Protein AF-A0A7C6DNT9-F1 (afdb_monomer)

Foldseek 3Di:
DDDDDDDDDDDDDDDDPPDPPDPPPPPPDPDDDDDDDDDDDPVVVVVVVVVVVVPPDDDCPPDPPPPPPPFEDQDDQSVVVCVVVVQWFAGWDDYWDADPPQRWTKTKHCTNVRQIKIWIQHPVQRKIWIDPPFKIFIQDPVGTDIDTPQEDDPPDPCRVVHHHDVPPVPLPPPPQDDAQFKKFFQAKWFFFQDQDPLGDGPDIDHGGAMWHFHDADPPQKTWIDSQQDTGITHNSGIDGDGHDDHLFPDWDFQPFDQAAQPDPLLQLQRLLQRQLCSLVVHHPDDSVVSSVVLQVQQCVQQLPDDQQAASGAQQSSQQSSCVSNAPQHKEKEWELAVVLVVLQQLLQCLPPVRVWWKWWQWDQRRHIKIFRIWTWSHRSNVDVPIHTQWTWIAGNHSPDPPHQGGTGTDGPCCCRPHIQFQHDSVPGSGHDPPQLRHRTTIMITTDNDSPTYDSNTHYSDHPVNVVVSD

Secondary structure (DSSP, 8-state):
--PPPPPPP--PPPPPS---SSSSSSS-SSS-------PPPTTSSHHHHSSSSSSS-S--PPP------------HHHHHHHHH-TTTS--BSS--EE-TTT--EEEEE--TTSS-EEEEEETTTTEEEEE-SSEEEEEETTEEEEEETT-EETTSTTGGGSPEES-------S-S--TTSEEEESS-EEEESSSSTTSPEEEEE-TT-EEEEEEEEGGGEEEEE-SS-EEEEEGGGEEEEPPPP-S-SEEEE--PPP---SSSSTHHHHHHHHHHHHHHTS--S-HHHHHHHHHHHHHHTSTT--TTTBSS-HHHHHHHHHHHSTTS-EEEEEES-HHHHHHHHHHHHH-TTT---EEEEEGGGTEEEEEEEEEESS-TTT-TTPPEEEEEEE---TTSTT---SSEEEEHHHIIIIIS--B-TTSTTB--TT-TTBTSEEEEEE-S-TT---TT-EES--GGGGTTT-

Solvent-accessible surface area (backbone atoms only — not comparable to full-atom values): 26538 Å² total; per-residue (Å²): 143,82,92,78,86,81,82,82,79,83,82,78,80,84,83,78,98,80,86,88,81,79,86,81,80,82,83,85,86,87,84,90,82,77,94,73,94,74,86,82,60,82,76,68,64,60,67,62,62,62,64,69,66,77,76,75,83,76,78,87,66,78,68,80,67,78,71,72,67,88,62,46,59,70,54,72,63,52,31,56,49,41,72,76,38,71,84,50,47,52,52,64,72,41,55,72,42,65,42,92,89,78,57,26,37,37,29,46,21,33,17,63,85,65,81,34,25,39,38,36,34,38,64,92,78,73,32,36,32,37,29,66,86,56,40,32,42,32,45,50,98,86,42,78,44,77,38,47,64,77,36,22,41,81,85,42,95,64,22,91,82,36,54,43,35,90,50,58,76,59,81,65,66,93,69,66,72,44,72,74,30,16,23,24,28,74,41,72,41,61,28,12,13,19,70,51,88,86,30,37,74,75,46,75,42,62,52,70,41,58,21,27,28,72,35,80,44,70,93,54,15,26,34,35,29,68,54,86,54,60,32,15,35,62,46,92,42,50,42,67,38,66,59,50,76,61,71,58,60,23,79,47,73,59,91,56,60,80,41,65,31,83,52,100,62,34,28,56,27,17,42,47,49,25,50,33,25,54,76,69,74,44,84,87,69,60,65,65,63,50,29,47,56,41,45,56,46,24,68,74,49,26,92,85,58,46,58,76,36,19,68,65,41,59,57,7,54,11,35,40,46,23,69,69,40,66,84,54,12,15,21,25,35,35,21,92,45,66,66,55,46,49,50,28,48,40,24,39,38,54,29,86,92,65,57,34,55,33,37,37,36,20,59,28,39,74,41,48,33,31,37,44,24,34,32,14,47,30,52,45,56,82,34,89,81,39,50,70,53,24,35,31,32,30,36,19,52,78,86,49,95,81,42,58,16,63,51,16,55,40,48,40,69,53,35,65,71,66,37,53,31,45,19,31,50,86,38,85,36,24,43,56,94,86,48,90,49,60,75,17,34,42,34,36,35,78,29,91,50,64,86,39,43,56,97,84,44,43,70,65,59,44,68,65,64,67,59,74,76,114

Structure (mmCIF, N/CA/C/O backbone):
data_AF-A0A7C6DNT9-F1
#
_entry.id   AF-A0A7C6DNT9-F1
#
loop_
_atom_site.group_PDB
_atom_site.id
_atom_site.type_symbol
_atom_site.label_atom_id
_atom_site.label_alt_id
_atom_site.label_comp_id
_atom_site.label_asym_id
_atom_site.label_entity_id
_atom_site.label_seq_id
_a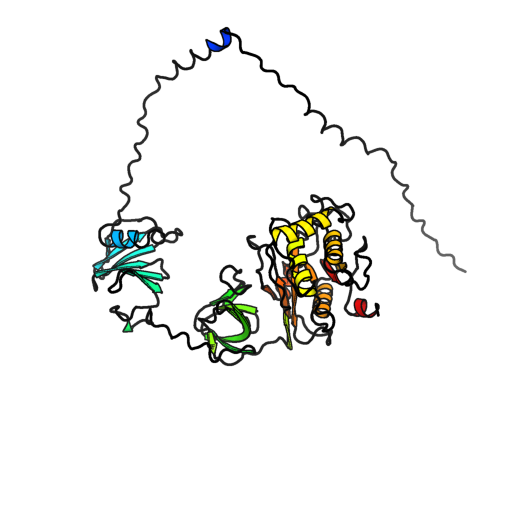tom_site.pdbx_PDB_ins_code
_atom_site.Cartn_x
_atom_site.Cartn_y
_atom_site.Cartn_z
_atom_site.occupancy
_atom_site.B_iso_or_equiv
_atom_site.auth_seq_id
_atom_site.auth_comp_id
_atom_site.auth_asym_id
_atom_site.auth_atom_id
_atom_site.pdbx_PDB_model_num
ATOM 1 N N . MET A 1 1 ? -2.474 41.320 -51.893 1.00 44.41 1 MET A N 1
ATOM 2 C CA . MET A 1 1 ? -1.075 41.754 -52.114 1.00 44.41 1 MET A CA 1
ATOM 3 C C . MET A 1 1 ? -0.613 42.564 -50.901 1.00 44.41 1 MET A C 1
ATOM 5 O O . MET A 1 1 ? -0.940 43.736 -50.796 1.00 44.41 1 MET A O 1
ATOM 9 N N . ARG A 1 2 ? 0.047 41.917 -49.934 1.00 35.41 2 ARG A N 1
ATOM 10 C CA . ARG A 1 2 ? 0.862 42.528 -48.865 1.00 35.41 2 ARG A CA 1
ATOM 11 C C . ARG A 1 2 ? 1.731 41.405 -48.292 1.00 35.41 2 ARG A C 1
ATOM 13 O O . ARG A 1 2 ? 1.215 40.482 -47.676 1.00 35.41 2 ARG A O 1
ATOM 20 N N . LEU A 1 3 ? 3.022 41.457 -48.605 1.00 37.81 3 LEU A N 1
ATOM 21 C CA . LEU A 1 3 ? 4.059 40.539 -48.137 1.00 37.81 3 LEU A CA 1
ATOM 22 C C . LEU A 1 3 ? 4.472 40.943 -46.714 1.00 37.81 3 LEU A C 1
ATOM 24 O O . LEU A 1 3 ? 4.952 42.056 -46.504 1.00 37.81 3 LEU A O 1
ATOM 28 N N . GLY A 1 4 ? 4.265 40.048 -45.747 1.00 34.06 4 GLY A N 1
ATOM 29 C CA . GLY A 1 4 ? 4.775 40.163 -44.380 1.00 34.06 4 GLY A CA 1
ATOM 30 C C . GLY A 1 4 ? 6.090 39.395 -44.235 1.00 34.06 4 GLY A C 1
ATOM 31 O O . GLY A 1 4 ? 6.167 38.225 -44.593 1.00 34.06 4 GLY A O 1
ATOM 32 N N . LYS A 1 5 ? 7.126 40.083 -43.744 1.00 38.28 5 LYS A N 1
ATOM 33 C CA . LYS A 1 5 ? 8.499 39.599 -43.530 1.00 38.28 5 LYS A CA 1
ATOM 34 C C . LYS A 1 5 ? 8.560 38.328 -42.668 1.00 38.28 5 LYS A C 1
ATOM 36 O O . LYS A 1 5 ? 8.103 38.333 -41.529 1.00 38.28 5 LYS A O 1
ATOM 41 N N . VAL A 1 6 ? 9.232 37.300 -43.184 1.00 37.19 6 VAL A N 1
ATOM 42 C CA . VAL A 1 6 ? 9.705 36.127 -42.433 1.00 37.19 6 VAL A CA 1
ATOM 43 C C . VAL A 1 6 ? 10.938 36.538 -41.617 1.00 37.19 6 VAL A C 1
ATOM 45 O O . VAL A 1 6 ? 11.898 37.070 -42.176 1.00 37.19 6 VAL A O 1
ATOM 48 N N . ARG A 1 7 ? 10.918 36.324 -40.294 1.00 36.47 7 ARG A N 1
ATOM 49 C CA . ARG A 1 7 ? 12.128 36.370 -39.455 1.00 36.47 7 ARG A CA 1
ATOM 50 C C . ARG A 1 7 ? 12.937 35.099 -39.718 1.00 36.47 7 ARG A C 1
ATOM 52 O O . ARG A 1 7 ? 12.418 34.006 -39.540 1.00 36.47 7 ARG A O 1
ATOM 59 N N . GLN A 1 8 ? 14.191 35.255 -40.133 1.00 35.75 8 GLN A N 1
ATOM 60 C CA . GLN A 1 8 ? 15.178 34.176 -40.120 1.00 35.75 8 GLN A CA 1
ATOM 61 C C . GLN A 1 8 ? 15.548 33.856 -38.666 1.00 35.75 8 GLN A C 1
ATOM 63 O O . GLN A 1 8 ? 16.079 34.715 -37.962 1.00 35.75 8 GLN A O 1
ATOM 68 N N . GLU A 1 9 ? 15.279 32.631 -38.221 1.00 36.75 9 GLU A N 1
ATOM 69 C CA . GLU A 1 9 ? 15.902 32.055 -37.029 1.00 36.75 9 GLU A CA 1
ATOM 70 C C . GLU A 1 9 ? 17.303 31.556 -37.398 1.00 36.75 9 GLU A C 1
ATOM 72 O O . GLU A 1 9 ? 17.490 30.842 -38.385 1.00 36.75 9 GLU A O 1
ATOM 77 N N . SER A 1 10 ? 18.312 31.974 -36.631 1.00 34.50 10 SER A N 1
ATOM 78 C CA . SER A 1 10 ? 19.689 31.540 -36.833 1.00 34.50 10 SER A CA 1
ATOM 79 C C . SER A 1 10 ? 19.868 30.105 -36.336 1.00 34.50 10 SER A C 1
ATOM 81 O O . SER A 1 10 ? 19.823 29.807 -35.143 1.00 34.50 10 SER A O 1
ATOM 83 N N . VAL A 1 11 ? 20.098 29.201 -37.283 1.00 40.66 11 VAL A N 1
ATOM 84 C CA . VAL A 1 11 ? 20.552 27.835 -37.025 1.00 40.66 11 VAL A CA 1
ATOM 85 C C . VAL A 1 11 ? 21.964 27.909 -36.435 1.00 40.66 11 VAL A C 1
ATOM 87 O O . VAL A 1 11 ? 22.896 28.365 -37.099 1.00 40.66 11 VAL A O 1
ATOM 90 N N . ARG A 1 12 ? 22.139 27.488 -35.176 1.00 45.50 12 ARG A N 1
ATOM 91 C CA . ARG A 1 12 ? 23.475 27.296 -34.589 1.00 45.50 12 ARG A CA 1
ATOM 92 C C . ARG A 1 12 ? 24.103 26.021 -35.174 1.00 45.50 12 ARG A C 1
ATOM 94 O O . ARG A 1 12 ? 23.427 24.994 -35.198 1.00 45.50 12 ARG A O 1
ATOM 101 N N . PRO A 1 13 ? 25.371 26.051 -35.619 1.00 45.53 13 PRO A N 1
ATOM 102 C CA . PRO A 1 13 ? 26.045 24.861 -36.125 1.00 45.53 13 PRO A CA 1
ATOM 103 C C . PRO A 1 13 ? 26.372 23.872 -34.987 1.00 45.53 13 PRO A C 1
ATOM 105 O O . PRO A 1 13 ? 26.515 24.290 -33.832 1.00 45.53 13 PRO A O 1
ATOM 108 N N . PRO A 1 14 ? 26.509 22.567 -35.288 1.00 47.06 14 PRO A N 1
ATOM 109 C CA . PRO A 1 14 ? 26.864 21.558 -34.296 1.00 47.06 14 PRO A CA 1
ATOM 110 C C . PRO A 1 14 ? 28.299 21.756 -33.787 1.00 47.06 14 PRO A C 1
ATOM 112 O O . PRO A 1 14 ? 29.207 22.107 -34.541 1.00 47.06 14 PRO A O 1
ATOM 115 N N . LEU A 1 15 ? 28.499 21.522 -32.488 1.00 45.31 15 LEU A N 1
ATOM 116 C CA . LEU A 1 15 ? 29.810 21.582 -31.838 1.00 45.31 15 LEU A CA 1
ATOM 117 C C . LEU A 1 15 ? 30.725 20.438 -32.331 1.00 45.31 15 LEU A C 1
ATOM 119 O O . LEU A 1 15 ? 30.257 19.305 -32.464 1.00 45.31 15 LEU A O 1
ATOM 123 N N . PRO A 1 16 ? 32.024 20.698 -32.575 1.00 39.22 16 PRO A N 1
ATOM 124 C CA . PRO A 1 16 ? 32.946 19.707 -33.120 1.00 39.22 16 PRO A CA 1
ATOM 125 C C . PRO A 1 16 ? 33.368 18.638 -32.100 1.00 39.22 16 PRO A C 1
ATOM 127 O O . PRO A 1 16 ? 33.569 18.895 -30.911 1.00 39.22 16 PRO A O 1
ATOM 130 N N . ALA A 1 17 ? 33.554 17.423 -32.618 1.00 49.69 17 ALA A N 1
ATOM 131 C CA . ALA A 1 17 ? 33.933 16.206 -31.911 1.00 49.69 17 ALA A CA 1
ATOM 132 C C . ALA A 1 17 ? 35.418 16.175 -31.500 1.00 49.69 17 ALA A C 1
ATOM 134 O O . ALA A 1 17 ? 36.167 15.327 -31.964 1.00 49.69 17 ALA A O 1
ATOM 135 N N . GLN A 1 18 ? 35.859 17.070 -30.616 1.00 48.06 18 GLN A N 1
ATOM 136 C CA . GLN A 1 18 ? 37.162 16.967 -29.942 1.00 48.06 18 GLN A CA 1
ATOM 137 C C . GLN A 1 18 ? 37.085 17.567 -28.535 1.00 48.06 18 GLN A C 1
ATOM 139 O O . GLN A 1 18 ? 37.498 18.693 -28.288 1.00 48.06 18 GLN A O 1
ATOM 144 N N . ARG A 1 19 ? 36.505 16.799 -27.606 1.00 44.66 19 ARG A N 1
ATOM 145 C CA . ARG A 1 19 ? 36.716 16.914 -26.149 1.00 44.66 19 ARG A CA 1
ATOM 146 C C . ARG A 1 19 ? 36.211 15.641 -25.451 1.00 44.66 19 ARG A C 1
ATOM 148 O O . ARG A 1 19 ? 35.316 15.664 -24.617 1.00 44.66 19 ARG A O 1
ATOM 155 N N . ARG A 1 20 ? 36.749 14.490 -25.874 1.00 47.50 20 ARG A N 1
ATOM 156 C CA . ARG A 1 20 ? 36.431 13.150 -25.334 1.00 47.50 20 ARG A CA 1
ATOM 157 C C . ARG A 1 20 ? 37.636 12.435 -24.698 1.00 47.50 20 ARG A C 1
ATOM 159 O O . ARG A 1 20 ? 37.543 11.252 -24.402 1.00 47.50 20 ARG A O 1
ATOM 166 N N . THR A 1 21 ? 38.750 13.123 -24.441 1.00 42.31 21 THR A N 1
ATOM 167 C CA . THR A 1 21 ? 40.007 12.464 -24.021 1.00 42.31 21 THR A CA 1
ATOM 168 C C . THR A 1 21 ? 40.780 13.184 -22.912 1.00 42.31 21 THR A C 1
ATOM 170 O O . THR A 1 21 ? 42.003 13.179 -22.937 1.00 42.31 21 THR A O 1
ATOM 173 N N . GLU A 1 22 ? 40.111 13.759 -21.905 1.00 41.47 22 GLU A N 1
ATOM 174 C CA . GLU A 1 22 ? 40.819 14.310 -20.723 1.00 41.47 22 GLU A CA 1
ATOM 175 C C . GLU A 1 22 ? 40.333 13.809 -19.353 1.00 41.47 22 GLU A C 1
ATOM 177 O O . GLU A 1 22 ? 40.951 14.121 -18.343 1.00 41.47 22 GLU A O 1
ATOM 182 N N . TYR A 1 23 ? 39.334 12.921 -19.284 1.00 36.06 23 TYR A N 1
ATOM 183 C CA . TYR A 1 23 ? 38.941 12.275 -18.014 1.00 36.06 23 TYR A CA 1
ATOM 184 C C . TYR A 1 23 ? 39.392 10.809 -17.865 1.00 36.06 23 TYR A C 1
ATOM 186 O O . TYR A 1 23 ? 39.078 10.160 -16.873 1.00 36.06 23 TYR A O 1
ATOM 194 N N . ALA A 1 24 ? 40.197 10.293 -18.803 1.00 40.72 24 ALA A N 1
ATOM 195 C CA . ALA A 1 24 ? 40.725 8.919 -18.790 1.00 40.72 24 ALA A CA 1
ATOM 196 C C . ALA A 1 24 ? 42.213 8.806 -18.375 1.00 40.72 24 ALA A C 1
ATOM 198 O O . ALA A 1 24 ? 42.828 7.755 -18.559 1.00 40.72 24 ALA A O 1
ATOM 199 N N . ALA A 1 25 ? 42.796 9.868 -17.802 1.00 39.12 25 ALA A N 1
ATOM 200 C CA . ALA A 1 25 ? 44.219 9.943 -17.435 1.00 39.12 25 ALA A CA 1
ATOM 201 C C . ALA A 1 25 ? 44.485 10.104 -15.921 1.00 39.12 25 ALA A C 1
ATOM 203 O O . ALA A 1 25 ? 45.564 10.533 -15.523 1.00 39.12 25 ALA A O 1
ATOM 204 N N . ARG A 1 26 ? 43.528 9.741 -15.053 1.00 42.19 26 ARG A N 1
ATOM 205 C CA . ARG A 1 26 ? 43.735 9.707 -13.586 1.00 42.19 26 ARG A CA 1
ATOM 206 C C . ARG A 1 26 ? 43.364 8.390 -12.895 1.00 42.19 26 ARG A C 1
ATOM 208 O O . ARG A 1 26 ? 43.340 8.332 -11.674 1.00 42.19 26 ARG A O 1
ATOM 215 N N . ALA A 1 27 ? 43.150 7.326 -13.669 1.00 38.41 27 ALA A N 1
ATOM 216 C CA . ALA A 1 27 ? 42.840 5.984 -13.161 1.00 38.41 27 ALA A CA 1
ATOM 217 C C . ALA A 1 27 ? 43.847 4.907 -13.617 1.00 38.41 27 ALA A C 1
ATOM 219 O O . ALA A 1 27 ? 43.535 3.722 -13.630 1.00 38.41 27 ALA A O 1
ATOM 220 N N . ARG A 1 28 ? 45.067 5.304 -13.999 1.00 35.91 28 ARG A N 1
ATOM 221 C CA . ARG A 1 28 ? 46.172 4.385 -14.318 1.00 35.91 28 ARG A CA 1
ATOM 222 C C . ARG A 1 28 ? 47.446 4.810 -13.595 1.00 35.91 28 ARG A C 1
ATOM 224 O O . ARG A 1 28 ? 48.357 5.359 -14.198 1.00 35.91 28 ARG A O 1
ATOM 231 N N . SER A 1 29 ? 47.476 4.606 -12.280 1.00 38.19 29 SER A N 1
ATOM 232 C CA . SER A 1 29 ? 48.725 4.634 -11.503 1.00 38.19 29 SER A CA 1
ATOM 233 C C . SER A 1 29 ? 48.637 3.838 -10.193 1.00 38.19 29 SER A C 1
ATOM 235 O O . SER A 1 29 ? 49.233 4.248 -9.199 1.00 38.19 29 SER A O 1
ATOM 237 N N . ARG A 1 30 ? 47.859 2.748 -10.138 1.00 37.22 30 ARG A N 1
ATOM 238 C CA . ARG A 1 30 ? 47.836 1.827 -8.984 1.00 37.22 30 ARG A CA 1
ATOM 239 C C . ARG A 1 30 ? 47.438 0.407 -9.385 1.00 37.22 30 ARG A C 1
ATOM 241 O O . ARG A 1 30 ? 46.460 -0.128 -8.890 1.00 37.22 30 ARG A O 1
ATOM 248 N N . THR A 1 31 ? 48.221 -0.194 -10.259 1.00 39.62 31 THR A N 1
ATOM 249 C CA . THR A 1 31 ? 48.391 -1.648 -10.330 1.00 39.62 31 THR A CA 1
ATOM 250 C C . THR A 1 31 ? 49.792 -1.858 -10.876 1.00 39.62 31 THR A C 1
ATOM 252 O O . THR A 1 31 ? 50.130 -1.215 -11.865 1.00 39.62 31 THR A O 1
ATOM 255 N N . ASP A 1 32 ? 50.571 -2.674 -10.166 1.00 35.97 32 ASP A N 1
ATOM 256 C CA . ASP A 1 32 ? 51.926 -3.169 -10.466 1.00 35.97 32 ASP A CA 1
ATOM 257 C C . ASP A 1 32 ? 52.993 -2.649 -9.490 1.00 35.97 32 ASP A C 1
ATOM 259 O O . ASP A 1 32 ? 53.705 -1.680 -9.739 1.00 35.97 32 ASP A O 1
ATOM 263 N N . ALA A 1 33 ? 53.090 -3.330 -8.344 1.00 33.84 33 ALA A N 1
ATOM 264 C CA . ALA A 1 33 ? 54.310 -3.414 -7.543 1.00 33.84 33 ALA A CA 1
ATOM 265 C C . ALA A 1 33 ? 54.291 -4.720 -6.730 1.00 33.84 33 ALA A C 1
ATOM 267 O O . ALA A 1 33 ? 53.826 -4.787 -5.595 1.00 33.84 33 ALA A O 1
ATOM 268 N N . GLU A 1 34 ? 54.714 -5.763 -7.434 1.00 37.09 34 GLU A N 1
ATOM 269 C CA . GLU A 1 34 ? 55.422 -6.969 -7.007 1.00 37.09 34 GLU A CA 1
ATOM 270 C C . GLU A 1 34 ? 55.690 -7.192 -5.504 1.00 37.09 34 GLU A C 1
ATOM 272 O O . GLU A 1 34 ? 56.340 -6.420 -4.799 1.00 37.09 34 GLU A O 1
ATOM 277 N N . THR A 1 35 ? 55.287 -8.389 -5.078 1.00 43.88 35 THR A N 1
ATOM 278 C CA . THR A 1 35 ? 55.878 -9.214 -4.020 1.00 43.88 35 THR A CA 1
ATOM 279 C C . THR A 1 35 ? 57.409 -9.149 -3.977 1.00 43.88 35 THR A C 1
ATOM 281 O O . THR A 1 35 ? 58.084 -9.637 -4.880 1.00 43.88 35 THR A O 1
ATOM 284 N N . GLY A 1 36 ? 57.956 -8.653 -2.866 1.00 31.34 36 GLY A N 1
ATOM 285 C CA . GLY A 1 36 ? 59.384 -8.711 -2.559 1.00 31.34 36 GLY A CA 1
ATOM 286 C C . GLY A 1 36 ? 59.634 -8.698 -1.052 1.00 31.34 36 GLY A C 1
ATOM 287 O O . GLY A 1 36 ? 59.746 -7.639 -0.442 1.00 31.34 36 GLY A O 1
ATOM 288 N N . SER A 1 37 ? 59.736 -9.884 -0.447 1.00 43.84 37 SER A N 1
ATOM 289 C CA . SER A 1 37 ? 60.266 -10.060 0.909 1.00 43.84 37 SER A CA 1
ATOM 290 C C . SER A 1 37 ? 61.732 -9.616 0.937 1.00 43.84 37 SER A C 1
ATOM 292 O O . SER A 1 37 ? 62.587 -10.247 0.315 1.00 43.84 37 SER A O 1
ATOM 294 N N . ARG A 1 38 ? 62.036 -8.517 1.637 1.00 43.31 38 ARG A N 1
ATOM 295 C CA . ARG A 1 38 ? 63.410 -8.121 1.973 1.00 43.31 38 ARG A CA 1
ATOM 296 C C . ARG A 1 38 ? 63.632 -8.314 3.467 1.00 43.31 38 ARG A C 1
ATOM 298 O O . ARG A 1 38 ? 63.038 -7.622 4.289 1.00 43.31 38 ARG A O 1
ATOM 305 N N . ALA A 1 39 ? 64.505 -9.262 3.794 1.00 48.50 39 ALA A N 1
ATOM 306 C CA . ALA A 1 39 ? 65.031 -9.463 5.134 1.00 48.50 39 ALA A CA 1
ATOM 307 C C . ALA A 1 39 ? 65.786 -8.206 5.607 1.00 48.50 39 ALA A C 1
ATOM 309 O O . ALA A 1 39 ? 66.602 -7.646 4.873 1.00 48.50 39 ALA A O 1
ATOM 310 N N . LEU A 1 40 ? 65.498 -7.762 6.833 1.00 45.25 40 LEU A N 1
ATOM 311 C CA . LEU A 1 40 ? 66.170 -6.636 7.483 1.00 45.25 40 LEU A CA 1
ATOM 312 C C . LEU A 1 40 ? 67.555 -7.061 7.992 1.00 45.25 40 LEU A C 1
ATOM 314 O O . LEU A 1 40 ? 67.722 -8.157 8.526 1.00 45.25 40 LEU A O 1
ATOM 318 N N . THR A 1 41 ? 68.546 -6.186 7.827 1.00 60.12 41 THR A N 1
ATOM 319 C CA . THR A 1 41 ? 69.944 -6.423 8.208 1.00 60.12 41 THR A CA 1
ATOM 320 C C . THR A 1 41 ? 70.159 -6.374 9.734 1.00 60.12 41 THR A C 1
ATOM 322 O O . THR A 1 41 ? 69.390 -5.716 10.447 1.00 60.12 41 THR A O 1
ATOM 325 N N . PRO A 1 42 ? 71.217 -7.028 10.265 1.00 50.75 42 PRO A N 1
ATOM 326 C CA . PRO A 1 42 ? 71.427 -7.218 11.710 1.00 50.75 42 PRO A CA 1
ATOM 327 C C . PRO A 1 42 ? 71.582 -5.923 12.527 1.00 50.75 42 PRO A C 1
ATOM 329 O O . PRO A 1 42 ? 71.352 -5.915 13.734 1.00 50.75 42 PRO A O 1
ATOM 332 N N . GLU A 1 43 ? 71.926 -4.805 11.887 1.00 52.34 43 GLU A N 1
ATOM 333 C CA . GLU A 1 43 ? 72.148 -3.518 12.560 1.00 52.34 43 GLU A CA 1
ATOM 334 C C . GLU A 1 43 ? 70.846 -2.758 12.877 1.00 52.34 43 GLU A C 1
ATOM 336 O O . GLU A 1 43 ? 70.817 -1.918 13.781 1.00 52.34 43 GLU A O 1
ATOM 341 N N . ALA A 1 44 ? 69.732 -3.093 12.212 1.00 47.53 44 ALA A N 1
ATOM 342 C CA . ALA A 1 44 ? 68.421 -2.492 12.476 1.00 47.53 44 ALA A CA 1
ATOM 343 C C . ALA A 1 44 ? 67.720 -3.083 13.718 1.00 47.53 44 ALA A C 1
ATOM 345 O O . ALA A 1 44 ? 66.840 -2.446 14.296 1.00 47.53 44 ALA A O 1
ATOM 346 N N . GLN A 1 45 ? 68.131 -4.270 14.182 1.00 48.75 45 GLN A N 1
ATOM 347 C CA . GLN A 1 45 ? 67.527 -4.941 15.343 1.00 48.75 45 GLN A CA 1
ATOM 348 C C . GLN A 1 45 ? 68.088 -4.469 16.697 1.00 48.75 45 GLN A C 1
ATOM 350 O O . GLN A 1 45 ? 67.462 -4.696 17.734 1.00 48.75 45 GLN A O 1
ATOM 355 N N . MET A 1 46 ? 69.220 -3.753 16.713 1.00 47.97 46 MET A N 1
ATOM 356 C CA . MET A 1 46 ? 69.865 -3.303 17.957 1.00 47.97 46 MET A CA 1
ATOM 357 C C . MET A 1 46 ? 69.419 -1.902 18.418 1.00 47.97 46 MET A C 1
ATOM 359 O O . MET A 1 46 ? 69.494 -1.597 19.606 1.00 47.97 46 MET A O 1
ATOM 363 N N . ARG A 1 47 ? 68.853 -1.073 17.528 1.00 48.44 47 ARG A N 1
ATOM 364 C CA . ARG A 1 47 ? 68.286 0.246 17.889 1.00 48.44 47 ARG A CA 1
ATOM 365 C C . ARG A 1 47 ? 66.835 0.192 18.388 1.00 48.44 47 ARG A C 1
ATOM 367 O O . ARG A 1 47 ? 66.395 1.122 19.052 1.00 48.44 47 ARG A O 1
ATOM 374 N N . VAL A 1 48 ? 66.123 -0.913 18.159 1.00 48.22 48 VAL A N 1
ATOM 375 C CA . VAL A 1 48 ? 64.749 -1.127 18.664 1.00 48.22 48 VAL A CA 1
ATOM 376 C C . VAL A 1 48 ? 64.744 -1.686 20.097 1.00 48.22 48 VAL A C 1
ATOM 378 O O . VAL A 1 48 ? 63.806 -1.447 20.850 1.00 48.22 48 VAL A O 1
ATOM 381 N N . ARG A 1 49 ? 65.819 -2.358 20.536 1.00 46.88 49 ARG A N 1
ATOM 382 C CA . ARG A 1 49 ? 65.916 -2.922 21.899 1.00 46.88 49 ARG A CA 1
ATOM 383 C C . ARG A 1 49 ? 66.395 -1.937 22.974 1.00 46.88 49 ARG A C 1
ATOM 385 O O . ARG A 1 49 ? 66.136 -2.172 24.147 1.00 46.88 49 ARG A O 1
ATOM 392 N N . LEU A 1 50 ? 67.016 -0.816 22.599 1.00 41.94 50 LEU A N 1
ATOM 393 C CA . LEU A 1 50 ? 67.449 0.231 23.543 1.00 41.94 50 LEU A CA 1
ATOM 394 C C . LEU A 1 50 ? 66.402 1.337 23.774 1.00 41.94 50 LEU A C 1
ATOM 396 O O . LEU A 1 50 ? 66.490 2.058 24.762 1.00 41.94 50 LEU A O 1
ATOM 400 N N . LEU A 1 51 ? 65.363 1.416 22.936 1.00 39.06 51 LEU A N 1
ATOM 401 C CA . LEU A 1 51 ? 64.197 2.289 23.146 1.00 39.06 51 LEU A CA 1
ATOM 402 C C . LEU A 1 51 ? 63.116 1.664 24.050 1.00 39.06 51 LEU A C 1
ATOM 404 O O . LEU A 1 51 ? 62.200 2.360 24.470 1.00 39.06 51 LEU A O 1
ATOM 408 N N . LEU A 1 52 ? 63.245 0.379 24.403 1.00 41.78 52 LEU A N 1
ATOM 409 C CA . LEU A 1 52 ? 62.293 -0.348 25.257 1.00 41.78 52 LEU A CA 1
ATOM 410 C C . LEU A 1 52 ? 62.725 -0.476 26.730 1.00 41.78 52 LEU A C 1
ATOM 412 O O . LEU A 1 52 ? 61.962 -0.994 27.536 1.00 41.78 52 LEU A O 1
ATOM 416 N N . ILE A 1 53 ? 63.910 0.018 27.108 1.00 45.72 53 ILE A N 1
ATOM 417 C CA . ILE A 1 53 ? 64.399 -0.010 28.505 1.00 45.72 53 ILE A CA 1
ATOM 418 C C . ILE A 1 53 ? 64.421 1.399 29.140 1.00 45.72 53 ILE A C 1
ATOM 420 O O . ILE A 1 53 ? 64.449 1.530 30.359 1.00 45.72 53 ILE A O 1
ATOM 424 N N . ALA A 1 54 ? 64.286 2.468 28.344 1.00 41.38 54 ALA A N 1
ATOM 425 C CA . ALA A 1 54 ? 64.220 3.857 28.826 1.00 41.38 54 ALA A CA 1
ATOM 426 C C . ALA A 1 54 ? 62.786 4.407 29.010 1.00 41.38 54 ALA A C 1
ATOM 428 O O . ALA A 1 54 ? 62.613 5.593 29.275 1.00 41.38 54 ALA A O 1
ATOM 429 N N . LEU A 1 55 ? 61.760 3.553 28.909 1.00 40.59 55 LEU A N 1
ATOM 430 C CA . LEU A 1 55 ? 60.363 3.875 29.238 1.00 40.59 55 LEU A CA 1
ATOM 431 C C . LEU A 1 55 ? 59.848 2.965 30.371 1.00 40.59 55 LEU A C 1
ATOM 433 O O . LEU A 1 55 ? 58.732 2.465 30.325 1.00 40.59 55 LEU A O 1
ATOM 437 N N . ALA A 1 56 ? 60.697 2.689 31.365 1.00 46.09 56 ALA A N 1
ATOM 438 C CA . ALA A 1 56 ? 60.370 1.846 32.522 1.00 46.09 56 ALA A CA 1
ATOM 439 C C . ALA A 1 56 ? 60.473 2.583 33.873 1.00 46.09 56 ALA A C 1
ATOM 441 O O . ALA A 1 56 ? 60.348 1.962 34.922 1.00 46.09 56 ALA A O 1
ATOM 442 N N . PHE A 1 57 ? 60.663 3.905 33.873 1.00 50.78 57 PHE A N 1
ATOM 443 C CA . PHE A 1 57 ? 60.641 4.723 35.090 1.00 50.78 57 PHE A CA 1
ATOM 444 C C . PHE A 1 57 ? 59.878 6.027 34.842 1.00 50.78 57 PHE A C 1
ATOM 446 O O . PHE A 1 57 ? 60.447 7.104 34.705 1.00 50.78 57 PHE A O 1
ATOM 453 N N . ALA A 1 58 ? 58.554 5.913 34.772 1.00 43.59 58 ALA A N 1
ATOM 454 C CA . ALA A 1 58 ? 57.645 7.043 34.885 1.00 43.59 58 ALA A CA 1
ATOM 455 C C . ALA A 1 58 ? 56.527 6.644 35.852 1.00 43.59 58 ALA A C 1
ATOM 457 O O . ALA A 1 58 ? 55.615 5.914 35.489 1.00 43.59 58 ALA A O 1
ATOM 458 N N . ILE A 1 59 ? 56.707 7.071 37.105 1.00 50.22 59 ILE A N 1
ATOM 459 C CA . ILE A 1 59 ? 55.681 7.445 38.084 1.00 50.22 59 ILE A CA 1
ATOM 460 C C . ILE A 1 59 ? 54.407 6.593 37.996 1.00 50.22 59 ILE A C 1
ATOM 462 O O . ILE A 1 59 ? 53.497 6.888 37.223 1.00 50.22 59 ILE A O 1
ATOM 466 N N . ALA A 1 60 ? 54.324 5.577 38.858 1.00 43.66 60 ALA A N 1
ATOM 467 C CA . ALA A 1 60 ? 53.060 4.956 39.225 1.00 43.66 60 ALA A CA 1
ATOM 468 C C . ALA A 1 60 ? 52.169 6.018 39.891 1.00 43.66 60 ALA A C 1
ATOM 470 O O . ALA A 1 60 ? 52.137 6.163 41.111 1.00 43.66 60 ALA A O 1
ATOM 471 N N . VAL A 1 61 ? 51.465 6.797 39.072 1.00 50.25 61 VAL A N 1
ATOM 472 C CA . VAL A 1 61 ? 50.199 7.391 39.482 1.00 50.25 61 VAL A CA 1
ATOM 473 C C . VAL A 1 61 ? 49.324 6.181 39.785 1.00 50.25 61 VAL A C 1
ATOM 475 O O . VAL A 1 61 ? 49.179 5.338 38.893 1.00 50.25 61 VAL A O 1
ATOM 478 N N . PRO A 1 62 ? 48.804 6.008 41.013 1.00 46.88 62 PRO A N 1
ATOM 479 C CA . PRO A 1 62 ? 47.797 4.989 41.215 1.00 46.88 62 PRO A CA 1
ATOM 480 C C . PRO A 1 62 ? 46.709 5.314 40.199 1.00 46.88 62 PRO A C 1
ATOM 482 O O . PRO A 1 62 ? 46.136 6.407 40.232 1.00 46.88 62 PRO A O 1
ATOM 485 N N . ALA A 1 63 ? 46.479 4.404 39.247 1.00 48.41 63 ALA A N 1
ATOM 486 C CA . ALA A 1 63 ? 45.239 4.438 38.496 1.00 48.41 63 ALA A CA 1
ATOM 487 C C . ALA A 1 63 ? 44.146 4.624 39.551 1.00 48.41 63 ALA A C 1
ATOM 489 O O . ALA A 1 63 ? 44.252 3.975 40.602 1.00 48.41 63 ALA A O 1
ATOM 490 N N . PRO A 1 64 ? 43.169 5.528 39.357 1.00 42.38 64 PRO A N 1
ATOM 491 C CA . PRO A 1 64 ? 42.027 5.529 40.240 1.00 42.38 64 PRO A CA 1
ATOM 492 C C . PRO A 1 64 ? 41.536 4.088 40.221 1.00 42.38 64 PRO A C 1
ATOM 494 O O . PRO A 1 64 ? 41.100 3.579 39.187 1.00 42.38 64 PRO A O 1
ATOM 497 N N . VAL A 1 65 ? 41.713 3.403 41.353 1.00 40.31 65 VAL A N 1
ATOM 498 C CA . VAL A 1 65 ? 40.913 2.234 41.679 1.00 40.31 65 VAL A CA 1
ATOM 499 C C . VAL A 1 65 ? 39.513 2.705 41.319 1.00 40.31 65 VAL A C 1
ATOM 501 O O . VAL A 1 65 ? 39.184 3.820 41.750 1.00 40.31 65 VAL A O 1
ATOM 504 N N . PRO A 1 66 ? 38.741 2.007 40.464 1.00 43.28 66 PRO A N 1
ATOM 505 C CA . PRO A 1 66 ? 37.340 2.350 40.358 1.00 43.28 66 PRO A CA 1
ATOM 506 C C . PRO A 1 66 ? 36.874 2.352 41.804 1.00 43.28 66 PRO A C 1
ATOM 508 O O . PRO A 1 66 ? 36.949 1.335 42.494 1.00 43.28 66 PRO A O 1
ATOM 511 N N . VAL A 1 67 ? 36.593 3.552 42.310 1.00 37.09 67 VAL A N 1
ATOM 512 C CA . VAL A 1 67 ? 35.878 3.700 43.552 1.00 37.09 67 VAL A CA 1
ATOM 513 C C . VAL A 1 67 ? 34.598 3.024 43.151 1.00 37.09 67 VAL A C 1
ATOM 515 O O . VAL A 1 67 ? 33.889 3.554 42.293 1.00 37.09 67 VAL A O 1
ATOM 518 N N . ASP A 1 68 ? 34.428 1.781 43.603 1.00 43.94 68 ASP A N 1
ATOM 519 C CA . ASP A 1 68 ? 33.156 1.103 43.532 1.00 43.94 68 ASP A CA 1
ATOM 520 C C . ASP A 1 68 ? 32.224 2.170 44.072 1.00 43.94 68 ASP A C 1
ATOM 522 O O . ASP A 1 68 ? 32.365 2.604 45.226 1.00 43.94 68 ASP A O 1
ATOM 526 N N . ALA A 1 69 ? 31.421 2.760 43.180 1.00 42.31 69 ALA A N 1
ATOM 527 C CA . ALA A 1 69 ? 30.361 3.605 43.652 1.00 42.31 69 ALA A CA 1
ATOM 528 C C . ALA A 1 69 ? 29.698 2.704 44.683 1.00 42.31 69 ALA A C 1
ATOM 530 O O . ALA A 1 69 ? 29.433 1.534 44.390 1.00 42.31 69 ALA A O 1
ATOM 531 N N . ALA A 1 70 ? 29.492 3.199 45.897 1.00 52.78 70 ALA A N 1
ATOM 532 C CA . ALA A 1 70 ? 28.460 2.619 46.726 1.00 52.78 70 ALA A CA 1
ATOM 533 C C . ALA A 1 70 ? 27.151 2.901 45.973 1.00 52.78 70 ALA A C 1
ATOM 535 O O . ALA A 1 70 ? 26.419 3.838 46.273 1.00 52.78 70 ALA A O 1
ATOM 536 N N . GLY A 1 71 ? 26.972 2.184 44.862 1.00 73.50 71 GLY A N 1
ATOM 537 C CA . GLY A 1 71 ? 25.768 2.073 44.105 1.00 73.50 71 GLY A CA 1
ATOM 538 C C . GLY A 1 71 ? 24.828 1.417 45.073 1.00 73.50 71 GLY A C 1
ATOM 539 O O . GLY A 1 71 ? 25.197 0.486 45.798 1.00 73.50 71 GLY A O 1
ATOM 540 N N . CYS A 1 72 ? 23.638 1.976 45.134 1.00 90.12 72 CYS A N 1
ATOM 541 C CA . CYS A 1 72 ? 22.561 1.364 45.862 1.00 90.12 72 CYS A CA 1
ATOM 542 C C . CYS A 1 72 ? 22.464 -0.130 45.533 1.00 90.12 72 CYS A C 1
ATOM 544 O O . CYS A 1 72 ? 22.941 -0.626 44.504 1.00 90.12 72 CYS A O 1
ATOM 546 N N . GLN A 1 73 ? 21.832 -0.870 46.426 1.00 92.81 73 GLN A N 1
ATOM 547 C CA . GLN A 1 73 ? 21.599 -2.284 46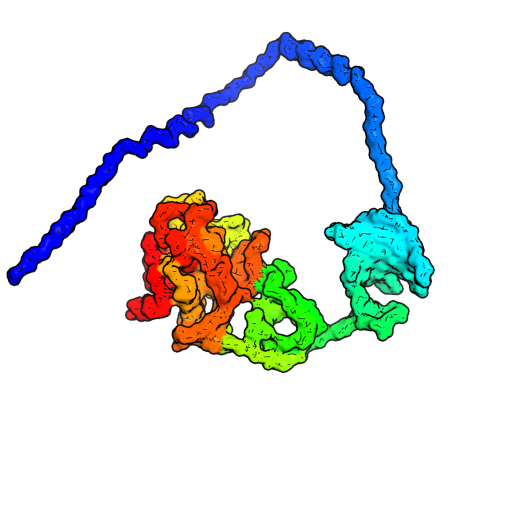.195 1.00 92.81 73 GLN A CA 1
ATOM 548 C C . GLN A 1 73 ? 20.116 -2.579 46.307 1.00 92.81 73 GLN A C 1
ATOM 550 O O . GLN A 1 73 ? 19.418 -2.070 47.183 1.00 92.81 73 GLN A O 1
ATOM 555 N N . PHE A 1 74 ? 19.635 -3.455 45.430 1.00 94.88 74 PHE A N 1
ATOM 556 C CA . PHE A 1 74 ? 18.392 -4.154 45.703 1.00 94.88 74 PHE A CA 1
ATOM 557 C C . PHE A 1 74 ? 18.675 -5.170 46.810 1.00 94.88 74 PHE A C 1
ATOM 559 O O . PHE A 1 74 ? 19.519 -6.058 46.651 1.00 94.88 74 PHE A O 1
ATOM 566 N N . VAL A 1 75 ? 17.971 -5.050 47.932 1.00 92.50 75 VAL A N 1
ATOM 567 C CA . VAL A 1 75 ? 18.076 -5.970 49.070 1.00 92.50 75 VAL A CA 1
ATOM 568 C C . VAL A 1 75 ? 16.751 -6.697 49.292 1.00 92.50 75 VAL A C 1
ATOM 570 O O . VAL A 1 75 ? 15.702 -6.272 48.810 1.00 92.50 75 VAL A O 1
ATOM 573 N N . LEU A 1 76 ? 16.804 -7.838 49.987 1.00 92.50 76 LEU A N 1
ATOM 574 C CA . LEU A 1 76 ? 15.627 -8.598 50.429 1.00 92.50 76 LEU A CA 1
ATOM 575 C C . LEU A 1 76 ? 14.572 -8.798 49.317 1.00 92.50 76 LEU A C 1
ATOM 577 O O . LEU A 1 76 ? 14.852 -9.423 48.292 1.00 92.50 76 LEU A O 1
ATOM 581 N N . GLY A 1 77 ? 13.355 -8.286 49.523 1.00 90.44 77 GLY A N 1
ATOM 582 C CA . GLY A 1 77 ? 12.229 -8.457 48.611 1.00 90.44 77 GLY A CA 1
ATOM 583 C C . GLY A 1 77 ? 12.413 -7.755 47.264 1.00 90.44 77 GLY A C 1
ATOM 584 O O . GLY A 1 77 ? 11.923 -8.264 46.255 1.00 90.44 77 GLY A O 1
ATOM 585 N N . PHE A 1 78 ? 13.141 -6.636 47.212 1.00 97.12 78 PHE A N 1
ATOM 586 C CA . PHE A 1 78 ? 13.450 -5.955 45.951 1.00 97.12 78 PHE A CA 1
ATOM 587 C C . PHE A 1 78 ? 14.496 -6.702 45.142 1.00 97.12 78 PHE A C 1
ATOM 589 O O . PHE A 1 78 ? 14.358 -6.793 43.924 1.00 97.12 78 PHE A O 1
ATOM 596 N N . ARG A 1 79 ? 15.473 -7.334 45.804 1.00 95.56 79 ARG A N 1
ATOM 597 C CA . ARG A 1 79 ? 16.394 -8.255 45.126 1.00 95.56 79 ARG A CA 1
ATOM 598 C C . ARG A 1 79 ? 15.643 -9.436 44.528 1.00 95.56 79 ARG A C 1
ATOM 600 O O . ARG A 1 79 ? 15.787 -9.715 43.345 1.00 95.56 79 ARG A O 1
ATOM 607 N N . ALA A 1 80 ? 14.790 -10.075 45.328 1.00 92.88 80 ALA A N 1
ATOM 608 C CA . ALA A 1 80 ? 13.991 -11.204 44.868 1.00 92.88 80 ALA A CA 1
ATOM 609 C C . ALA A 1 80 ? 13.101 -10.827 43.672 1.00 92.88 80 ALA A C 1
ATOM 611 O O . ALA A 1 80 ? 13.009 -11.585 42.711 1.00 92.88 80 ALA A O 1
ATOM 612 N N . LEU A 1 81 ? 12.477 -9.644 43.693 1.00 95.56 81 LEU A N 1
ATOM 613 C CA . LEU A 1 81 ? 11.679 -9.171 42.565 1.00 95.56 81 LEU A CA 1
ATOM 614 C C . LEU A 1 81 ? 12.547 -8.842 41.340 1.00 95.56 81 LEU A C 1
ATOM 616 O O . LEU A 1 81 ? 12.201 -9.253 40.237 1.00 95.56 81 LEU A O 1
ATOM 620 N N . ARG A 1 82 ? 13.693 -8.170 41.510 1.00 95.19 82 ARG A N 1
ATOM 621 C CA . ARG A 1 82 ? 14.658 -7.901 40.428 1.00 95.19 82 ARG A CA 1
ATOM 622 C C . ARG A 1 82 ? 15.114 -9.186 39.742 1.00 95.19 82 ARG A C 1
ATOM 624 O O . ARG A 1 82 ? 15.149 -9.216 38.514 1.00 95.19 82 ARG A O 1
ATOM 631 N N . ASP A 1 83 ? 15.401 -10.230 40.512 1.00 94.62 83 ASP A N 1
ATOM 632 C CA . ASP A 1 83 ? 15.839 -11.532 40.001 1.00 94.62 83 ASP A CA 1
ATOM 633 C C . ASP A 1 83 ? 14.734 -12.239 39.190 1.00 94.62 83 ASP A C 1
ATOM 635 O O . ASP A 1 83 ? 15.033 -12.972 38.247 1.00 94.62 83 ASP A O 1
ATOM 639 N N . LEU A 1 84 ? 13.456 -11.985 39.500 1.00 91.44 84 LEU A N 1
ATOM 640 C CA . LEU A 1 84 ? 12.313 -12.499 38.734 1.00 91.44 84 LEU A CA 1
ATOM 641 C C . LEU A 1 84 ? 12.047 -11.714 37.436 1.00 91.44 84 LEU A C 1
ATOM 643 O O . LEU A 1 84 ? 11.528 -12.284 36.477 1.00 91.44 84 LEU A O 1
ATOM 647 N N . ILE A 1 85 ? 12.390 -10.420 37.388 1.00 94.00 85 ILE A N 1
ATOM 648 C CA . ILE A 1 85 ? 12.202 -9.535 36.219 1.00 94.00 85 ILE A CA 1
ATOM 649 C C . ILE A 1 85 ? 13.486 -8.763 35.840 1.00 94.00 85 ILE A C 1
ATOM 651 O O . ILE A 1 85 ? 13.493 -7.524 35.770 1.00 94.00 85 ILE A O 1
ATOM 655 N N . PRO A 1 86 ? 14.593 -9.467 35.523 1.00 92.88 86 PRO A N 1
ATOM 656 C CA . PRO A 1 86 ? 15.902 -8.847 35.302 1.00 92.88 86 PRO A CA 1
ATOM 657 C C . PRO A 1 86 ? 15.964 -7.998 34.022 1.00 92.88 86 PRO A C 1
ATOM 659 O O . PRO A 1 86 ? 16.847 -7.159 33.868 1.00 92.88 86 PRO A O 1
ATOM 662 N N . THR A 1 87 ? 15.007 -8.145 33.110 1.00 90.69 87 THR A N 1
ATOM 663 C CA . THR A 1 87 ? 14.952 -7.378 31.856 1.00 90.69 87 THR A CA 1
ATOM 664 C C . THR A 1 87 ? 14.010 -6.173 31.913 1.00 90.69 87 THR A C 1
ATOM 666 O O . THR A 1 87 ? 13.745 -5.579 30.875 1.00 90.69 87 THR A O 1
ATOM 669 N N . VAL A 1 88 ? 13.464 -5.826 33.086 1.00 91.00 88 VAL A N 1
ATOM 670 C CA . VAL A 1 88 ? 12.443 -4.766 33.218 1.00 91.00 88 VAL A CA 1
ATOM 671 C C . VAL A 1 88 ? 12.898 -3.633 34.142 1.00 91.00 88 VAL A C 1
ATOM 673 O O . VAL A 1 88 ? 12.807 -2.465 33.780 1.00 91.00 88 VAL A O 1
ATOM 676 N N . VAL A 1 89 ? 13.425 -3.981 35.316 1.00 94.06 89 VAL A N 1
ATOM 677 C CA . VAL A 1 89 ? 13.664 -3.034 36.423 1.00 94.06 89 VAL A CA 1
ATOM 678 C C . VAL A 1 89 ? 14.778 -2.020 36.134 1.00 94.06 89 VAL A C 1
ATOM 680 O O . VAL A 1 89 ? 14.671 -0.862 36.526 1.00 94.06 89 VAL A O 1
ATOM 683 N N . GLY A 1 90 ? 15.838 -2.441 35.439 1.00 92.75 90 GLY A N 1
ATOM 684 C CA . GLY A 1 90 ? 17.059 -1.644 35.291 1.00 92.75 90 GLY A CA 1
ATOM 685 C C . GLY A 1 90 ? 17.912 -1.625 36.566 1.00 92.75 90 GLY A C 1
ATOM 686 O O . GLY A 1 90 ? 17.813 -2.527 37.401 1.00 92.75 90 GLY A O 1
ATOM 687 N N . GLU A 1 91 ? 18.755 -0.605 36.695 1.00 93.62 91 GLU A N 1
ATOM 688 C CA . GLU A 1 91 ? 19.633 -0.407 37.853 1.00 93.62 91 GLU A CA 1
ATOM 689 C C . GLU A 1 91 ? 18.936 0.451 38.913 1.00 93.62 91 GLU A C 1
ATOM 691 O O . GLU A 1 91 ? 18.043 1.238 38.593 1.00 93.62 91 GLU A O 1
ATOM 696 N N . CYS A 1 92 ? 19.309 0.311 40.183 1.00 94.75 92 CYS A N 1
ATOM 697 C CA . CYS A 1 92 ? 18.778 1.191 41.223 1.00 94.75 92 CYS A CA 1
ATOM 698 C C . CYS A 1 92 ? 19.390 2.600 41.097 1.00 94.75 92 CYS A C 1
ATOM 700 O O . CYS A 1 92 ? 20.494 2.780 40.578 1.00 94.75 92 CYS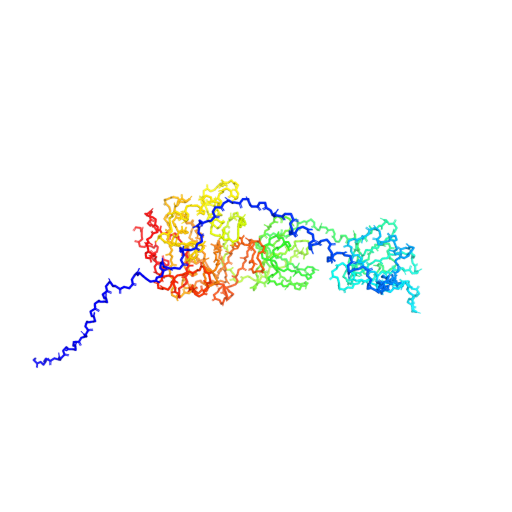 A O 1
ATOM 702 N N . LEU A 1 93 ? 18.665 3.603 41.590 1.00 94.56 93 LEU A N 1
ATOM 703 C CA . LEU A 1 93 ? 19.124 4.994 41.654 1.00 94.56 93 LEU A CA 1
ATOM 704 C C . LEU A 1 93 ? 19.436 5.448 43.085 1.00 94.56 93 LEU A C 1
ATOM 706 O O . LEU A 1 93 ? 20.281 6.320 43.276 1.00 94.56 93 LEU A O 1
ATOM 710 N N . VAL A 1 94 ? 18.763 4.864 44.077 1.00 94.31 94 VAL A N 1
ATOM 711 C CA . VAL A 1 94 ? 18.926 5.143 45.513 1.00 94.31 94 VAL A CA 1
ATOM 712 C C . VAL A 1 94 ? 18.744 3.860 46.323 1.00 94.31 94 VAL A C 1
ATOM 714 O O . VAL A 1 94 ? 18.256 2.864 45.788 1.00 94.31 94 VAL A O 1
ATOM 717 N N . ASP A 1 95 ? 19.146 3.858 47.595 1.00 95.56 95 ASP A N 1
ATOM 718 C CA . ASP A 1 95 ? 18.794 2.777 48.526 1.00 95.56 95 ASP A CA 1
ATOM 719 C C . ASP A 1 95 ? 17.298 2.799 48.858 1.00 95.56 95 ASP A C 1
ATOM 721 O O . ASP A 1 95 ? 16.641 3.835 48.739 1.00 95.56 95 ASP A O 1
ATOM 725 N N . GLU A 1 96 ? 16.762 1.651 49.282 1.00 95.19 96 GLU A N 1
ATOM 726 C CA . GLU A 1 96 ? 15.382 1.564 49.761 1.00 95.19 96 GLU A CA 1
ATOM 727 C C . GLU A 1 96 ? 15.137 2.576 50.890 1.00 95.19 96 GLU A C 1
ATOM 729 O O . GLU A 1 96 ? 15.869 2.637 51.882 1.00 95.19 96 GLU A O 1
ATOM 734 N N . HIS A 1 97 ? 14.077 3.365 50.745 1.00 94.75 97 HIS A N 1
ATOM 735 C CA . HIS A 1 97 ? 13.627 4.338 51.734 1.00 94.75 97 HIS A CA 1
ATOM 736 C C . HIS A 1 97 ? 12.136 4.175 51.999 1.00 94.75 97 HIS A C 1
ATOM 738 O O . HIS A 1 97 ? 11.413 3.569 51.216 1.00 94.75 97 HIS A O 1
ATOM 744 N N . HIS A 1 98 ? 11.658 4.689 53.130 1.00 93.88 98 HIS A N 1
ATOM 745 C CA . HIS A 1 98 ? 10.255 4.546 53.502 1.00 93.88 98 HIS A CA 1
ATOM 746 C C . HIS A 1 98 ? 9.467 5.815 53.199 1.00 93.88 98 HIS A C 1
ATOM 748 O O . HIS A 1 98 ? 9.846 6.919 53.597 1.00 93.88 98 HIS A O 1
ATOM 754 N N . ASN A 1 99 ? 8.303 5.639 52.585 1.00 88.19 99 ASN A N 1
ATOM 755 C CA . ASN A 1 99 ? 7.328 6.696 52.406 1.00 88.19 99 ASN A CA 1
ATOM 756 C C . ASN A 1 99 ? 6.813 7.171 53.784 1.00 88.19 99 ASN A C 1
ATOM 758 O O . ASN A 1 99 ? 6.235 6.376 54.530 1.00 88.19 99 ASN A O 1
ATOM 762 N N . PRO A 1 100 ? 6.958 8.462 54.136 1.00 89.38 100 PRO A N 1
ATOM 763 C CA . PRO A 1 100 ? 6.592 8.962 55.461 1.00 89.38 100 PRO A CA 1
ATOM 764 C C . PRO A 1 100 ? 5.076 8.985 55.720 1.00 89.38 100 PRO A C 1
ATOM 766 O O . PRO A 1 100 ? 4.658 9.094 56.870 1.00 89.38 100 PRO A O 1
ATOM 769 N N . THR A 1 101 ? 4.241 8.902 54.680 1.00 89.62 101 THR A N 1
ATOM 770 C CA . THR A 1 101 ? 2.777 8.972 54.796 1.00 89.62 101 THR A CA 1
ATOM 771 C C . THR A 1 101 ? 2.142 7.613 55.075 1.00 89.62 101 THR A C 1
ATOM 773 O O . THR A 1 101 ? 1.218 7.532 55.881 1.00 89.62 101 THR A O 1
ATOM 776 N N . ASN A 1 102 ? 2.610 6.547 54.423 1.00 86.12 102 ASN A N 1
ATOM 777 C CA . ASN A 1 102 ? 2.001 5.214 54.529 1.00 86.12 102 ASN A CA 1
ATOM 778 C C . ASN A 1 102 ? 2.974 4.117 55.007 1.00 86.12 102 ASN A C 1
ATOM 780 O O . ASN A 1 102 ? 2.537 3.028 55.379 1.00 86.12 102 ASN A O 1
ATOM 784 N N . GLY A 1 103 ? 4.273 4.416 55.084 1.00 90.25 103 GLY A N 1
ATOM 785 C CA . GLY A 1 103 ? 5.309 3.506 55.564 1.00 90.25 103 GLY A CA 1
ATOM 786 C C . GLY A 1 103 ? 5.770 2.452 54.557 1.00 90.25 103 GLY A C 1
ATOM 787 O O . GLY A 1 103 ? 6.533 1.573 54.964 1.00 90.25 103 GLY A O 1
ATOM 788 N N . ASP A 1 104 ? 5.324 2.523 53.300 1.00 92.19 104 ASP A N 1
ATOM 789 C CA . ASP A 1 104 ? 5.772 1.632 52.225 1.00 92.19 104 ASP A CA 1
ATOM 790 C C . ASP A 1 104 ? 7.266 1.825 51.948 1.00 92.19 104 ASP A C 1
ATOM 792 O O . ASP A 1 104 ? 7.765 2.949 51.996 1.00 92.19 104 ASP A O 1
ATOM 796 N N . GLY A 1 105 ? 7.966 0.736 51.642 1.00 94.19 105 GLY A N 1
ATOM 797 C CA . GLY A 1 105 ? 9.342 0.780 51.151 1.00 94.19 105 GLY A CA 1
ATOM 798 C C . GLY A 1 105 ? 9.334 1.158 49.674 1.00 94.19 105 GLY A C 1
ATOM 799 O O . GLY A 1 105 ? 8.525 0.634 48.910 1.00 94.19 105 GLY A O 1
ATOM 800 N N . LEU A 1 106 ? 10.199 2.073 49.266 1.00 97.44 106 LEU A N 1
ATOM 801 C CA . LEU A 1 106 ? 10.302 2.615 47.918 1.00 97.44 106 LEU A CA 1
ATOM 802 C C . LEU A 1 106 ? 11.758 2.564 47.465 1.00 97.44 106 LEU A C 1
ATOM 804 O O . LEU A 1 106 ? 12.662 2.833 48.253 1.00 97.44 106 LEU A O 1
ATOM 808 N N . GLN A 1 107 ? 11.989 2.241 46.195 1.00 98.06 107 GLN A N 1
ATOM 809 C CA . GLN A 1 107 ? 13.316 2.356 45.596 1.00 98.06 107 GLN A CA 1
ATOM 810 C C . GLN A 1 107 ? 13.211 2.716 44.113 1.00 98.06 107 GLN A C 1
ATOM 812 O O . GLN A 1 107 ? 12.692 1.950 43.296 1.00 98.06 107 GLN A O 1
ATOM 817 N N . GLU A 1 108 ? 13.687 3.904 43.758 1.00 97.31 108 GLU A N 1
ATOM 818 C CA . GLU A 1 108 ? 13.741 4.392 42.387 1.00 97.31 108 GLU A CA 1
ATOM 819 C C . GLU A 1 108 ? 14.814 3.648 41.584 1.00 97.31 108 GLU A C 1
ATOM 821 O O . GLU A 1 108 ? 15.887 3.292 42.076 1.00 97.31 108 GLU A O 1
ATOM 826 N N . THR A 1 109 ? 14.518 3.427 40.309 1.00 96.69 109 THR A N 1
ATOM 827 C CA . THR A 1 109 ? 15.333 2.647 39.374 1.00 96.69 109 THR A CA 1
ATOM 828 C C . THR A 1 109 ? 15.404 3.354 38.028 1.00 96.69 109 THR A C 1
ATOM 830 O O . THR A 1 109 ? 14.568 4.210 37.728 1.00 96.69 109 THR A O 1
ATOM 833 N N . T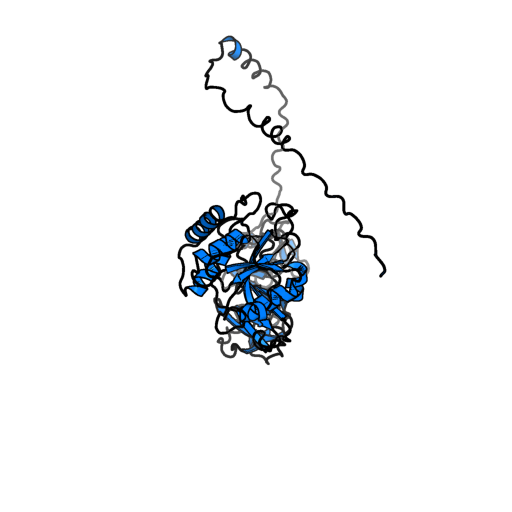HR A 1 110 ? 16.365 2.988 37.185 1.00 93.81 110 THR A N 1
ATOM 834 C CA . THR A 1 110 ? 16.493 3.551 35.836 1.00 93.81 110 THR A CA 1
ATOM 835 C C . THR A 1 110 ? 15.351 3.131 34.911 1.00 93.81 110 THR A C 1
ATOM 837 O O . THR A 1 110 ? 15.083 3.831 33.936 1.00 93.81 110 THR A O 1
ATOM 840 N N . GLY A 1 111 ? 14.705 1.985 35.166 1.00 89.88 111 GLY A N 1
ATOM 841 C CA . GLY A 1 111 ? 13.938 1.269 34.143 1.00 89.88 111 GLY A CA 1
ATOM 842 C C . GLY A 1 111 ? 14.842 0.768 33.008 1.00 89.88 111 GLY A C 1
ATOM 843 O O . GLY A 1 111 ? 15.941 1.286 32.787 1.00 89.88 111 GLY A O 1
ATOM 844 N N . ILE A 1 112 ? 14.418 -0.265 32.277 1.00 85.94 112 ILE A N 1
ATOM 845 C CA . ILE A 1 112 ? 15.234 -0.813 31.176 1.00 85.94 112 ILE A CA 1
ATOM 846 C C . ILE A 1 112 ? 15.352 0.143 29.978 1.00 85.94 112 ILE A C 1
ATOM 848 O O . ILE A 1 112 ? 16.333 0.102 29.242 1.00 85.94 112 ILE A O 1
ATOM 852 N N . ASP A 1 113 ? 14.367 1.022 29.783 1.00 83.94 113 ASP A N 1
ATOM 853 C CA . ASP A 1 113 ? 14.336 2.017 28.708 1.00 83.94 113 ASP A CA 1
ATOM 854 C C . ASP A 1 113 ? 14.853 3.400 29.147 1.00 83.94 113 ASP A C 1
ATOM 856 O O . ASP A 1 113 ? 14.780 4.360 28.378 1.00 83.94 113 ASP A O 1
ATOM 860 N N . GLY A 1 114 ? 15.373 3.506 30.375 1.00 86.88 114 GLY A N 1
ATOM 861 C CA . GLY A 1 114 ? 15.908 4.742 30.941 1.00 86.88 114 GLY A CA 1
ATOM 862 C C . GLY A 1 114 ? 14.853 5.783 31.325 1.00 86.88 114 GLY A C 1
ATOM 863 O O . GLY A 1 114 ? 15.223 6.911 31.649 1.00 86.88 114 GLY A O 1
ATOM 864 N N . LYS A 1 115 ? 13.552 5.457 31.287 1.00 87.81 115 LYS A N 1
ATOM 865 C CA . LYS A 1 115 ? 12.471 6.396 31.650 1.00 87.81 115 LYS A CA 1
ATOM 866 C C . LYS A 1 115 ? 12.154 6.438 33.144 1.00 87.81 115 LYS A C 1
ATOM 868 O O . LYS A 1 115 ? 11.280 7.198 33.557 1.00 87.81 115 LYS A O 1
ATOM 873 N N . GLY A 1 116 ? 12.882 5.668 33.944 1.00 89.44 116 GLY A N 1
ATOM 874 C CA . GLY A 1 116 ? 12.649 5.516 35.369 1.00 89.44 116 GLY A CA 1
ATOM 875 C C . GLY A 1 116 ? 11.659 4.398 35.688 1.00 89.44 116 GLY A C 1
ATOM 876 O O . GLY A 1 116 ? 10.862 3.968 34.858 1.00 89.44 116 GLY A O 1
ATOM 877 N N . GLY A 1 117 ? 11.712 3.924 36.925 1.00 96.31 117 GLY A N 1
ATOM 878 C CA . GLY A 1 117 ? 10.750 2.983 37.481 1.00 96.31 117 GLY A CA 1
ATOM 879 C C . GLY A 1 117 ? 10.847 2.945 38.996 1.00 96.31 117 GLY A C 1
ATOM 880 O O . GLY A 1 117 ? 11.815 3.444 39.571 1.00 96.31 117 GLY A O 1
ATOM 881 N N . LEU A 1 118 ? 9.859 2.344 39.645 1.00 97.94 118 LEU A N 1
ATOM 882 C CA . LEU A 1 118 ? 9.745 2.346 41.097 1.00 97.94 118 LEU A CA 1
ATOM 883 C C . LEU A 1 118 ? 9.485 0.936 41.617 1.00 97.94 118 LEU A C 1
ATOM 885 O O . LEU A 1 118 ? 8.475 0.318 41.276 1.00 97.94 118 LEU A O 1
ATOM 889 N N . MET A 1 119 ? 10.386 0.451 42.466 1.00 98.00 119 MET A N 1
ATOM 890 C CA . MET A 1 119 ? 10.137 -0.678 43.355 1.00 98.00 119 MET A CA 1
ATOM 891 C C . MET A 1 119 ? 9.329 -0.205 44.562 1.00 98.00 119 MET A C 1
ATOM 893 O O . MET A 1 119 ? 9.596 0.862 45.114 1.00 98.00 119 MET A O 1
ATOM 897 N N . VAL A 1 120 ? 8.345 -0.999 44.970 1.00 97.38 120 VAL A N 1
ATOM 898 C CA . VAL A 1 120 ? 7.440 -0.707 46.082 1.00 97.38 120 VAL A CA 1
ATOM 899 C C . VAL A 1 120 ? 7.261 -1.961 46.924 1.00 97.38 120 VAL A C 1
ATOM 901 O O . VAL A 1 120 ? 6.834 -2.994 46.413 1.00 97.38 120 VAL A O 1
ATOM 904 N N . TRP A 1 121 ? 7.563 -1.886 48.215 1.00 95.38 121 TRP A N 1
ATOM 905 C CA . TRP A 1 121 ? 7.160 -2.867 49.212 1.00 95.38 121 TRP A CA 1
ATOM 906 C C . TRP A 1 121 ? 5.995 -2.272 49.981 1.00 95.38 121 TRP A C 1
ATOM 908 O O . TRP A 1 121 ? 6.129 -1.255 50.664 1.00 95.38 121 TRP A O 1
ATOM 918 N N . ARG A 1 122 ? 4.828 -2.891 49.848 1.00 89.62 122 ARG A N 1
ATOM 919 C CA . ARG A 1 122 ? 3.621 -2.401 50.497 1.00 89.62 122 ARG A CA 1
ATOM 920 C C . ARG A 1 122 ? 3.554 -2.925 51.916 1.00 89.62 122 ARG A C 1
ATOM 922 O O . ARG A 1 122 ? 3.429 -4.127 52.140 1.00 89.62 122 ARG A O 1
ATOM 929 N N . LYS A 1 123 ? 3.538 -2.019 52.888 1.00 83.12 123 LYS A N 1
ATOM 930 C CA . LYS A 1 123 ? 3.427 -2.387 54.304 1.00 83.12 123 LYS A CA 1
ATOM 931 C C . LYS A 1 123 ? 2.086 -3.048 54.629 1.00 83.12 123 LYS A C 1
ATOM 933 O O . LYS A 1 123 ? 2.008 -3.866 55.542 1.00 83.12 123 LYS A O 1
ATOM 938 N N . ALA A 1 124 ? 1.036 -2.685 53.894 1.00 78.88 124 ALA A N 1
ATOM 939 C CA . ALA A 1 124 ? -0.332 -3.138 54.138 1.00 78.88 124 ALA A CA 1
ATOM 940 C 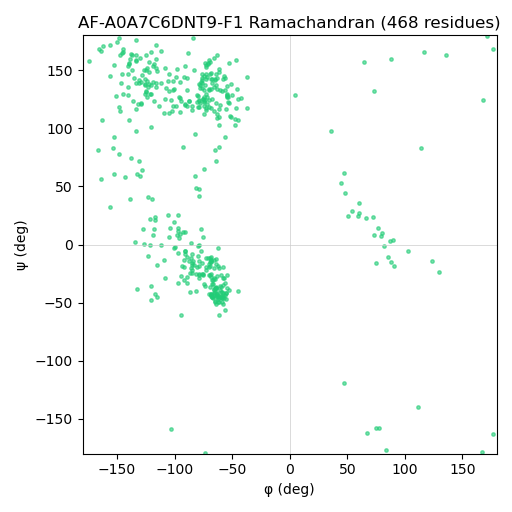C . ALA A 1 124 ? -0.540 -4.644 53.902 1.00 78.88 124 ALA A C 1
ATOM 942 O O . ALA A 1 124 ? -1.347 -5.261 54.593 1.00 78.88 124 ALA A O 1
ATOM 943 N N . ASP A 1 125 ? 0.171 -5.224 52.935 1.00 78.38 125 ASP A N 1
ATOM 944 C CA . ASP A 1 125 ? -0.012 -6.614 52.497 1.00 78.38 125 ASP A CA 1
ATOM 945 C C . ASP A 1 125 ? 1.305 -7.391 52.331 1.00 78.38 125 ASP A C 1
ATOM 947 O O . ASP A 1 125 ? 1.291 -8.582 52.021 1.00 78.38 125 ASP A O 1
ATOM 951 N N . ASN A 1 126 ? 2.439 -6.749 52.630 1.00 83.19 126 ASN A N 1
ATOM 952 C CA . ASN A 1 126 ? 3.783 -7.318 52.593 1.00 83.19 126 ASN A CA 1
ATOM 953 C C . ASN A 1 126 ? 4.205 -7.825 51.199 1.00 83.19 126 ASN A C 1
ATOM 955 O O . ASN A 1 126 ? 5.041 -8.725 51.092 1.00 83.19 126 ASN A O 1
ATOM 959 N N . TRP A 1 127 ? 3.648 -7.260 50.124 1.00 89.62 127 TRP A N 1
ATOM 960 C CA . TRP A 1 127 ? 4.026 -7.610 48.754 1.00 89.62 127 TRP A CA 1
ATOM 961 C C . TRP A 1 127 ? 5.016 -6.621 48.151 1.00 89.62 127 TRP A C 1
ATOM 963 O O . TRP A 1 127 ? 4.926 -5.411 48.366 1.00 89.62 127 TRP A O 1
ATOM 973 N N . THR A 1 128 ? 5.937 -7.146 47.340 1.00 95.31 128 THR A N 1
ATOM 974 C CA . THR A 1 128 ? 6.823 -6.335 46.504 1.00 95.31 128 THR A CA 1
ATOM 975 C C . THR A 1 128 ? 6.269 -6.194 45.095 1.00 95.31 128 THR A C 1
ATOM 977 O O . THR A 1 128 ? 5.747 -7.143 44.503 1.00 95.31 128 THR A O 1
ATOM 980 N N . ALA A 1 129 ? 6.395 -4.994 44.546 1.00 96.69 129 ALA A N 1
ATOM 981 C CA . ALA A 1 129 ? 5.989 -4.658 43.199 1.00 96.69 129 ALA A CA 1
ATOM 982 C C . ALA A 1 129 ? 7.008 -3.738 42.522 1.00 96.69 129 ALA A C 1
ATOM 984 O O . ALA A 1 129 ? 7.747 -3.019 43.183 1.00 96.69 129 ALA A O 1
ATOM 985 N N . TYR A 1 130 ? 7.020 -3.751 41.197 1.00 97.69 130 TYR A N 1
ATOM 986 C CA . TYR A 1 130 ? 7.732 -2.804 40.352 1.00 97.69 130 TYR A CA 1
ATOM 987 C C . TYR A 1 130 ? 6.726 -2.137 39.419 1.00 97.69 130 TYR A C 1
ATOM 989 O O . TYR A 1 130 ? 5.871 -2.824 38.855 1.00 97.69 130 TYR A O 1
ATOM 997 N N . THR A 1 131 ? 6.836 -0.826 39.213 1.00 96.00 131 THR A N 1
ATOM 998 C CA . THR A 1 131 ? 6.092 -0.117 38.170 1.00 96.00 131 THR A CA 1
ATOM 999 C C . THR A 1 131 ? 6.993 0.744 37.295 1.00 96.00 131 THR A C 1
ATOM 1001 O O . THR A 1 131 ? 7.881 1.436 37.785 1.00 96.00 131 THR A O 1
ATOM 1004 N N . ASP A 1 132 ? 6.713 0.732 35.994 1.00 92.62 132 ASP A N 1
ATOM 1005 C CA . ASP A 1 132 ? 7.289 1.634 34.987 1.00 92.62 132 ASP A CA 1
ATOM 1006 C C . ASP A 1 132 ? 6.438 2.914 34.800 1.00 92.62 132 ASP A C 1
ATOM 1008 O O . ASP A 1 132 ? 6.607 3.664 33.842 1.00 92.62 132 ASP A O 1
ATOM 1012 N N . GLY A 1 133 ? 5.458 3.140 35.684 1.00 86.94 133 GLY A N 1
ATOM 1013 C CA . GLY A 1 133 ? 4.468 4.214 35.578 1.00 86.94 133 GLY A CA 1
ATOM 1014 C C . GLY A 1 133 ? 3.215 3.855 34.766 1.00 86.94 133 GLY A C 1
ATOM 1015 O O . GLY A 1 133 ? 2.191 4.523 34.918 1.00 86.94 133 GLY A O 1
ATOM 1016 N N . TYR A 1 134 ? 3.231 2.776 33.979 1.00 81.31 134 TYR A N 1
ATOM 1017 C CA . TYR A 1 134 ? 2.097 2.299 33.174 1.00 81.31 134 TYR A CA 1
ATOM 1018 C C . TYR A 1 134 ? 1.572 0.925 33.627 1.00 81.31 134 TYR A C 1
ATOM 1020 O O . TYR A 1 134 ? 0.361 0.717 33.765 1.00 81.31 134 TYR A O 1
ATOM 1028 N N . ARG A 1 135 ? 2.475 -0.019 33.883 1.00 92.62 135 ARG A N 1
ATOM 1029 C CA . ARG A 1 135 ? 2.232 -1.394 34.330 1.00 92.62 135 ARG A CA 1
ATOM 1030 C C . ARG A 1 135 ? 2.854 -1.628 35.699 1.00 92.62 135 ARG A C 1
ATOM 1032 O O . ARG A 1 135 ? 3.816 -0.974 36.089 1.00 92.62 135 ARG A O 1
ATOM 1039 N N . THR A 1 136 ? 2.293 -2.594 36.417 1.00 95.12 136 THR A N 1
ATOM 1040 C CA . THR A 1 136 ? 2.809 -3.102 37.686 1.00 95.12 136 THR A CA 1
ATOM 1041 C C . THR A 1 136 ? 3.108 -4.594 37.543 1.00 95.12 136 THR A C 1
ATOM 1043 O O . THR A 1 136 ? 2.237 -5.365 37.133 1.00 95.12 136 THR A O 1
ATOM 1046 N N . TRP A 1 137 ? 4.309 -5.006 37.938 1.00 95.81 137 TRP A N 1
ATOM 1047 C CA . TRP A 1 137 ? 4.681 -6.394 38.204 1.00 95.81 137 TRP A CA 1
ATOM 1048 C C . TRP A 1 137 ? 4.681 -6.588 39.709 1.00 95.81 137 TRP A C 1
ATOM 1050 O O . TRP A 1 137 ? 5.423 -5.903 40.401 1.00 95.81 137 TRP A O 1
ATOM 1060 N N . ILE A 1 138 ? 3.850 -7.481 40.226 1.00 95.38 138 ILE A N 1
ATOM 1061 C CA . ILE A 1 138 ? 3.670 -7.690 41.661 1.00 95.38 138 ILE A CA 1
ATOM 1062 C C . ILE A 1 138 ? 3.902 -9.155 42.011 1.00 95.38 138 ILE A C 1
ATOM 1064 O O . ILE A 1 138 ? 3.353 -10.048 41.367 1.00 95.38 138 ILE A O 1
ATOM 1068 N N . ASN A 1 139 ? 4.716 -9.403 43.033 1.00 91.38 139 ASN A N 1
ATOM 1069 C CA . ASN A 1 139 ? 4.950 -10.735 43.574 1.00 91.38 139 ASN A CA 1
ATOM 1070 C C . ASN A 1 139 ? 3.978 -10.994 44.732 1.00 91.38 139 ASN A C 1
ATOM 1072 O O . ASN A 1 139 ? 4.282 -10.722 45.894 1.00 91.38 139 ASN A O 1
ATOM 1076 N N . GLY A 1 140 ? 2.772 -11.432 44.369 1.00 86.75 140 GLY A N 1
ATOM 1077 C CA . GLY A 1 140 ? 1.644 -11.624 45.276 1.00 86.75 140 GLY A CA 1
ATOM 1078 C C . GLY A 1 140 ? 1.390 -13.096 45.635 1.00 86.75 140 GLY A C 1
ATOM 1079 O O . GLY A 1 140 ? 2.268 -13.946 45.481 1.00 86.75 140 GLY A O 1
ATOM 1080 N N . PRO A 1 141 ? 0.168 -13.447 46.080 1.00 82.56 141 PRO A N 1
ATOM 1081 C CA . PRO A 1 141 ? -0.158 -14.788 46.574 1.00 82.56 141 PRO A CA 1
ATOM 1082 C C . PRO A 1 141 ? -0.089 -15.882 45.499 1.00 82.56 141 PRO A C 1
ATOM 1084 O O . PRO A 1 141 ? 0.068 -17.051 45.838 1.00 82.56 141 PRO A O 1
ATOM 1087 N N . ASN A 1 142 ? -0.168 -15.521 44.213 1.00 83.06 142 ASN A N 1
ATOM 1088 C CA . ASN A 1 142 ? -0.023 -16.462 43.095 1.00 83.06 142 ASN A CA 1
ATOM 1089 C C . ASN A 1 142 ? 1.333 -16.313 42.380 1.00 83.06 142 ASN A C 1
ATOM 1091 O O . ASN A 1 142 ? 1.443 -16.615 41.192 1.00 83.06 142 ASN A O 1
ATOM 1095 N N . GLY A 1 143 ? 2.352 -15.814 43.086 1.00 86.81 143 GLY A N 1
ATOM 1096 C CA . GLY A 1 143 ? 3.666 -15.509 42.527 1.00 86.81 143 GLY A CA 1
ATOM 1097 C C . GLY A 1 143 ? 3.686 -14.201 41.736 1.00 86.81 143 GLY A C 1
ATOM 1098 O O . GLY A 1 143 ? 2.850 -13.316 41.937 1.00 86.81 143 GLY A O 1
ATOM 1099 N N . LEU A 1 144 ? 4.665 -14.075 40.836 1.00 90.44 144 LEU A N 1
ATOM 1100 C CA . LEU A 1 144 ? 4.820 -12.893 39.995 1.00 90.44 144 LEU A CA 1
ATOM 1101 C C . LEU A 1 144 ? 3.671 -12.791 38.984 1.00 90.44 144 LEU A C 1
ATOM 1103 O O . LEU A 1 144 ? 3.531 -13.625 38.090 1.00 90.44 144 LEU A O 1
ATOM 1107 N N . GLN A 1 145 ? 2.887 -11.723 39.089 1.00 91.56 145 GLN A N 1
ATOM 1108 C CA . GLN A 1 145 ? 1.807 -11.400 38.163 1.00 91.56 145 GLN A CA 1
ATOM 1109 C C . GLN A 1 145 ? 1.969 -9.968 37.639 1.00 91.56 145 GLN A C 1
ATOM 1111 O O . GLN A 1 145 ? 2.500 -9.096 38.325 1.00 91.56 145 GLN A O 1
ATOM 1116 N N . GLN A 1 146 ? 1.500 -9.710 36.419 1.00 92.25 146 GLN A N 1
ATOM 1117 C CA . GLN A 1 146 ? 1.559 -8.387 35.791 1.00 92.25 146 GLN A CA 1
ATOM 1118 C C . GLN A 1 146 ? 0.148 -7.845 35.548 1.00 92.25 146 GLN A C 1
ATOM 1120 O O . GLN A 1 146 ? -0.731 -8.574 35.087 1.00 92.25 146 GLN A O 1
ATOM 1125 N N . ARG A 1 147 ? -0.057 -6.553 35.802 1.00 91.75 147 ARG A N 1
ATOM 1126 C CA . ARG A 1 147 ? -1.297 -5.822 35.502 1.00 91.75 147 ARG A CA 1
ATOM 1127 C C . ARG A 1 147 ? -1.018 -4.382 35.079 1.00 91.75 147 ARG A C 1
ATOM 1129 O O . ARG A 1 147 ? 0.097 -3.894 35.243 1.00 91.75 147 ARG A O 1
ATOM 1136 N N . LEU A 1 148 ? -2.021 -3.680 34.555 1.00 88.44 148 LEU A N 1
ATOM 1137 C CA . LEU A 1 148 ? -1.929 -2.226 34.381 1.00 88.44 148 LEU A CA 1
ATOM 1138 C C . LEU A 1 148 ? -1.986 -1.512 35.746 1.00 88.44 148 LEU A C 1
ATOM 1140 O O . LEU A 1 148 ? -2.570 -2.029 36.704 1.00 88.44 148 LEU A O 1
ATOM 1144 N N . ASN A 1 149 ? -1.440 -0.297 35.833 1.00 86.50 149 ASN A N 1
ATOM 1145 C CA . ASN A 1 149 ? -1.571 0.549 37.030 1.00 86.50 149 ASN A CA 1
ATOM 1146 C C . ASN A 1 149 ? -3.032 0.943 37.307 1.00 86.50 149 ASN A C 1
ATOM 1148 O O . ASN A 1 149 ? -3.415 1.136 38.462 1.00 86.50 149 ASN A O 1
ATOM 1152 N N . SER A 1 150 ? -3.854 0.986 36.253 1.00 84.44 150 SER A N 1
ATOM 1153 C CA . SER A 1 150 ? -5.300 1.221 36.299 1.00 84.44 150 SER A CA 1
ATOM 1154 C C . SER A 1 150 ? -6.127 -0.004 36.703 1.00 84.44 150 SER A C 1
ATOM 1156 O O . SER A 1 150 ? -7.347 0.094 36.753 1.00 84.44 150 SER A O 1
ATOM 1158 N N . GLN A 1 151 ? -5.503 -1.153 36.974 1.00 87.06 151 GLN A N 1
ATOM 1159 C CA . GLN A 1 151 ? -6.187 -2.391 37.352 1.00 87.06 151 GLN A CA 1
ATOM 1160 C C . GLN A 1 151 ? -5.737 -2.882 38.734 1.00 87.06 151 GLN A C 1
ATOM 1162 O O . GLN A 1 151 ? -4.696 -2.454 39.240 1.00 87.06 151 GLN A O 1
ATOM 1167 N N . ARG A 1 152 ? -6.479 -3.825 39.322 1.00 91.94 152 ARG A N 1
ATOM 1168 C CA . ARG A 1 152 ? -6.122 -4.551 40.554 1.00 91.94 152 ARG A CA 1
ATOM 1169 C C . ARG A 1 152 ? -6.503 -6.013 40.471 1.00 91.94 152 ARG A C 1
ATOM 1171 O O . ARG A 1 152 ? -7.601 -6.317 40.044 1.00 91.94 152 ARG A O 1
ATOM 1178 N N . PHE A 1 153 ? -5.658 -6.944 40.881 1.00 87.38 153 PHE A N 1
ATOM 1179 C CA . PHE A 1 153 ? -6.117 -8.324 41.028 1.00 87.38 153 PHE A CA 1
ATOM 1180 C C . PHE A 1 153 ? -7.228 -8.397 42.075 1.00 87.38 153 PHE A C 1
ATOM 1182 O O . PHE A 1 153 ? -7.250 -7.606 43.012 1.00 87.38 153 PHE A O 1
ATOM 1189 N N . SER A 1 154 ? -8.138 -9.363 41.947 1.00 87.56 154 SER A N 1
ATOM 1190 C CA . SER A 1 154 ? -9.268 -9.524 42.878 1.00 87.56 154 SER A CA 1
ATOM 1191 C C . SER A 1 154 ? -8.853 -9.711 44.339 1.00 87.56 154 SER A C 1
ATOM 1193 O O . SER A 1 154 ? -9.672 -9.529 45.231 1.00 87.56 154 SER A O 1
ATOM 1195 N N . TRP A 1 155 ? -7.601 -10.105 44.575 1.00 85.44 155 TRP A N 1
ATOM 1196 C CA . TRP A 1 155 ? -7.014 -10.295 45.897 1.00 85.44 155 TRP A CA 1
ATOM 1197 C C . TRP A 1 155 ? -6.318 -9.044 46.454 1.00 85.44 155 TRP A C 1
ATOM 1199 O O . TRP A 1 155 ? -5.868 -9.075 47.596 1.00 85.44 155 TRP A O 1
ATOM 1209 N N . GLU A 1 156 ? -6.195 -7.958 45.687 1.00 89.31 156 GLU A N 1
ATOM 1210 C CA . GLU A 1 156 ? -5.573 -6.731 46.188 1.00 89.31 156 GLU A CA 1
ATOM 1211 C C . GLU A 1 156 ? -6.526 -5.947 47.108 1.00 89.31 156 GLU A C 1
ATOM 1213 O O . GLU A 1 156 ? -7.713 -5.834 46.798 1.00 89.31 156 GLU A O 1
ATOM 1218 N N . PRO A 1 157 ? -6.035 -5.363 48.220 1.00 84.19 157 PRO A N 1
ATOM 1219 C CA . PRO A 1 157 ? -6.879 -4.679 49.205 1.00 84.19 157 PRO A CA 1
ATOM 1220 C C . PRO A 1 157 ? -7.745 -3.546 48.641 1.00 84.19 157 PRO A C 1
ATOM 1222 O O . PRO A 1 157 ? -8.856 -3.319 49.114 1.00 84.19 157 PRO A O 1
ATOM 1225 N N . ASP A 1 158 ? -7.255 -2.835 47.624 1.00 82.75 158 ASP A N 1
ATOM 1226 C CA . ASP A 1 158 ? -7.953 -1.733 46.961 1.00 82.75 158 ASP A CA 1
ATOM 1227 C C . ASP A 1 158 ? -8.681 -2.163 45.676 1.00 82.75 158 ASP A C 1
ATOM 1229 O O . ASP A 1 158 ? -9.129 -1.312 44.909 1.00 82.75 158 ASP A O 1
ATOM 1233 N N . ALA A 1 159 ? -8.859 -3.468 45.441 1.00 82.75 159 ALA A N 1
ATOM 1234 C CA . ALA A 1 159 ? -9.500 -3.991 44.235 1.00 82.75 159 ALA A CA 1
ATOM 1235 C C . ALA A 1 159 ? -10.924 -3.464 44.008 1.00 82.75 159 ALA A C 1
ATOM 1237 O O . ALA A 1 159 ? -11.337 -3.311 42.865 1.00 82.75 159 ALA A O 1
ATOM 1238 N N . GLY A 1 160 ? -11.660 -3.117 45.070 1.00 81.94 160 GLY A N 1
ATOM 1239 C CA . GLY A 1 160 ? -12.996 -2.519 44.955 1.00 81.94 160 GLY A CA 1
ATOM 1240 C C . GLY A 1 160 ? -13.022 -1.136 44.287 1.00 81.94 160 GLY A C 1
ATOM 1241 O O . GLY A 1 160 ? -14.081 -0.699 43.841 1.00 81.94 160 GLY A O 1
ATOM 1242 N N . SER A 1 161 ? -11.874 -0.462 44.190 1.00 84.12 161 SER A N 1
ATOM 1243 C CA . SER A 1 161 ? -11.742 0.887 43.626 1.00 84.12 161 SER A CA 1
ATOM 1244 C C . SER A 1 161 ? -11.219 0.899 42.185 1.00 84.12 161 SER A C 1
ATOM 1246 O O . SER A 1 161 ? -11.114 1.971 41.590 1.00 84.12 161 SER A O 1
ATOM 1248 N N . TYR A 1 162 ? -10.879 -0.264 41.617 1.00 78.81 162 TYR A N 1
ATOM 1249 C CA . TYR A 1 162 ? -10.252 -0.378 40.299 1.00 78.81 162 TYR A CA 1
ATOM 1250 C C . TYR A 1 162 ? -10.812 -1.565 39.497 1.00 78.81 162 TYR A C 1
ATOM 1252 O O . TYR A 1 162 ? -11.227 -2.569 40.071 1.00 78.81 162 TYR A O 1
ATOM 1260 N N . PRO A 1 163 ? -10.782 -1.509 38.155 1.00 82.94 163 PRO A N 1
ATOM 1261 C CA . PRO A 1 163 ? -11.026 -2.673 37.305 1.00 82.94 163 PRO A CA 1
ATOM 1262 C C . PRO A 1 163 ? -10.166 -3.893 37.684 1.00 82.94 163 PRO A C 1
ATOM 1264 O O . PRO A 1 163 ? -8.966 -3.758 37.929 1.00 82.94 163 PRO A O 1
ATOM 1267 N N . LEU A 1 164 ? -10.752 -5.099 37.682 1.00 79.88 164 LEU A N 1
ATOM 1268 C CA . LEU A 1 164 ? -10.030 -6.306 38.092 1.00 79.88 164 LEU A CA 1
ATOM 1269 C C . LEU A 1 164 ? -9.015 -6.791 37.034 1.00 79.88 164 LEU A C 1
ATOM 1271 O O . LEU A 1 164 ? -9.375 -7.047 35.891 1.00 79.88 164 LEU A O 1
ATOM 1275 N N . ALA A 1 165 ? -7.756 -6.995 37.422 1.00 72.50 165 ALA A N 1
ATOM 1276 C CA . ALA A 1 165 ? -6.727 -7.681 36.645 1.00 72.50 165 ALA A CA 1
ATOM 1277 C C . ALA A 1 165 ? -6.965 -9.196 36.692 1.00 72.50 165 ALA A C 1
ATOM 1279 O O . ALA A 1 165 ? -7.282 -9.751 37.744 1.00 72.50 165 ALA A O 1
ATOM 1280 N N . GLY A 1 166 ? -6.880 -9.879 35.549 1.00 62.88 166 GLY A N 1
ATOM 1281 C CA . GLY A 1 166 ? -7.310 -11.282 35.430 1.00 62.88 166 GLY A CA 1
ATOM 1282 C C . GLY A 1 166 ? -8.835 -11.458 35.397 1.00 62.88 166 GLY A C 1
ATOM 1283 O O . GLY A 1 166 ? -9.325 -12.463 34.888 1.00 62.88 166 GLY A O 1
ATOM 1284 N N . GLY A 1 167 ? -9.584 -10.426 35.799 1.00 43.19 167 GLY A N 1
ATOM 1285 C CA . GLY A 1 167 ? -10.871 -10.106 35.213 1.00 43.19 167 GLY A CA 1
ATOM 1286 C C . GLY A 1 167 ? -10.631 -9.703 33.769 1.00 43.19 167 GLY A C 1
ATOM 1287 O O . GLY A 1 167 ? -10.602 -8.527 33.416 1.00 43.19 167 GLY A O 1
ATOM 1288 N N . ALA A 1 168 ? -10.494 -10.699 32.902 1.00 38.81 168 ALA A N 1
ATOM 1289 C CA . ALA A 1 168 ? -11.077 -10.518 31.602 1.00 38.81 168 ALA A CA 1
ATOM 1290 C C . ALA A 1 168 ? -12.494 -9.966 31.892 1.00 38.81 168 ALA A C 1
ATOM 1292 O O . ALA A 1 168 ? -13.343 -10.675 32.435 1.00 38.81 168 ALA A O 1
ATOM 1293 N N . ALA A 1 169 ? -12.800 -8.737 31.448 1.00 38.78 169 ALA A N 1
ATOM 1294 C CA . ALA A 1 169 ? -13.959 -8.692 30.571 1.00 38.78 169 ALA A CA 1
ATOM 1295 C C . ALA A 1 169 ? -13.680 -9.876 29.670 1.00 38.78 169 ALA A C 1
ATOM 1297 O O . ALA A 1 169 ? -12.630 -9.856 29.013 1.00 38.78 169 ALA A O 1
ATOM 1298 N N . ALA A 1 170 ? -14.439 -10.970 29.847 1.00 32.53 170 ALA A N 1
ATOM 1299 C CA . ALA A 1 170 ? -14.242 -12.168 29.053 1.00 32.53 170 ALA A CA 1
ATOM 1300 C C . ALA A 1 170 ? -13.897 -11.675 27.646 1.00 32.53 170 ALA A C 1
ATOM 1302 O O . ALA A 1 170 ? -14.457 -10.634 27.264 1.00 32.53 170 ALA A O 1
ATOM 1303 N N . PRO A 1 171 ? -13.014 -12.320 26.863 1.00 37.34 171 PRO A N 1
ATOM 1304 C CA . PRO A 1 171 ? -13.189 -12.164 25.434 1.00 37.34 171 PRO A CA 1
ATOM 1305 C C . PRO A 1 171 ? -14.680 -12.422 25.238 1.00 37.34 171 PRO A C 1
ATOM 1307 O O . PRO A 1 171 ? -15.147 -13.548 25.422 1.00 37.34 171 PRO A O 1
ATOM 1310 N N . ARG A 1 172 ? -15.467 -11.346 25.051 1.00 37.75 172 ARG A N 1
ATOM 1311 C CA . ARG A 1 172 ? -16.843 -11.486 24.640 1.00 37.75 172 ARG A CA 1
ATOM 1312 C C . ARG A 1 172 ? -16.615 -12.334 23.410 1.00 37.75 172 ARG A C 1
ATOM 1314 O O . ARG A 1 172 ? -15.751 -11.940 22.610 1.00 37.75 172 ARG A O 1
ATOM 1321 N N . PRO A 1 173 ? -17.220 -13.531 23.327 1.00 34.50 173 PRO A N 1
ATOM 1322 C CA . PRO A 1 173 ? -17.075 -14.327 22.126 1.00 34.50 173 PRO A CA 1
ATOM 1323 C C . PRO A 1 173 ? -17.222 -13.345 20.975 1.00 34.50 173 PRO A C 1
ATOM 1325 O O . PRO A 1 173 ? -18.127 -12.508 21.028 1.00 34.50 173 PRO A O 1
ATOM 1328 N N . VAL A 1 174 ? -16.235 -13.325 20.072 1.00 46.38 174 VAL A N 1
ATOM 1329 C CA . VAL A 1 174 ? -16.254 -12.484 18.877 1.00 46.38 174 VAL A CA 1
ATOM 1330 C C . VAL A 1 174 ? -17.543 -12.871 18.165 1.00 46.38 174 VAL A C 1
ATOM 1332 O O . VAL A 1 174 ? -17.652 -13.908 17.526 1.00 46.38 174 VAL A O 1
ATOM 1335 N N . GLY A 1 175 ? -18.577 -12.117 18.480 1.00 52.91 175 GLY A N 1
ATOM 1336 C CA . GLY A 1 175 ? -19.957 -12.558 18.494 1.00 52.91 175 GLY A CA 1
ATOM 1337 C C . GLY A 1 175 ? -20.735 -11.269 18.567 1.00 52.91 175 GLY A C 1
ATOM 1338 O O . GLY A 1 175 ? -21.047 -10.758 19.639 1.00 52.91 175 GLY A O 1
ATOM 1339 N N . GLY A 1 176 ? -20.882 -10.668 17.391 1.00 73.62 176 GLY A N 1
ATOM 1340 C CA . GLY A 1 176 ? -21.499 -9.361 17.203 1.00 73.62 176 GLY A CA 1
ATOM 1341 C C . GLY A 1 176 ? -20.662 -8.394 16.370 1.00 73.62 176 GLY A C 1
ATOM 1342 O O . GLY A 1 176 ? -21.241 -7.510 15.751 1.00 73.62 176 GLY A O 1
ATOM 1343 N N . LEU A 1 177 ? -19.334 -8.562 16.292 1.00 86.62 177 LEU A N 1
ATOM 1344 C CA . LEU A 1 177 ? -18.543 -7.842 15.289 1.00 86.62 177 LEU A CA 1
ATOM 1345 C C . LEU A 1 177 ? -18.699 -8.555 13.948 1.00 86.62 177 LEU A C 1
ATOM 1347 O O . LEU A 1 177 ? -18.436 -9.751 13.834 1.00 86.62 177 LEU A O 1
ATOM 1351 N N . ALA A 1 178 ? -19.127 -7.812 12.939 1.00 90.56 178 ALA A N 1
ATOM 1352 C CA . ALA A 1 178 ? -19.270 -8.297 11.579 1.00 90.56 178 ALA A CA 1
ATOM 1353 C C . ALA A 1 178 ? -18.687 -7.260 10.626 1.00 90.56 178 ALA A C 1
ATOM 1355 O O . ALA A 1 178 ? -18.837 -6.056 10.843 1.00 90.56 178 ALA A O 1
ATOM 1356 N N . VAL A 1 179 ? -18.038 -7.719 9.558 1.00 92.00 179 VAL A N 1
ATOM 1357 C CA . VAL A 1 179 ? -17.608 -6.831 8.473 1.00 92.00 179 VAL A CA 1
ATOM 1358 C C . VAL A 1 179 ? -18.829 -6.078 7.934 1.00 92.00 179 VAL A C 1
ATOM 1360 O O . VAL A 1 179 ? -19.888 -6.663 7.722 1.00 92.00 179 VAL A O 1
ATOM 1363 N N . GLY A 1 180 ? -18.694 -4.764 7.766 1.00 91.06 180 GLY A N 1
ATOM 1364 C CA . GLY A 1 180 ? -19.778 -3.845 7.420 1.00 91.06 180 GLY A CA 1
ATOM 1365 C C . GLY A 1 180 ? -20.597 -3.334 8.612 1.00 91.06 180 GLY A C 1
ATOM 1366 O O . GLY A 1 180 ? -21.367 -2.389 8.433 1.00 91.06 180 GLY A O 1
ATOM 1367 N N . GLY A 1 181 ? -20.422 -3.915 9.803 1.00 93.44 181 GLY A N 1
ATOM 1368 C CA . GLY A 1 181 ? -21.083 -3.523 11.046 1.00 93.44 181 GLY A CA 1
ATOM 1369 C C . GLY A 1 181 ? -20.402 -2.366 11.781 1.00 93.44 181 GLY A C 1
ATOM 1370 O O . GLY A 1 181 ? -19.370 -1.837 11.358 1.00 93.44 181 GLY A O 1
ATOM 1371 N N . GLY A 1 182 ? -21.013 -1.963 12.897 1.00 94.75 182 GLY A N 1
ATOM 1372 C CA . GLY A 1 182 ? -20.506 -0.921 13.783 1.00 94.75 182 GLY A CA 1
ATOM 1373 C C . GLY A 1 182 ? -19.761 -1.484 14.988 1.00 94.75 182 GLY A C 1
ATOM 1374 O O . GLY A 1 182 ? -20.052 -2.582 15.469 1.00 94.75 182 GLY A O 1
ATOM 1375 N N . ALA A 1 183 ? -18.808 -0.712 15.489 1.00 96.06 183 ALA A N 1
ATOM 1376 C CA . ALA A 1 183 ? -18.110 -1.001 16.732 1.00 96.06 183 ALA A CA 1
ATOM 1377 C C . ALA A 1 183 ? -17.907 0.276 17.546 1.00 96.06 183 ALA A C 1
ATOM 1379 O O . ALA A 1 183 ? -17.937 1.375 17.003 1.00 96.06 183 ALA A O 1
ATOM 1380 N N . ILE A 1 184 ? -17.673 0.122 18.843 1.00 94.06 184 ILE A N 1
ATOM 1381 C CA . ILE A 1 184 ? -17.226 1.184 19.737 1.00 94.06 184 ILE A CA 1
ATOM 1382 C C . ILE A 1 184 ? -15.882 0.791 20.352 1.00 94.06 184 ILE A C 1
ATOM 1384 O O . ILE A 1 184 ? -15.682 -0.370 20.726 1.00 94.06 184 ILE A O 1
ATOM 1388 N N . THR A 1 185 ? -14.949 1.736 20.434 1.00 88.62 185 THR A N 1
ATOM 1389 C CA . THR A 1 185 ? -13.672 1.521 21.126 1.00 88.62 185 THR A CA 1
ATOM 1390 C C . THR A 1 185 ? -13.905 1.434 22.633 1.00 88.62 185 THR A C 1
ATOM 1392 O O . THR A 1 185 ? -14.621 2.250 23.209 1.00 88.62 185 THR A O 1
ATOM 1395 N N . THR A 1 186 ? -13.311 0.447 23.301 1.00 84.56 186 THR A N 1
ATOM 1396 C CA . THR A 1 186 ? -13.422 0.296 24.766 1.00 84.56 186 THR A CA 1
ATOM 1397 C C . THR A 1 186 ? -12.227 0.882 25.517 1.00 84.56 186 THR A C 1
ATOM 1399 O O . THR A 1 186 ? -12.240 0.942 26.743 1.00 84.56 186 THR A O 1
ATOM 1402 N N . ASP A 1 187 ? -11.191 1.302 24.792 1.00 85.69 187 ASP A N 1
ATOM 1403 C CA . ASP A 1 187 ? -9.976 1.931 25.310 1.00 85.69 187 ASP A CA 1
ATOM 1404 C C . ASP A 1 187 ? -9.407 2.899 24.255 1.00 85.69 187 ASP A C 1
ATOM 1406 O O . ASP A 1 187 ? -9.906 2.974 23.128 1.00 85.69 187 ASP A O 1
ATOM 1410 N N . VAL A 1 188 ? -8.365 3.646 24.608 1.00 84.94 188 VAL A N 1
ATOM 1411 C CA . VAL A 1 188 ? -7.559 4.408 23.656 1.00 84.94 188 VAL A CA 1
ATOM 1412 C C . VAL A 1 188 ? -6.747 3.432 22.804 1.00 84.94 188 VAL A C 1
ATOM 1414 O O . VAL A 1 188 ? -5.983 2.620 23.324 1.00 84.94 188 VAL A O 1
ATOM 1417 N N . LEU A 1 189 ? -6.882 3.524 21.480 1.00 89.00 189 LEU A N 1
ATOM 1418 C CA . LEU A 1 189 ? -6.240 2.610 20.536 1.00 89.00 189 LEU A CA 1
ATOM 1419 C C . LEU A 1 189 ? -5.287 3.325 19.596 1.00 89.00 189 LEU A C 1
ATOM 1421 O O . LEU A 1 189 ? -5.587 4.386 19.057 1.00 89.00 189 LEU A O 1
ATOM 1425 N N . THR A 1 190 ? -4.147 2.695 19.329 1.00 93.44 190 THR A N 1
ATOM 1426 C CA . THR A 1 190 ? -3.299 3.075 18.200 1.00 93.44 190 THR A CA 1
ATOM 1427 C C . THR A 1 190 ? -3.900 2.521 16.916 1.00 93.44 190 THR A C 1
ATOM 1429 O O . THR A 1 190 ? -4.036 1.307 16.771 1.00 93.44 190 THR A O 1
ATOM 1432 N N . LEU A 1 191 ? -4.208 3.406 15.972 1.00 96.12 191 LEU A N 1
ATOM 1433 C CA . LEU A 1 191 ? -4.560 3.037 14.609 1.00 96.12 191 LEU A CA 1
ATOM 1434 C C . LEU A 1 191 ? -3.269 2.720 13.847 1.00 96.12 191 LEU A C 1
ATOM 1436 O O . LEU A 1 191 ? -2.362 3.551 13.796 1.00 96.12 191 LEU A O 1
ATOM 1440 N N . ARG A 1 192 ? -3.166 1.518 13.282 1.00 95.88 192 ARG A N 1
ATOM 1441 C CA . ARG A 1 192 ? -1.956 0.992 12.630 1.00 95.88 192 ARG A CA 1
ATOM 1442 C C . ARG A 1 192 ? -2.111 0.923 11.111 1.00 95.88 192 ARG A C 1
ATOM 1444 O O . ARG A 1 192 ? -3.212 0.727 10.604 1.00 95.88 192 ARG A O 1
ATOM 1451 N N . GLY A 1 193 ? -0.997 1.032 10.392 1.00 92.19 193 GLY A N 1
ATOM 1452 C CA . GLY A 1 193 ? -0.909 0.856 8.936 1.00 92.19 193 GLY A CA 1
ATOM 1453 C C . GLY A 1 193 ? -0.932 -0.602 8.455 1.00 92.19 193 GLY A C 1
ATOM 1454 O O . GLY A 1 193 ? -0.577 -0.850 7.313 1.00 92.19 193 GLY A O 1
ATOM 1455 N N . GLY A 1 194 ? -1.296 -1.555 9.318 1.00 92.31 194 GLY A N 1
ATOM 1456 C CA . GLY A 1 194 ? -1.424 -2.978 8.995 1.00 92.31 194 GLY A CA 1
ATOM 1457 C C . GLY A 1 194 ? -1.787 -3.818 10.231 1.00 92.31 194 GLY A C 1
ATOM 1458 O O . GLY A 1 194 ? -1.743 -3.298 11.354 1.00 92.31 194 GLY A O 1
ATOM 1459 N N . PRO A 1 195 ? -2.179 -5.092 10.055 1.00 89.44 195 PRO A N 1
ATOM 1460 C CA . PRO A 1 195 ? -2.761 -5.951 11.093 1.00 89.44 195 PRO A CA 1
ATOM 1461 C C . PRO A 1 195 ? -1.736 -6.552 12.076 1.00 89.44 195 PRO A C 1
ATOM 1463 O O . PRO A 1 195 ? -1.759 -7.746 12.366 1.00 89.44 195 PRO A O 1
ATOM 1466 N N . ASN A 1 196 ? -0.824 -5.735 12.609 1.00 85.75 196 ASN A N 1
ATOM 1467 C CA . ASN A 1 196 ? 0.055 -6.094 13.726 1.00 85.75 196 ASN A CA 1
ATOM 1468 C C . ASN A 1 196 ? 0.663 -4.843 14.394 1.00 85.75 196 ASN A C 1
ATOM 1470 O O . ASN A 1 196 ? 0.549 -3.719 13.902 1.00 85.75 196 ASN A O 1
ATOM 1474 N N . ALA A 1 197 ? 1.329 -5.043 15.533 1.00 86.19 197 ALA A N 1
ATOM 1475 C CA . ALA A 1 197 ? 1.940 -3.959 16.303 1.00 86.19 197 ALA A CA 1
ATOM 1476 C C . ALA A 1 197 ? 3.252 -3.415 15.700 1.00 86.19 197 ALA A C 1
ATOM 1478 O O . ALA A 1 197 ? 3.677 -2.326 16.088 1.00 86.19 197 ALA A O 1
ATOM 1479 N N . GLU A 1 198 ? 3.881 -4.146 14.774 1.00 87.88 198 GLU A N 1
ATOM 1480 C CA . GLU A 1 198 ? 5.105 -3.714 14.085 1.00 87.88 198 GLU A CA 1
ATOM 1481 C C . GLU A 1 198 ? 4.807 -2.672 13.005 1.00 87.88 198 GLU A C 1
ATOM 1483 O O . GLU A 1 198 ? 5.667 -1.852 12.690 1.00 87.88 198 GLU A O 1
ATOM 1488 N N . ASN A 1 199 ? 3.585 -2.672 12.460 1.00 91.56 199 ASN A N 1
ATOM 1489 C CA . ASN A 1 199 ? 3.162 -1.679 11.485 1.00 91.56 199 ASN A CA 1
ATOM 1490 C C . ASN A 1 199 ? 3.188 -0.253 12.073 1.00 91.56 199 ASN A C 1
ATOM 1492 O O . ASN A 1 199 ? 2.900 -0.055 13.266 1.00 91.56 199 ASN A O 1
ATOM 1496 N N . PRO A 1 200 ? 3.462 0.766 11.238 1.00 93.38 200 PRO A N 1
ATOM 1497 C CA . PRO A 1 200 ? 3.507 2.156 11.675 1.00 93.38 200 PRO A CA 1
ATOM 1498 C C . PRO A 1 200 ? 2.202 2.599 12.337 1.00 93.38 200 PRO A C 1
ATOM 1500 O O . PRO A 1 200 ? 1.105 2.214 11.922 1.00 93.38 200 PRO A O 1
ATOM 1503 N N . ALA A 1 201 ? 2.317 3.428 13.373 1.00 93.75 201 ALA A N 1
ATOM 1504 C CA . ALA A 1 201 ? 1.172 4.129 13.935 1.00 93.75 201 ALA A CA 1
ATOM 1505 C C . ALA A 1 201 ? 0.758 5.254 12.979 1.00 93.75 201 ALA A C 1
ATOM 1507 O O . ALA A 1 201 ? 1.565 6.114 12.640 1.00 93.75 201 ALA A O 1
ATOM 1508 N N . VAL A 1 202 ? -0.506 5.251 12.567 1.00 93.44 202 VAL A N 1
ATOM 1509 C CA . VAL A 1 202 ? -1.080 6.235 11.634 1.00 93.44 202 VAL A CA 1
ATOM 1510 C C . VAL A 1 202 ? -2.098 7.149 12.319 1.00 93.44 202 VAL A C 1
ATOM 1512 O O . VAL A 1 202 ? -2.685 8.032 11.698 1.00 93.44 202 VAL A O 1
ATOM 1515 N N . GLY A 1 203 ? -2.321 6.938 13.616 1.00 93.06 203 GLY A N 1
ATOM 1516 C CA . GLY A 1 203 ? -3.134 7.797 14.458 1.00 93.06 203 GLY A CA 1
ATOM 1517 C C . GLY A 1 203 ? -3.475 7.155 15.798 1.00 93.06 203 GLY A C 1
ATOM 1518 O O . GLY A 1 203 ? -3.098 6.019 16.087 1.00 93.06 203 GLY A O 1
ATOM 1519 N N . THR A 1 204 ? -4.250 7.891 16.588 1.00 93.75 204 THR A N 1
ATOM 1520 C CA . THR A 1 204 ? -4.811 7.431 17.861 1.00 93.75 204 THR A CA 1
ATOM 1521 C C . THR A 1 204 ? -6.322 7.631 17.850 1.00 93.75 204 THR A C 1
ATOM 1523 O O . THR A 1 204 ? -6.818 8.668 17.397 1.00 93.75 204 THR A O 1
ATOM 1526 N N . LEU A 1 205 ? -7.052 6.635 18.335 1.00 92.31 205 LEU A N 1
ATOM 1527 C CA . LEU A 1 205 ? -8.495 6.646 18.519 1.00 92.31 205 LEU A CA 1
ATOM 1528 C C . LEU A 1 205 ? -8.798 6.731 20.022 1.00 92.31 205 LEU A C 1
ATOM 1530 O O . LEU A 1 205 ? -8.287 5.900 20.772 1.00 92.31 205 LEU A O 1
ATOM 1534 N N . PRO A 1 206 ? -9.590 7.711 20.487 1.00 89.75 206 PRO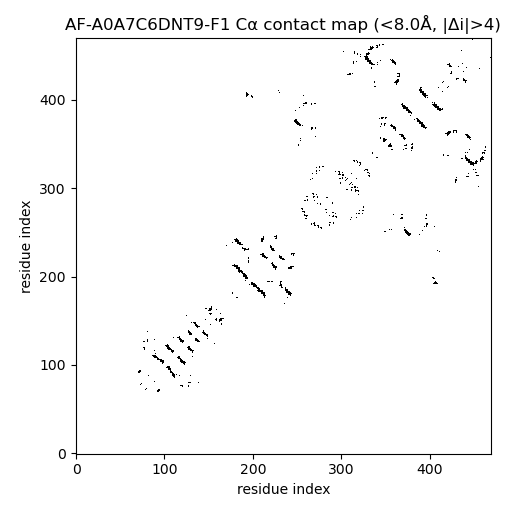 A N 1
ATOM 1535 C CA . PRO A 1 206 ? -10.038 7.757 21.877 1.00 89.75 206 PRO A CA 1
ATOM 1536 C C . PRO A 1 206 ? -10.914 6.554 22.250 1.00 89.75 206 PRO A C 1
ATOM 1538 O O . PRO A 1 206 ? -11.470 5.894 21.373 1.00 89.75 206 PRO A O 1
ATOM 1541 N N . SER A 1 207 ? -11.079 6.309 23.551 1.00 88.38 207 SER A N 1
ATOM 1542 C CA . SER A 1 207 ? -12.091 5.372 24.055 1.00 88.38 207 SER A CA 1
ATOM 1543 C C . SER A 1 207 ? -13.505 5.926 23.839 1.00 88.38 207 SER A C 1
ATOM 1545 O O . SER A 1 207 ? -13.715 7.139 23.899 1.00 88.38 207 SER A O 1
ATOM 1547 N N . GLY A 1 208 ? -14.474 5.044 23.596 1.00 82.69 208 GLY A N 1
ATOM 1548 C CA . GLY A 1 208 ? -15.889 5.373 23.451 1.00 82.69 208 GLY A CA 1
ATOM 1549 C C . GLY A 1 208 ? -16.304 5.922 22.084 1.00 82.69 208 GLY A C 1
ATOM 1550 O O . GLY A 1 208 ? -17.436 6.384 21.954 1.00 82.69 208 GLY A O 1
ATOM 1551 N N . ILE A 1 209 ? -15.440 5.892 21.062 1.00 93.25 209 ILE A N 1
ATOM 1552 C CA . ILE A 1 209 ? -15.803 6.383 19.723 1.00 93.25 209 ILE A CA 1
ATOM 1553 C C . ILE A 1 209 ? -16.426 5.277 18.873 1.00 93.25 209 ILE A C 1
ATOM 1555 O O . ILE A 1 209 ? -15.999 4.123 18.932 1.00 93.25 209 ILE A O 1
ATOM 1559 N N . GLY A 1 210 ? -17.409 5.646 18.053 1.00 94.62 210 GLY A N 1
ATOM 1560 C CA . GLY A 1 210 ? -17.987 4.759 17.048 1.00 94.62 210 GLY A CA 1
ATOM 1561 C C . GLY A 1 210 ? -17.044 4.537 15.864 1.00 94.62 210 GLY A C 1
ATOM 1562 O O . GLY A 1 210 ? -16.295 5.430 15.472 1.00 94.62 210 GLY A O 1
ATOM 1563 N N . LEU A 1 211 ? -17.105 3.343 15.284 1.00 97.50 211 LEU A N 1
ATOM 1564 C CA . LEU A 1 211 ? -16.311 2.888 14.150 1.00 97.50 211 LEU A CA 1
ATOM 1565 C C . LEU A 1 211 ? -17.176 2.077 13.190 1.00 97.50 211 LEU A C 1
ATOM 1567 O O . LEU A 1 211 ? -18.151 1.437 13.589 1.00 97.50 211 LEU A O 1
ATOM 1571 N N . ARG A 1 212 ? -16.764 2.037 11.925 1.00 97.12 212 ARG A N 1
ATOM 1572 C CA . ARG A 1 212 ? -17.246 1.061 10.947 1.00 97.12 212 ARG A CA 1
ATOM 1573 C C . ARG A 1 212 ? -16.169 0.009 10.715 1.00 97.12 212 ARG A C 1
ATOM 1575 O O . ARG A 1 212 ? -15.008 0.343 10.480 1.00 97.12 212 ARG A O 1
ATOM 1582 N N . LEU A 1 213 ? -16.566 -1.259 10.762 1.00 97.06 213 LEU A N 1
ATOM 1583 C CA . LEU A 1 213 ? -15.691 -2.403 10.516 1.00 97.06 213 LEU A CA 1
ATOM 1584 C C . LEU A 1 213 ? -15.605 -2.667 9.012 1.00 97.06 213 LEU A C 1
ATOM 1586 O O . LEU A 1 213 ? -16.601 -3.018 8.384 1.00 97.06 213 LEU A O 1
ATOM 1590 N N . LEU A 1 214 ? -14.419 -2.507 8.431 1.00 95.94 214 LEU A N 1
ATOM 1591 C CA . LEU A 1 214 ? -14.182 -2.685 6.995 1.00 95.94 214 LEU A CA 1
ATOM 1592 C C . LEU A 1 214 ? -13.699 -4.095 6.648 1.00 95.94 214 LEU A C 1
ATOM 1594 O O . LEU A 1 214 ? -13.934 -4.571 5.544 1.00 95.94 214 LEU A O 1
ATOM 1598 N N . GLY A 1 215 ? -13.039 -4.773 7.585 1.00 92.94 215 GLY A N 1
ATOM 1599 C CA . GLY A 1 215 ? -12.495 -6.108 7.368 1.00 92.94 215 GLY A CA 1
ATOM 1600 C C . GLY A 1 215 ? -11.905 -6.702 8.640 1.00 92.94 215 GLY A C 1
ATOM 1601 O O . GLY A 1 215 ? -11.540 -5.977 9.566 1.00 92.94 215 GLY A O 1
ATOM 1602 N N . SER A 1 216 ? -11.802 -8.026 8.677 1.00 89.94 216 SER A N 1
ATOM 1603 C CA . SER A 1 216 ? -11.085 -8.771 9.714 1.00 89.94 216 SER A CA 1
ATOM 1604 C C . SER A 1 216 ? -9.756 -9.289 9.171 1.00 89.94 216 SER A C 1
ATOM 1606 O O . SER A 1 216 ? -9.684 -9.683 8.008 1.00 89.94 216 SER A O 1
ATOM 1608 N N . ALA A 1 217 ? -8.739 -9.360 10.022 1.00 86.75 217 ALA A N 1
ATOM 1609 C CA . ALA A 1 217 ? -7.409 -9.862 9.699 1.00 86.75 217 ALA A CA 1
ATOM 1610 C C . ALA A 1 217 ? -6.907 -10.850 10.779 1.00 86.75 217 ALA A C 1
ATOM 1612 O O . ALA A 1 217 ? -7.464 -10.892 11.886 1.00 86.75 217 ALA A O 1
ATOM 1613 N N . PRO A 1 218 ? -5.874 -11.668 10.486 1.00 83.06 218 PRO A N 1
ATOM 1614 C CA . PRO A 1 218 ? -5.292 -12.602 11.451 1.00 83.06 218 PRO A CA 1
ATOM 1615 C C . PRO A 1 218 ? -4.884 -11.932 12.770 1.00 83.06 218 PRO A C 1
ATOM 1617 O O . PRO A 1 218 ? -4.628 -10.735 12.819 1.00 83.06 218 PRO A O 1
ATOM 1620 N N . GLY A 1 219 ? -4.818 -12.706 13.857 1.00 79.44 219 GLY A N 1
ATOM 1621 C CA . GLY A 1 219 ? -4.397 -12.187 15.166 1.00 79.44 219 GLY A CA 1
ATOM 1622 C C . GLY A 1 219 ? -5.419 -11.271 15.852 1.00 79.44 219 GLY A C 1
ATOM 1623 O O . GLY A 1 219 ? -5.035 -10.469 16.697 1.00 79.44 219 GLY A O 1
ATOM 1624 N N . ASN A 1 220 ? -6.708 -11.393 15.503 1.00 85.50 220 ASN A N 1
ATOM 1625 C CA . ASN A 1 220 ? -7.800 -10.549 16.006 1.00 85.50 220 ASN A CA 1
ATOM 1626 C C . ASN A 1 220 ? -7.611 -9.056 15.678 1.00 85.50 220 ASN A C 1
ATOM 1628 O O . ASN A 1 220 ? -7.964 -8.186 16.473 1.00 85.50 220 ASN A O 1
ATOM 1632 N N . TRP A 1 221 ? -7.051 -8.747 14.510 1.00 94.31 221 TRP A N 1
ATOM 1633 C CA . TRP A 1 221 ? -6.965 -7.378 14.012 1.00 94.31 221 TRP A CA 1
ATOM 1634 C C . TRP A 1 221 ? -8.177 -7.041 13.153 1.00 94.31 221 TRP A C 1
ATOM 1636 O O . TRP A 1 221 ? -8.690 -7.875 12.409 1.00 94.31 221 TRP A O 1
ATOM 1646 N N . TRP A 1 222 ? -8.629 -5.796 13.245 1.00 96.44 222 TRP A N 1
ATOM 1647 C CA . TRP A 1 222 ? -9.758 -5.291 12.476 1.00 96.44 222 TRP A CA 1
ATOM 1648 C C . TRP A 1 222 ? -9.348 -4.050 11.711 1.00 96.44 222 TRP A C 1
ATOM 1650 O O . TRP A 1 222 ? -8.818 -3.103 12.295 1.00 96.44 222 TRP A O 1
ATOM 1660 N N . ARG A 1 223 ? -9.636 -4.049 10.409 1.00 97.31 223 ARG A N 1
ATOM 1661 C CA . ARG A 1 223 ? -9.607 -2.837 9.605 1.00 97.31 223 ARG A CA 1
ATOM 1662 C C . ARG A 1 223 ? -10.847 -2.026 9.932 1.00 97.31 223 ARG A C 1
ATOM 1664 O O . ARG A 1 223 ? -11.968 -2.526 9.817 1.00 97.31 223 ARG A O 1
ATOM 1671 N N . VAL A 1 224 ? -10.652 -0.776 10.312 1.00 97.75 224 VAL A N 1
ATOM 1672 C CA . VAL A 1 224 ? -11.722 0.115 10.751 1.00 97.75 224 VAL A CA 1
ATOM 1673 C C . VAL A 1 224 ? -11.608 1.472 10.082 1.00 97.75 224 VAL A C 1
ATOM 1675 O O . VAL A 1 224 ? -10.531 1.880 9.639 1.00 97.75 224 VAL A O 1
ATOM 1678 N N . THR A 1 225 ? -12.721 2.193 10.057 1.00 97.19 225 THR A N 1
ATOM 1679 C CA . THR A 1 225 ? -12.731 3.631 9.809 1.00 97.19 225 THR A CA 1
ATOM 1680 C C . THR A 1 225 ? -13.518 4.359 10.887 1.00 97.19 225 THR A C 1
ATOM 1682 O O . THR A 1 225 ? -14.510 3.836 11.394 1.00 97.19 225 THR A O 1
ATOM 1685 N N . ASP A 1 226 ? -13.067 5.568 11.221 1.00 94.31 226 ASP A N 1
ATOM 1686 C CA . ASP A 1 226 ? -13.807 6.541 12.036 1.00 94.31 226 ASP A CA 1
ATOM 1687 C C . ASP A 1 226 ? -14.558 7.578 11.168 1.00 94.31 226 ASP A C 1
ATOM 1689 O O . ASP A 1 226 ? -15.001 8.610 11.665 1.00 94.31 226 ASP A O 1
ATOM 1693 N N . GLY A 1 227 ? -14.655 7.331 9.854 1.00 90.62 227 GLY A N 1
ATOM 1694 C CA . GLY A 1 227 ? -15.223 8.237 8.852 1.00 90.62 227 GLY A CA 1
ATOM 1695 C C . GLY A 1 227 ? -14.202 9.190 8.218 1.00 90.62 227 GLY A C 1
ATOM 1696 O O . GLY A 1 227 ? -14.444 9.707 7.129 1.00 90.62 227 GLY A O 1
ATOM 1697 N N . THR A 1 228 ? -13.039 9.392 8.845 1.00 86.44 228 THR A N 1
ATOM 1698 C CA . THR A 1 228 ? -11.969 10.283 8.348 1.00 86.44 228 THR A CA 1
ATOM 1699 C C . THR A 1 228 ? -10.652 9.554 8.101 1.00 86.44 228 THR A C 1
ATOM 1701 O O . THR A 1 228 ? -9.927 9.850 7.152 1.00 86.44 228 THR A O 1
ATOM 1704 N N . ARG A 1 229 ? -10.346 8.572 8.945 1.00 92.88 229 ARG A N 1
ATOM 1705 C CA . ARG A 1 229 ? -9.127 7.772 8.956 1.00 92.88 229 ARG A CA 1
ATOM 1706 C C . ARG A 1 229 ? -9.484 6.314 8.725 1.00 92.88 229 ARG A C 1
ATOM 1708 O O . ARG A 1 229 ? -10.584 5.868 9.051 1.00 92.88 229 ARG A O 1
ATOM 1715 N N . VAL A 1 230 ? -8.534 5.570 8.173 1.00 97.19 230 VAL A N 1
ATOM 1716 C CA . VAL A 1 230 ? -8.631 4.120 7.987 1.00 97.19 230 VAL A CA 1
ATOM 1717 C C . VAL A 1 230 ? -7.331 3.488 8.451 1.00 97.19 230 VAL A C 1
ATOM 1719 O O . VAL A 1 230 ? -6.250 4.016 8.184 1.00 97.19 230 VAL A O 1
ATOM 1722 N N . GLY A 1 231 ? -7.443 2.356 9.131 1.00 97.19 231 GLY A N 1
ATOM 1723 C CA . GLY A 1 231 ? -6.304 1.560 9.564 1.00 97.19 231 GLY A CA 1
ATOM 1724 C C . GLY A 1 231 ? -6.748 0.369 10.397 1.00 97.19 231 GLY A C 1
ATOM 1725 O O . GLY A 1 231 ? -7.920 -0.007 10.382 1.00 97.19 231 GLY A O 1
ATOM 1726 N N . TYR A 1 232 ? -5.806 -0.209 11.127 1.00 97.56 232 TYR A N 1
ATOM 1727 C CA . TYR A 1 232 ? -5.991 -1.433 11.890 1.00 97.56 232 TYR A CA 1
ATOM 1728 C C . TYR A 1 232 ? -5.948 -1.185 13.393 1.00 97.56 232 TYR A C 1
ATOM 1730 O O . TYR A 1 232 ? -5.105 -0.438 13.889 1.00 97.56 232 TYR A O 1
ATOM 1738 N N . VAL A 1 233 ? -6.839 -1.847 14.124 1.00 97.00 233 VAL A N 1
ATOM 1739 C CA . VAL A 1 233 ? -6.847 -1.886 15.591 1.00 97.00 233 VAL A CA 1
ATOM 1740 C C . VAL A 1 233 ? -7.038 -3.315 16.085 1.00 97.00 233 VAL A C 1
ATOM 1742 O O . VAL A 1 233 ? -7.561 -4.168 15.367 1.00 97.00 233 VAL A O 1
ATOM 1745 N N . SER A 1 234 ? -6.622 -3.583 17.321 1.00 92.19 234 SER A N 1
ATOM 1746 C CA . SER A 1 234 ? -6.889 -4.872 17.959 1.00 92.19 234 SER A CA 1
ATOM 1747 C C . SER A 1 234 ? -8.370 -4.981 18.327 1.00 92.19 234 SER A C 1
ATOM 1749 O O . SER A 1 234 ? -8.915 -4.131 19.034 1.00 92.19 234 SER A O 1
ATOM 1751 N N . GLY A 1 235 ? -9.011 -6.062 17.890 1.00 87.62 235 GLY A N 1
ATOM 1752 C CA . GLY A 1 235 ? -10.399 -6.395 18.202 1.00 87.62 235 GLY A CA 1
ATOM 1753 C C . GLY A 1 235 ? -10.642 -6.698 19.676 1.00 87.62 235 GLY A C 1
ATOM 1754 O O . GLY A 1 235 ? -11.787 -6.695 20.110 1.00 87.62 235 GLY A O 1
ATOM 1755 N N . ALA A 1 236 ? -9.584 -6.910 20.468 1.00 86.00 236 ALA A N 1
ATOM 1756 C CA . ALA A 1 236 ? -9.694 -7.077 21.918 1.00 86.00 236 ALA A CA 1
ATOM 1757 C C . ALA A 1 236 ? -10.261 -5.830 22.621 1.00 86.00 236 ALA A C 1
ATOM 1759 O O . ALA A 1 236 ? -10.742 -5.931 23.745 1.00 86.00 236 ALA A O 1
ATOM 1760 N N . TYR A 1 237 ? -10.218 -4.676 21.951 1.00 89.12 237 TYR A N 1
ATOM 1761 C CA . TYR A 1 237 ? -10.677 -3.391 22.473 1.00 89.12 237 TYR A CA 1
ATOM 1762 C C . TYR A 1 237 ? -11.855 -2.812 21.679 1.00 89.12 237 TYR A C 1
ATOM 1764 O O . TYR A 1 237 ? -12.059 -1.596 21.642 1.00 89.12 237 TYR A O 1
ATOM 1772 N N . LEU A 1 238 ? -12.606 -3.684 21.004 1.00 91.81 238 LEU A N 1
ATOM 1773 C CA . LEU A 1 238 ? -13.815 -3.334 20.273 1.00 91.81 238 LEU A CA 1
ATOM 1774 C C . LEU A 1 238 ? -15.022 -4.034 20.897 1.00 91.81 238 LEU A C 1
ATOM 1776 O O . LEU A 1 238 ? -14.993 -5.233 21.173 1.00 91.81 238 LEU A O 1
ATOM 1780 N N . ALA A 1 239 ? -16.114 -3.294 21.057 1.00 87.00 239 ALA A N 1
ATOM 1781 C CA . ALA A 1 239 ? -17.430 -3.847 21.356 1.00 87.00 239 ALA A CA 1
ATOM 1782 C C . ALA A 1 239 ? -18.396 -3.559 20.195 1.00 87.00 239 ALA A C 1
ATOM 1784 O O . ALA A 1 239 ? -18.208 -2.557 19.504 1.00 87.00 239 ALA A O 1
ATOM 1785 N N . PRO A 1 240 ? -19.426 -4.394 19.954 1.00 91.56 240 PRO A N 1
ATOM 1786 C CA . PRO A 1 240 ? -20.465 -4.076 18.978 1.00 91.56 240 PRO A CA 1
ATOM 1787 C C . PRO A 1 240 ? -21.093 -2.714 19.281 1.00 91.56 240 PRO A C 1
ATOM 1789 O O . PRO A 1 240 ? -21.377 -2.401 20.438 1.00 91.56 240 PRO A O 1
ATOM 1792 N N . GLY A 1 241 ? -21.298 -1.915 18.242 1.00 88.88 241 GLY A N 1
ATOM 1793 C CA . GLY A 1 241 ? -21.852 -0.571 18.347 1.00 88.88 241 GLY A CA 1
ATOM 1794 C C . GLY A 1 241 ? -22.656 -0.207 17.109 1.00 88.88 241 GLY A C 1
ATOM 1795 O O . GLY A 1 241 ? -22.737 -0.979 16.151 1.00 88.88 241 GLY A O 1
ATOM 1796 N N . GLU A 1 242 ? -23.254 0.979 17.122 1.00 89.25 242 GLU A N 1
ATOM 1797 C CA . GLU A 1 242 ? -23.926 1.505 15.938 1.00 89.25 242 GLU A CA 1
ATOM 1798 C C . GLU A 1 242 ? -22.917 1.765 14.818 1.00 89.25 242 GLU A C 1
ATOM 1800 O O . GLU A 1 242 ? -21.781 2.190 15.041 1.00 89.25 242 GLU A O 1
ATOM 1805 N N . THR A 1 243 ? -23.327 1.475 13.587 1.00 90.69 243 THR A N 1
ATOM 1806 C CA . THR A 1 243 ? -22.504 1.750 12.414 1.00 90.69 243 THR A CA 1
ATOM 1807 C C . THR A 1 243 ? -22.486 3.246 12.152 1.00 90.69 243 THR A C 1
ATOM 1809 O O . THR A 1 243 ? -23.519 3.840 11.851 1.00 90.69 243 THR A O 1
ATOM 1812 N N . ILE A 1 244 ? -21.301 3.847 12.227 1.00 94.50 244 ILE A N 1
ATOM 1813 C CA . ILE A 1 244 ? -21.118 5.240 11.824 1.00 94.50 244 ILE A CA 1
ATOM 1814 C C . ILE A 1 244 ? -21.246 5.393 10.304 1.00 94.50 244 ILE A C 1
ATOM 1816 O O . ILE A 1 244 ? -21.032 4.443 9.542 1.00 94.50 244 ILE A O 1
ATOM 1820 N N . ALA A 1 245 ? -21.543 6.614 9.862 1.00 92.19 245 ALA A N 1
ATOM 1821 C CA . ALA A 1 245 ? -21.503 6.956 8.448 1.00 92.19 245 ALA A CA 1
ATOM 1822 C C . ALA A 1 245 ? -20.073 6.833 7.895 1.00 92.19 245 ALA A C 1
ATOM 1824 O O . ALA A 1 245 ? -19.110 7.283 8.515 1.00 92.19 245 ALA A O 1
ATOM 1825 N N . ASP A 1 246 ? -19.955 6.259 6.701 1.00 93.38 246 ASP A N 1
ATOM 1826 C CA . ASP A 1 246 ? -18.711 6.175 5.941 1.00 93.38 246 ASP A CA 1
ATOM 1827 C C . ASP A 1 246 ? -18.901 6.933 4.624 1.00 93.38 246 ASP A C 1
ATOM 1829 O O . ASP A 1 246 ? -19.844 6.627 3.889 1.00 93.38 246 ASP A O 1
ATOM 1833 N N . PRO A 1 247 ? -18.064 7.940 4.316 1.00 93.44 247 PRO A N 1
ATOM 1834 C CA . PRO A 1 247 ? -18.173 8.679 3.062 1.00 93.44 247 PRO A CA 1
ATOM 1835 C C . PRO A 1 247 ? -17.810 7.838 1.828 1.00 93.44 247 PRO A C 1
ATOM 1837 O O . PRO A 1 247 ? -18.064 8.278 0.704 1.00 93.44 247 PRO A O 1
ATOM 1840 N N . ALA A 1 248 ? -17.193 6.663 2.000 1.00 95.50 248 ALA A N 1
ATOM 1841 C CA . ALA A 1 248 ? -16.884 5.770 0.894 1.00 95.50 248 ALA A CA 1
ATOM 1842 C C . ALA A 1 248 ? -18.158 5.091 0.359 1.00 95.50 248 ALA A C 1
ATOM 1844 O O . ALA A 1 248 ? -18.784 4.281 1.037 1.00 95.50 248 ALA A O 1
ATOM 1845 N N . GLY A 1 249 ? -18.505 5.384 -0.895 1.00 94.31 249 GLY A N 1
ATOM 1846 C CA . GLY A 1 249 ? -19.485 4.612 -1.669 1.00 94.31 249 GLY A CA 1
ATOM 1847 C C . GLY A 1 249 ? -18.843 3.479 -2.475 1.00 94.31 249 GLY A C 1
ATOM 1848 O O . GLY A 1 249 ? -19.543 2.653 -3.057 1.00 94.31 249 GLY A O 1
ATOM 1849 N N . PHE A 1 250 ? -17.511 3.435 -2.515 1.00 97.19 250 PHE A N 1
ATOM 1850 C CA . PHE A 1 250 ? -16.721 2.382 -3.132 1.00 97.19 250 PHE A CA 1
ATOM 1851 C C . PHE A 1 250 ? -15.445 2.149 -2.325 1.00 97.19 250 PHE A C 1
ATOM 1853 O O . PHE A 1 250 ? -14.707 3.089 -2.023 1.00 97.19 250 PHE A O 1
ATOM 1860 N N . ASP A 1 251 ? -15.188 0.891 -1.993 1.00 96.38 251 ASP A N 1
ATOM 1861 C CA . ASP A 1 251 ? -14.032 0.455 -1.220 1.00 96.38 251 ASP A CA 1
ATOM 1862 C C . ASP A 1 251 ? -13.529 -0.848 -1.843 1.00 96.38 251 ASP A C 1
ATOM 1864 O O . ASP A 1 251 ? -14.205 -1.879 -1.791 1.00 96.38 251 ASP A O 1
ATOM 1868 N N . LEU A 1 252 ? -12.395 -0.769 -2.534 1.00 96.50 252 LEU A N 1
ATOM 1869 C CA . LEU A 1 252 ? -11.758 -1.915 -3.158 1.00 96.50 252 LEU A CA 1
ATOM 1870 C C . LEU A 1 252 ? -10.338 -2.026 -2.651 1.00 96.50 252 LEU A C 1
ATOM 1872 O O . LEU A 1 252 ? -9.540 -1.109 -2.828 1.00 96.50 252 LEU A O 1
ATOM 1876 N N . ASP A 1 253 ? -10.012 -3.205 -2.147 1.00 95.00 253 ASP A N 1
ATOM 1877 C CA . ASP A 1 253 ? -8.657 -3.557 -1.792 1.00 95.00 253 ASP A CA 1
ATOM 1878 C C . ASP A 1 253 ? -8.319 -4.943 -2.329 1.00 95.00 253 ASP A C 1
ATOM 1880 O O . ASP A 1 253 ? -8.980 -5.927 -1.988 1.00 95.00 253 ASP A O 1
ATOM 1884 N N . LEU A 1 254 ? -7.345 -5.016 -3.233 1.00 95.38 254 LEU A N 1
ATOM 1885 C CA . LEU A 1 254 ? -6.991 -6.276 -3.865 1.00 95.38 254 LEU A CA 1
ATOM 1886 C C . LEU A 1 254 ? -6.173 -7.150 -2.892 1.00 95.38 254 LEU A C 1
ATOM 1888 O O . LEU A 1 254 ? -5.321 -6.629 -2.160 1.00 95.38 254 LEU A O 1
ATOM 1892 N N . PRO A 1 255 ? -6.405 -8.477 -2.881 1.00 92.88 255 PRO A N 1
ATOM 1893 C CA . PRO A 1 255 ? -5.812 -9.399 -1.914 1.00 92.88 255 PRO A CA 1
ATOM 1894 C C . PRO A 1 255 ? -4.392 -9.817 -2.329 1.00 92.88 255 PRO A C 1
ATOM 1896 O O . PRO A 1 255 ? -4.128 -10.994 -2.566 1.00 92.88 255 PRO A O 1
ATOM 1899 N N . LEU A 1 256 ? -3.488 -8.850 -2.480 1.00 94.81 256 LEU A N 1
ATOM 1900 C CA . LEU A 1 256 ? -2.087 -9.118 -2.804 1.00 94.81 256 LEU A CA 1
ATOM 1901 C C . LEU A 1 256 ? -1.334 -9.580 -1.556 1.00 94.81 256 LEU A C 1
ATOM 1903 O O . LEU A 1 256 ? -1.489 -8.998 -0.481 1.00 94.81 256 LEU A O 1
ATOM 1907 N N . THR A 1 257 ? -0.488 -10.596 -1.717 1.00 95.12 257 THR A N 1
ATOM 1908 C CA . THR A 1 257 ? 0.430 -11.049 -0.667 1.00 95.12 257 THR A CA 1
ATOM 1909 C C . THR A 1 257 ? 1.518 -10.004 -0.446 1.00 95.12 257 THR A C 1
ATOM 1911 O O . THR A 1 257 ? 2.112 -9.506 -1.400 1.00 95.12 257 THR A O 1
ATOM 1914 N N . PHE A 1 258 ? 1.786 -9.672 0.818 1.00 96.12 258 PHE A N 1
ATOM 1915 C CA . PHE A 1 258 ? 2.901 -8.801 1.172 1.00 96.12 258 PHE A CA 1
ATOM 1916 C C . PHE A 1 258 ? 4.240 -9.520 1.021 1.00 96.12 258 PHE A C 1
ATOM 1918 O O . PHE A 1 258 ? 4.441 -10.570 1.629 1.00 96.12 258 PHE A O 1
ATOM 1925 N N . HIS A 1 259 ? 5.175 -8.886 0.312 1.00 97.62 259 HIS A N 1
ATOM 1926 C CA . HIS A 1 259 ? 6.578 -9.286 0.273 1.00 97.62 259 HIS A CA 1
ATOM 1927 C C . HIS A 1 259 ? 7.458 -8.133 0.745 1.00 97.62 259 HIS A C 1
ATOM 1929 O O . HIS A 1 259 ? 7.353 -6.998 0.280 1.00 97.62 259 HIS A O 1
ATOM 1935 N N . ARG A 1 260 ? 8.352 -8.427 1.690 1.00 97.19 260 ARG A N 1
ATOM 1936 C CA . ARG A 1 260 ? 9.380 -7.480 2.132 1.00 97.19 260 ARG A CA 1
ATOM 1937 C C . ARG A 1 260 ? 10.486 -7.420 1.074 1.00 97.19 260 ARG A C 1
ATOM 1939 O O . ARG A 1 260 ? 10.823 -8.448 0.500 1.00 97.19 260 ARG A O 1
ATOM 1946 N N . GLN A 1 261 ? 11.123 -6.269 0.873 1.00 97.62 261 GLN A N 1
ATOM 1947 C CA . GLN A 1 261 ? 12.352 -6.209 0.073 1.00 97.62 261 GLN A CA 1
ATOM 1948 C C . GLN A 1 261 ? 13.519 -6.910 0.784 1.00 97.62 261 GLN A C 1
ATOM 1950 O O . GLN A 1 261 ? 13.770 -6.688 1.974 1.00 97.62 261 GLN A O 1
ATOM 1955 N N . MET A 1 262 ? 14.260 -7.748 0.062 1.00 97.69 262 MET A N 1
ATOM 1956 C CA . MET A 1 262 ? 15.356 -8.541 0.641 1.00 97.69 262 MET A CA 1
ATOM 1957 C C . MET A 1 262 ? 16.698 -7.793 0.701 1.00 97.69 262 MET A C 1
ATOM 1959 O O . MET A 1 262 ? 17.618 -8.227 1.393 1.00 97.69 262 MET A O 1
ATOM 1963 N N . THR A 1 263 ? 16.814 -6.641 0.036 1.00 94.75 263 THR A N 1
ATOM 1964 C CA . THR A 1 263 ? 17.982 -5.742 0.108 1.00 94.75 263 THR A CA 1
ATOM 1965 C C . THR A 1 263 ? 17.536 -4.296 0.295 1.00 94.75 263 THR A C 1
ATOM 1967 O O . THR A 1 263 ? 16.346 -4.012 0.260 1.00 94.75 263 THR A O 1
ATOM 1970 N N . SER A 1 264 ? 18.466 -3.354 0.466 1.00 92.00 264 SER A N 1
ATOM 1971 C CA . SER A 1 264 ? 18.142 -1.925 0.588 1.00 92.00 264 SER A CA 1
ATOM 1972 C C . SER A 1 264 ? 17.614 -1.278 -0.696 1.00 92.00 264 SER A C 1
ATOM 1974 O O . SER A 1 264 ? 17.084 -0.174 -0.613 1.00 92.00 264 SER A O 1
ATOM 1976 N N . VAL A 1 265 ? 17.766 -1.929 -1.855 1.00 92.12 265 VAL A N 1
ATOM 1977 C CA . VAL A 1 265 ? 17.362 -1.373 -3.159 1.00 92.12 265 VAL A CA 1
ATOM 1978 C C . VAL A 1 265 ? 16.231 -2.145 -3.835 1.00 92.12 265 VAL A C 1
ATOM 1980 O O . VAL A 1 265 ? 15.564 -1.547 -4.654 1.00 92.12 265 VAL A O 1
ATOM 1983 N N . TRP A 1 266 ? 15.939 -3.391 -3.436 1.00 96.88 266 TRP A N 1
ATOM 1984 C CA . TRP A 1 266 ? 14.942 -4.260 -4.096 1.00 96.88 266 TRP A CA 1
ATOM 1985 C C . TRP A 1 266 ? 13.470 -3.972 -3.746 1.00 96.88 266 TRP A C 1
ATOM 1987 O O . TRP A 1 266 ? 12.688 -4.892 -3.496 1.00 96.88 266 TRP A O 1
ATOM 1997 N N . CYS A 1 267 ? 13.085 -2.703 -3.667 1.00 96.94 267 CYS A N 1
ATOM 1998 C CA . CYS A 1 267 ? 11.671 -2.338 -3.533 1.00 96.94 267 CYS A CA 1
ATOM 1999 C C . CYS A 1 267 ? 10.853 -2.751 -4.769 1.00 96.94 267 CYS A C 1
ATOM 2001 O O . CYS A 1 267 ? 9.747 -3.269 -4.662 1.00 96.94 267 CYS A O 1
ATOM 2003 N N . ASP A 1 268 ? 11.479 -2.631 -5.926 1.00 95.94 268 ASP A N 1
ATOM 2004 C CA . ASP A 1 268 ? 11.036 -2.997 -7.256 1.00 95.94 268 ASP A CA 1
ATOM 2005 C C . ASP A 1 268 ? 10.749 -4.509 -7.417 1.00 95.94 268 ASP A C 1
ATOM 2007 O O . ASP A 1 268 ? 9.575 -4.852 -7.608 1.00 95.94 268 ASP A O 1
ATOM 2011 N N . PRO A 1 269 ? 11.707 -5.447 -7.236 1.00 98.50 269 PRO A N 1
ATOM 2012 C CA . PRO A 1 269 ? 11.429 -6.872 -7.225 1.00 98.50 269 PRO A CA 1
ATOM 2013 C C . PRO A 1 269 ? 10.335 -7.316 -6.265 1.00 98.50 269 PRO A C 1
ATOM 2015 O O . PRO A 1 269 ? 9.572 -8.219 -6.600 1.00 98.50 269 PRO A O 1
ATOM 2018 N N . ALA A 1 270 ? 10.265 -6.724 -5.071 1.00 98.69 270 ALA A N 1
ATOM 2019 C CA . ALA A 1 270 ? 9.259 -7.090 -4.081 1.00 98.69 270 ALA A CA 1
ATOM 2020 C C . ALA A 1 270 ? 7.844 -6.718 -4.556 1.00 98.69 270 ALA A C 1
ATOM 2022 O O . ALA A 1 270 ? 6.935 -7.550 -4.491 1.00 98.69 270 ALA A O 1
ATOM 2023 N N . ASP A 1 271 ? 7.673 -5.514 -5.108 1.00 98.69 271 ASP A N 1
ATOM 2024 C CA . ASP A 1 271 ? 6.402 -5.070 -5.685 1.00 98.69 271 ASP A CA 1
ATOM 2025 C C . ASP A 1 271 ? 6.011 -5.904 -6.920 1.00 98.69 271 ASP A C 1
ATOM 2027 O O . ASP A 1 271 ? 4.847 -6.288 -7.074 1.00 98.69 271 ASP A O 1
ATOM 2031 N N . ILE A 1 272 ? 6.976 -6.236 -7.790 1.00 98.56 272 ILE A N 1
ATOM 2032 C CA . ILE A 1 272 ? 6.744 -7.084 -8.972 1.00 98.56 272 ILE A CA 1
ATOM 2033 C C . ILE A 1 272 ? 6.370 -8.507 -8.560 1.00 98.56 272 ILE A C 1
ATOM 2035 O O . ILE A 1 272 ? 5.448 -9.072 -9.146 1.00 98.56 272 ILE A O 1
ATOM 2039 N N . GLN A 1 273 ? 7.029 -9.085 -7.552 1.00 98.75 273 GLN A N 1
ATOM 2040 C CA . GLN A 1 273 ? 6.670 -10.397 -7.014 1.00 98.75 273 GLN A CA 1
ATOM 2041 C C . GLN A 1 273 ? 5.218 -10.397 -6.522 1.00 98.75 273 GLN A C 1
ATOM 2043 O O . GLN A 1 273 ? 4.434 -11.240 -6.960 1.00 98.75 273 GLN A O 1
ATOM 2048 N N . ALA A 1 274 ? 4.840 -9.429 -5.682 1.00 98.62 274 ALA A N 1
ATOM 2049 C CA . ALA A 1 274 ? 3.484 -9.322 -5.142 1.00 98.62 274 ALA A CA 1
ATOM 2050 C C . ALA A 1 274 ? 2.423 -9.207 -6.252 1.00 98.62 274 ALA A C 1
ATOM 2052 O O . ALA A 1 274 ? 1.390 -9.885 -6.218 1.00 98.62 274 ALA A O 1
ATOM 2053 N N . TRP A 1 275 ? 2.679 -8.378 -7.268 1.00 98.19 275 TRP A N 1
ATOM 2054 C CA . TRP A 1 275 ? 1.774 -8.223 -8.408 1.00 98.19 275 TRP A CA 1
ATOM 2055 C C . TRP A 1 275 ? 1.713 -9.493 -9.270 1.00 98.19 275 TRP A C 1
ATOM 2057 O O . TRP A 1 275 ? 0.622 -9.956 -9.617 1.00 98.19 275 TRP A O 1
ATOM 2067 N N . ALA A 1 276 ? 2.856 -10.108 -9.573 1.00 97.94 276 ALA A N 1
ATOM 2068 C CA . ALA A 1 276 ? 2.919 -11.319 -10.382 1.00 97.94 276 ALA A CA 1
ATOM 2069 C C . ALA A 1 276 ? 2.202 -12.497 -9.711 1.00 97.94 276 ALA A C 1
ATOM 2071 O O . ALA A 1 276 ? 1.425 -13.186 -10.371 1.00 97.94 276 ALA A O 1
ATOM 2072 N N . GLU A 1 277 ? 2.385 -12.708 -8.406 1.00 98.12 277 GLU A N 1
ATOM 2073 C CA . GLU A 1 277 ? 1.675 -13.754 -7.659 1.00 98.12 277 GLU A CA 1
ATOM 2074 C C . GLU A 1 277 ? 0.156 -13.552 -7.689 1.00 98.12 277 GLU A C 1
ATOM 2076 O O . GLU A 1 277 ? -0.595 -14.513 -7.879 1.00 98.12 277 GLU A O 1
ATOM 2081 N N . TYR A 1 278 ? -0.306 -12.302 -7.587 1.00 96.44 278 TYR A N 1
ATOM 2082 C CA . TYR A 1 278 ? -1.721 -11.962 -7.721 1.00 96.44 278 TYR A CA 1
ATOM 2083 C C . TYR A 1 278 ? -2.270 -12.272 -9.116 1.00 96.44 278 TYR A C 1
ATOM 2085 O O . TYR A 1 278 ? -3.335 -12.876 -9.245 1.00 96.44 278 TYR A O 1
ATOM 2093 N N . VAL A 1 279 ? -1.533 -11.913 -10.168 1.00 93.81 279 VAL A N 1
ATOM 2094 C CA . VAL A 1 279 ? -1.928 -12.194 -11.556 1.00 93.81 279 VAL A CA 1
ATOM 2095 C C . VAL A 1 279 ? -1.934 -13.694 -11.855 1.00 93.81 279 VAL A C 1
ATOM 2097 O O . VAL A 1 279 ? -2.815 -14.170 -12.573 1.00 93.81 279 VAL A O 1
ATOM 2100 N N . LEU A 1 280 ? -0.961 -14.435 -11.327 1.00 93.94 280 LEU A N 1
ATOM 2101 C CA . LEU A 1 280 ? -0.799 -15.870 -11.560 1.00 93.94 280 LEU A CA 1
ATOM 2102 C C . LEU A 1 280 ? -1.679 -16.730 -10.642 1.00 93.94 280 LEU A C 1
ATOM 2104 O O . LEU A 1 280 ? -1.865 -17.914 -10.922 1.00 93.94 280 LEU A O 1
ATOM 2108 N N . GLY A 1 281 ? -2.195 -16.165 -9.548 1.00 93.75 281 GLY A N 1
ATOM 2109 C CA . GLY A 1 281 ? -2.986 -16.876 -8.542 1.00 93.75 281 GLY A CA 1
ATOM 2110 C C . GLY A 1 281 ? -2.193 -17.935 -7.768 1.00 93.75 281 GLY A C 1
ATOM 2111 O O . GLY A 1 281 ? -2.780 -18.890 -7.262 1.00 93.75 281 GLY A O 1
ATOM 2112 N N . ARG A 1 282 ? -0.861 -17.815 -7.713 1.00 94.44 282 ARG A N 1
ATOM 2113 C CA . ARG A 1 282 ? 0.037 -18.759 -7.030 1.00 94.44 282 ARG A CA 1
ATOM 2114 C C . ARG A 1 282 ? 1.310 -18.063 -6.568 1.00 94.44 282 ARG A C 1
ATOM 2116 O O . ARG A 1 282 ? 1.751 -17.118 -7.215 1.00 94.44 282 ARG A O 1
ATOM 2123 N N . SER A 1 283 ? 1.943 -18.613 -5.532 1.00 96.31 283 SER A N 1
ATOM 2124 C CA . SER A 1 283 ? 3.261 -18.142 -5.109 1.00 96.31 283 SER A CA 1
ATOM 2125 C C . SER A 1 283 ? 4.351 -18.470 -6.139 1.00 96.31 283 SER A C 1
ATOM 2127 O O . SER A 1 283 ? 4.291 -19.493 -6.840 1.00 96.31 283 SER A O 1
ATOM 2129 N N . LEU A 1 284 ? 5.346 -17.589 -6.230 1.00 96.69 284 LEU A N 1
ATOM 2130 C CA . LEU A 1 284 ? 6.565 -17.756 -7.017 1.00 96.69 284 LEU A CA 1
ATOM 2131 C C . LEU A 1 284 ? 7.691 -18.444 -6.229 1.00 96.69 284 LEU A C 1
ATOM 2133 O O . LEU A 1 284 ? 8.653 -18.900 -6.846 1.00 96.69 284 LEU A O 1
ATOM 2137 N N . GLY A 1 285 ? 7.546 -18.603 -4.910 1.00 96.56 285 GLY A N 1
ATOM 2138 C CA . GLY A 1 285 ? 8.480 -19.334 -4.055 1.00 96.56 285 GLY A CA 1
ATOM 2139 C C . GLY A 1 285 ? 9.245 -18.434 -3.087 1.00 96.56 285 GLY A C 1
ATOM 2140 O O . GLY A 1 285 ? 8.668 -17.547 -2.474 1.00 96.56 285 GLY A O 1
ATOM 2141 N N . ASP A 1 286 ? 10.534 -18.720 -2.903 1.00 98.25 286 ASP A N 1
ATOM 2142 C CA . ASP A 1 286 ? 11.394 -18.015 -1.948 1.00 98.25 286 ASP A CA 1
ATOM 2143 C C . ASP A 1 286 ? 11.640 -16.553 -2.355 1.00 98.25 286 ASP A C 1
ATOM 2145 O O . ASP A 1 286 ? 12.160 -16.290 -3.441 1.00 98.25 286 ASP A O 1
ATOM 2149 N N . ASP A 1 287 ? 11.335 -15.616 -1.454 1.00 98.38 287 ASP A N 1
ATOM 2150 C CA . ASP A 1 287 ? 11.446 -14.172 -1.699 1.00 98.38 287 ASP A CA 1
ATOM 2151 C C . ASP A 1 287 ? 12.845 -13.753 -2.154 1.00 98.38 287 ASP A C 1
ATOM 2153 O O . ASP A 1 287 ? 12.990 -12.948 -3.071 1.00 98.38 287 ASP A O 1
ATOM 2157 N N . THR A 1 288 ? 13.903 -14.302 -1.550 1.00 98.62 288 THR A N 1
ATOM 2158 C CA . THR A 1 288 ? 15.273 -13.908 -1.909 1.00 98.62 288 THR A CA 1
ATOM 2159 C C . THR A 1 288 ? 15.628 -14.378 -3.313 1.00 98.62 288 THR A C 1
ATOM 2161 O O . THR A 1 288 ? 16.235 -13.623 -4.074 1.00 98.62 288 THR A O 1
ATOM 2164 N N . ALA A 1 289 ? 15.262 -15.608 -3.670 1.00 98.56 289 ALA A N 1
ATOM 2165 C CA . ALA A 1 289 ? 15.503 -16.157 -4.998 1.00 98.56 289 ALA A CA 1
ATOM 2166 C C . ALA A 1 289 ? 14.680 -15.434 -6.074 1.00 98.56 289 ALA A C 1
ATOM 2168 O O . ALA A 1 289 ? 15.230 -15.054 -7.111 1.00 98.56 289 ALA A O 1
ATOM 2169 N N . VAL A 1 290 ? 13.388 -15.210 -5.821 1.00 98.75 290 VAL A N 1
ATOM 2170 C CA . VAL A 1 290 ? 12.485 -14.534 -6.760 1.00 98.75 290 VAL A CA 1
ATOM 2171 C C . VAL A 1 290 ? 12.932 -13.094 -6.973 1.00 98.75 290 VAL A C 1
ATOM 2173 O O . VAL A 1 290 ? 13.166 -12.700 -8.116 1.00 98.75 290 VAL A O 1
ATOM 2176 N N . GLN A 1 291 ? 13.145 -12.331 -5.899 1.00 98.69 291 GLN A N 1
ATOM 2177 C CA . GLN A 1 291 ? 13.519 -10.925 -6.023 1.00 98.69 291 GLN A CA 1
ATOM 2178 C C . GLN A 1 291 ? 14.881 -10.740 -6.688 1.00 98.69 291 GLN A C 1
ATOM 2180 O O . GLN A 1 291 ? 15.044 -9.849 -7.517 1.00 98.69 291 GLN A O 1
ATOM 2185 N N . ARG A 1 292 ? 15.844 -11.627 -6.407 1.00 98.62 292 ARG A N 1
ATOM 2186 C CA . ARG A 1 292 ? 17.128 -11.631 -7.117 1.00 98.62 292 ARG A CA 1
ATOM 2187 C C . ARG A 1 292 ? 16.946 -11.849 -8.613 1.00 98.62 292 ARG A C 1
ATOM 2189 O O . ARG A 1 292 ? 17.572 -11.153 -9.397 1.00 98.62 292 ARG A O 1
ATOM 2196 N N . SER A 1 293 ? 16.096 -12.796 -9.010 1.00 98.75 293 SER A N 1
ATOM 2197 C CA . SER A 1 293 ? 15.872 -13.077 -10.431 1.00 98.75 293 SER A CA 1
ATOM 2198 C C . SER A 1 293 ? 15.241 -11.894 -11.173 1.00 98.75 293 SER A C 1
ATOM 2200 O O . SER A 1 293 ? 15.630 -11.619 -12.307 1.00 98.75 293 SER A O 1
ATOM 2202 N N . ILE A 1 294 ? 14.324 -11.171 -10.519 1.00 98.69 294 ILE A N 1
ATOM 2203 C CA . ILE A 1 294 ? 13.724 -9.940 -11.050 1.00 98.69 294 ILE A CA 1
ATOM 2204 C C . ILE A 1 294 ? 14.789 -8.853 -11.184 1.00 98.69 294 ILE A C 1
ATOM 2206 O O . ILE A 1 294 ? 14.960 -8.296 -12.265 1.00 98.69 294 ILE A O 1
ATOM 2210 N N . TRP A 1 295 ? 15.581 -8.648 -10.136 1.00 98.31 295 TRP A N 1
ATOM 2211 C CA . TRP A 1 295 ? 16.670 -7.680 -10.136 1.00 98.31 295 TRP A CA 1
ATOM 2212 C C . TRP A 1 295 ? 17.713 -7.944 -11.231 1.00 98.31 295 TRP A C 1
ATOM 2214 O O . TRP A 1 295 ? 18.107 -7.040 -11.966 1.00 98.31 295 TRP A O 1
ATOM 2224 N N . ASP A 1 296 ? 18.148 -9.196 -11.389 1.00 98.00 296 ASP A N 1
ATOM 2225 C CA . ASP A 1 296 ? 19.113 -9.584 -12.422 1.00 98.00 296 ASP A CA 1
ATOM 2226 C C . ASP A 1 296 ? 18.568 -9.289 -13.832 1.00 98.00 296 ASP A C 1
ATOM 2228 O O . ASP A 1 296 ? 19.311 -8.859 -14.721 1.00 98.00 296 ASP A O 1
ATOM 2232 N N . TRP A 1 297 ? 17.258 -9.464 -14.039 1.00 98.38 297 TRP A N 1
ATOM 2233 C CA . TRP A 1 297 ? 16.596 -9.079 -15.283 1.00 98.38 297 TRP A CA 1
ATOM 2234 C C . TRP A 1 297 ? 16.565 -7.568 -15.479 1.00 98.38 297 TRP A C 1
ATOM 2236 O O . TRP A 1 297 ? 16.861 -7.102 -16.581 1.00 98.38 297 TRP A O 1
ATOM 2246 N N . GLU A 1 298 ? 16.216 -6.812 -14.441 1.00 97.62 298 GLU A N 1
ATOM 2247 C CA . GLU A 1 298 ? 16.180 -5.351 -14.471 1.00 97.62 298 GLU A CA 1
ATOM 2248 C C . GLU A 1 298 ? 17.542 -4.789 -14.862 1.00 97.62 298 GLU A C 1
ATOM 2250 O O . GLU A 1 298 ? 17.609 -3.986 -15.789 1.00 97.62 298 GLU A O 1
ATOM 2255 N N . LEU A 1 299 ? 18.630 -5.293 -14.269 1.00 96.12 299 LEU A N 1
ATOM 2256 C CA . LEU A 1 299 ? 20.001 -4.922 -14.632 1.00 96.12 299 LEU A CA 1
ATOM 2257 C C . LEU A 1 299 ? 20.329 -5.227 -16.100 1.00 96.12 299 LEU A C 1
ATOM 2259 O O . LEU A 1 299 ? 20.980 -4.422 -16.770 1.00 96.12 299 LEU A O 1
ATOM 2263 N N . ALA A 1 300 ? 19.878 -6.372 -16.613 1.00 96.94 300 ALA A N 1
ATOM 2264 C CA . ALA A 1 300 ? 20.125 -6.778 -17.995 1.00 96.94 300 ALA A CA 1
ATOM 2265 C C . ALA A 1 300 ? 19.263 -6.016 -19.023 1.00 96.94 300 ALA A C 1
ATOM 2267 O O . ALA A 1 300 ? 19.675 -5.867 -20.175 1.00 96.94 300 ALA A O 1
ATOM 2268 N N . HIS A 1 301 ? 18.094 -5.500 -18.624 1.00 96.25 301 HIS A N 1
ATOM 2269 C CA . HIS A 1 301 ? 17.093 -4.899 -19.515 1.00 96.25 301 HIS A CA 1
ATOM 2270 C C . HIS A 1 301 ? 16.741 -3.453 -19.127 1.00 96.25 301 HIS A C 1
ATOM 2272 O O . HIS A 1 301 ? 15.584 -3.039 -19.208 1.00 96.25 301 HIS A O 1
ATOM 2278 N N . ASN A 1 302 ? 17.750 -2.660 -18.754 1.00 94.38 302 ASN A N 1
ATOM 2279 C CA . ASN A 1 302 ? 17.582 -1.311 -18.199 1.00 94.38 302 ASN A CA 1
ATOM 2280 C C . ASN A 1 302 ? 17.739 -0.156 -19.204 1.00 94.38 302 ASN A C 1
ATOM 2282 O O . ASN A 1 302 ? 18.175 0.922 -18.817 1.00 94.38 302 ASN A O 1
ATOM 2286 N N . ALA A 1 303 ? 17.505 -0.356 -20.505 1.00 92.88 303 ALA A N 1
ATOM 2287 C CA . ALA A 1 303 ? 17.692 0.689 -21.532 1.00 92.88 303 ALA A CA 1
ATOM 2288 C C . ALA A 1 303 ? 19.067 1.415 -21.504 1.00 92.88 303 ALA A C 1
ATOM 2290 O O . ALA A 1 303 ? 19.195 2.542 -21.980 1.00 92.88 303 ALA A O 1
ATOM 2291 N N . GLY A 1 304 ? 20.108 0.765 -20.968 1.00 90.38 304 GLY A N 1
ATOM 2292 C CA . GLY A 1 304 ? 21.458 1.322 -20.838 1.00 90.38 304 GLY A CA 1
ATOM 2293 C C . GLY A 1 304 ? 21.723 2.146 -19.570 1.00 90.38 304 GLY A C 1
ATOM 2294 O O . GLY A 1 304 ? 22.830 2.666 -19.438 1.00 90.38 304 GLY A O 1
ATOM 2295 N N . TYR A 1 305 ? 20.765 2.258 -18.643 1.00 90.62 305 TYR A N 1
ATOM 2296 C CA . TYR A 1 305 ? 20.984 2.891 -17.340 1.00 90.62 305 TYR A CA 1
ATOM 2297 C C . TYR A 1 305 ? 21.814 1.992 -16.407 1.00 90.62 305 TYR A C 1
ATOM 2299 O O . TYR A 1 305 ? 21.575 0.786 -16.314 1.00 90.62 305 TYR A O 1
ATOM 2307 N N . THR A 1 306 ? 22.778 2.581 -15.695 1.00 90.75 306 THR A N 1
ATOM 2308 C CA . THR A 1 306 ? 23.560 1.894 -14.650 1.00 90.75 306 THR A CA 1
ATOM 2309 C C . THR A 1 306 ? 22.876 1.984 -13.287 1.00 90.75 306 THR A C 1
ATOM 2311 O O . THR A 1 306 ? 22.005 2.830 -13.086 1.00 90.75 306 THR A O 1
ATOM 2314 N N . VAL A 1 307 ? 23.307 1.160 -12.327 1.00 86.75 307 VAL A N 1
ATOM 2315 C CA . VAL A 1 307 ? 22.791 1.190 -10.944 1.00 86.75 307 VAL A CA 1
ATOM 2316 C C . VAL A 1 307 ? 23.030 2.549 -10.280 1.00 86.75 307 VAL A C 1
ATOM 2318 O O . VAL A 1 307 ? 22.179 3.059 -9.563 1.00 86.75 307 VAL A O 1
ATOM 2321 N N . GLU A 1 308 ? 24.164 3.192 -10.562 1.00 87.44 308 GLU A N 1
ATOM 2322 C CA . GLU A 1 308 ? 24.484 4.519 -10.023 1.00 87.44 308 GLU A CA 1
ATOM 2323 C C . GLU A 1 308 ? 23.577 5.619 -10.585 1.00 87.44 308 GLU A C 1
ATOM 2325 O O . GLU A 1 308 ? 23.369 6.643 -9.934 1.00 87.44 308 GLU A O 1
ATOM 2330 N N . GLN A 1 309 ? 23.064 5.429 -11.802 1.00 89.31 309 GLN A N 1
ATOM 2331 C CA . GLN A 1 309 ? 22.098 6.335 -12.421 1.00 89.31 309 GLN A CA 1
ATOM 2332 C C . GLN A 1 309 ? 20.685 6.055 -11.912 1.00 89.31 309 GLN A C 1
ATOM 2334 O O . GLN A 1 309 ? 19.919 6.990 -11.681 1.00 89.31 309 GLN A O 1
ATOM 2339 N N . TRP A 1 310 ? 20.358 4.775 -11.755 1.00 90.25 310 TRP A N 1
ATOM 2340 C CA . TRP A 1 310 ? 19.061 4.291 -11.328 1.00 90.25 310 TRP A CA 1
ATOM 2341 C C . TRP A 1 310 ? 19.206 3.003 -10.529 1.00 90.25 310 TRP A C 1
ATOM 2343 O O . TRP A 1 310 ? 19.554 1.965 -11.091 1.00 90.25 310 TRP A O 1
ATOM 2353 N N . ASN A 1 311 ? 18.785 3.042 -9.263 1.00 84.69 311 ASN A N 1
ATOM 2354 C CA . ASN A 1 311 ? 18.581 1.837 -8.451 1.00 84.69 311 ASN A CA 1
ATOM 2355 C C . ASN A 1 311 ? 17.490 0.907 -9.012 1.00 84.69 311 ASN A C 1
ATOM 2357 O O . ASN A 1 311 ? 17.247 -0.114 -8.413 1.00 84.69 311 ASN A O 1
ATOM 2361 N N . ALA A 1 312 ? 16.823 1.297 -10.096 1.00 85.50 312 ALA A N 1
ATOM 2362 C CA . ALA A 1 312 ? 16.213 0.520 -11.177 1.00 85.50 312 ALA A CA 1
ATOM 2363 C C . ALA A 1 312 ? 15.356 1.524 -11.935 1.00 85.50 312 ALA A C 1
ATOM 2365 O O . ALA A 1 312 ? 14.558 2.247 -11.329 1.00 85.50 312 ALA A O 1
ATOM 2366 N N . SER A 1 313 ? 15.565 1.675 -13.243 1.00 95.06 313 SER A N 1
ATOM 2367 C CA . SER A 1 313 ? 14.823 2.712 -13.958 1.00 95.06 313 SER A CA 1
ATOM 2368 C C . SER A 1 313 ? 13.358 2.288 -14.116 1.00 95.06 313 SER A C 1
ATOM 2370 O O . SER A 1 313 ? 13.083 1.089 -14.233 1.00 95.06 313 SER A O 1
ATOM 2372 N N . PRO A 1 314 ? 12.404 3.229 -14.215 1.00 96.88 314 PRO A N 1
ATOM 2373 C CA . PRO A 1 314 ? 11.016 2.876 -14.506 1.00 96.88 314 PRO A CA 1
ATOM 2374 C C . PRO A 1 314 ? 10.859 2.032 -15.786 1.00 96.88 314 PRO A C 1
ATOM 2376 O O . PRO A 1 314 ? 9.929 1.233 -15.895 1.00 96.88 314 PRO A O 1
ATOM 2379 N N . TYR A 1 315 ? 11.786 2.154 -16.747 1.00 96.88 315 TYR A N 1
ATOM 2380 C CA . TYR A 1 315 ? 11.844 1.264 -17.908 1.00 96.88 315 TYR A CA 1
ATOM 2381 C C . TYR A 1 315 ? 12.160 -0.186 -17.515 1.00 96.88 315 TYR A C 1
ATOM 2383 O O . TYR A 1 315 ? 11.455 -1.090 -17.963 1.00 96.88 315 TYR A O 1
ATOM 2391 N N . ALA A 1 316 ? 13.192 -0.418 -16.694 1.00 97.25 316 ALA A N 1
ATOM 2392 C CA . ALA A 1 316 ? 13.552 -1.760 -16.230 1.00 97.25 316 ALA A CA 1
ATOM 2393 C C . ALA A 1 316 ? 12.400 -2.413 -15.469 1.00 97.25 316 ALA A C 1
ATOM 2395 O O . ALA A 1 316 ? 12.044 -3.545 -15.786 1.00 97.25 316 ALA A O 1
ATOM 2396 N N . MET A 1 317 ? 11.755 -1.675 -14.564 1.00 97.44 317 MET A N 1
ATOM 2397 C CA . MET A 1 317 ? 10.595 -2.179 -13.830 1.00 97.44 317 MET A CA 1
ATOM 2398 C C . MET A 1 317 ? 9.451 -2.592 -14.756 1.00 97.44 317 MET A C 1
ATOM 2400 O O . MET A 1 317 ? 8.884 -3.672 -14.614 1.00 97.44 317 MET A O 1
ATOM 2404 N N . ALA A 1 318 ? 9.111 -1.757 -15.742 1.00 97.75 318 ALA A N 1
ATOM 2405 C CA . ALA A 1 318 ? 8.092 -2.114 -16.724 1.00 97.75 318 ALA A CA 1
ATOM 2406 C C . ALA A 1 318 ? 8.518 -3.328 -17.571 1.00 97.75 318 ALA A C 1
ATOM 2408 O O . ALA A 1 318 ? 7.693 -4.183 -17.888 1.00 97.75 318 ALA A O 1
ATOM 2409 N N . SER A 1 319 ? 9.801 -3.436 -17.924 1.00 97.19 319 SER A N 1
ATOM 2410 C CA . SER A 1 319 ? 10.360 -4.583 -18.650 1.00 97.19 319 SER A CA 1
ATOM 2411 C C . SER A 1 319 ? 10.234 -5.871 -17.833 1.00 97.19 319 SER A C 1
ATOM 2413 O O . SER A 1 319 ? 9.743 -6.879 -18.338 1.00 97.19 319 SER A O 1
ATOM 2415 N N . ALA A 1 320 ? 10.594 -5.828 -16.551 1.00 98.00 320 ALA A N 1
ATOM 2416 C CA . ALA A 1 320 ? 10.420 -6.937 -15.626 1.00 98.00 320 ALA A CA 1
ATOM 2417 C C . ALA A 1 320 ? 8.936 -7.289 -15.434 1.00 98.00 320 ALA A C 1
ATOM 2419 O O . ALA A 1 320 ? 8.561 -8.451 -15.557 1.00 98.00 320 ALA A O 1
ATOM 2420 N N . ALA A 1 321 ? 8.044 -6.313 -15.264 1.00 97.19 321 ALA A N 1
ATOM 2421 C CA . ALA A 1 321 ? 6.608 -6.590 -15.190 1.00 97.19 321 ALA A CA 1
ATOM 2422 C C . ALA A 1 321 ? 6.104 -7.375 -16.422 1.00 97.19 321 ALA A C 1
ATOM 2424 O O . ALA A 1 321 ? 5.377 -8.354 -16.267 1.00 97.19 321 ALA A O 1
ATOM 2425 N N . ASN A 1 322 ? 6.555 -7.033 -17.638 1.00 95.56 322 ASN A N 1
ATOM 2426 C CA . ASN A 1 322 ? 6.233 -7.807 -18.847 1.00 95.56 322 ASN A CA 1
ATOM 2427 C C . ASN A 1 322 ? 6.801 -9.233 -18.829 1.00 95.56 322 ASN A C 1
ATOM 2429 O O . ASN A 1 322 ? 6.138 -10.154 -19.302 1.00 95.56 322 ASN A O 1
ATOM 2433 N N . GLN A 1 323 ? 8.004 -9.421 -18.289 1.00 96.06 323 GLN A N 1
ATOM 2434 C CA . GLN A 1 323 ? 8.655 -10.728 -18.208 1.00 96.06 323 GLN A CA 1
ATOM 2435 C C . GLN A 1 323 ? 7.948 -11.677 -17.228 1.00 96.06 323 GLN A C 1
ATOM 2437 O O . GLN A 1 323 ? 7.761 -12.854 -17.539 1.00 96.06 323 GLN A O 1
ATOM 2442 N N . TRP A 1 324 ? 7.535 -11.187 -16.055 1.00 96.62 324 TRP A N 1
ATOM 2443 C CA . TRP A 1 324 ? 6.868 -12.010 -15.033 1.00 96.62 324 TRP A CA 1
ATOM 2444 C C . TRP A 1 324 ? 5.354 -12.132 -15.231 1.00 96.62 324 TRP A C 1
ATOM 2446 O O . TRP A 1 324 ? 4.744 -13.078 -14.731 1.00 96.62 324 TRP A O 1
ATOM 2456 N N . MET A 1 325 ? 4.743 -11.218 -15.986 1.00 94.25 325 MET A N 1
ATOM 2457 C CA . MET A 1 325 ? 3.312 -11.223 -16.303 1.00 94.25 325 MET A CA 1
ATOM 2458 C C . MET A 1 325 ? 3.092 -11.106 -17.827 1.00 94.25 325 MET A C 1
ATOM 2460 O O . MET A 1 325 ? 2.513 -10.123 -18.307 1.00 94.25 325 MET A O 1
ATOM 2464 N N . PRO A 1 326 ? 3.541 -12.103 -18.618 1.00 90.25 326 PRO A N 1
ATOM 2465 C CA . PRO A 1 326 ? 3.515 -12.026 -20.074 1.00 90.25 326 PRO A CA 1
ATOM 2466 C C . PRO A 1 326 ? 2.088 -11.942 -20.629 1.00 90.25 326 PRO A C 1
ATOM 2468 O O . PRO A 1 326 ? 1.142 -12.518 -20.089 1.00 90.25 326 PRO A O 1
ATOM 2471 N N . GLY A 1 327 ? 1.931 -11.222 -21.742 1.00 84.75 327 GLY A N 1
ATOM 2472 C CA . GLY A 1 327 ? 0.654 -11.074 -22.451 1.00 84.75 327 GLY A CA 1
ATOM 2473 C C . GLY A 1 327 ? -0.301 -10.021 -21.878 1.00 84.75 327 GLY A C 1
ATOM 2474 O O . GLY A 1 327 ? -1.368 -9.804 -22.450 1.00 84.75 327 GLY A O 1
ATOM 2475 N N . ARG A 1 328 ? 0.058 -9.342 -20.779 1.00 84.56 328 ARG A N 1
ATOM 2476 C CA . ARG A 1 328 ? -0.723 -8.209 -20.247 1.00 84.56 328 ARG A CA 1
ATOM 2477 C C . ARG A 1 328 ? -0.286 -6.851 -20.776 1.00 84.56 328 ARG A C 1
ATOM 2479 O O . ARG A 1 328 ? -1.165 -5.997 -20.893 1.00 84.56 328 ARG A O 1
ATOM 2486 N N . GLY A 1 329 ? 1.006 -6.721 -21.088 1.00 91.12 329 GLY A N 1
ATOM 2487 C CA . GLY A 1 329 ? 1.661 -5.485 -21.501 1.00 91.12 329 GLY A CA 1
ATOM 2488 C C . GLY A 1 329 ? 1.844 -4.508 -20.337 1.00 91.12 329 GLY A C 1
ATOM 2489 O O . GLY A 1 329 ? 0.909 -4.245 -19.584 1.00 91.12 329 GLY A O 1
ATOM 2490 N N . TYR A 1 330 ? 3.044 -3.956 -20.174 1.00 95.44 330 TYR A N 1
ATOM 2491 C CA . TYR A 1 330 ? 3.351 -2.954 -19.147 1.00 95.44 330 TYR A CA 1
ATOM 2492 C C . TYR A 1 330 ? 4.274 -1.875 -19.680 1.00 95.44 330 TYR A C 1
ATOM 2494 O O . TYR A 1 330 ? 5.160 -2.132 -20.499 1.00 95.44 330 TYR A O 1
ATOM 2502 N N . ASN A 1 331 ? 4.088 -0.659 -19.181 1.00 96.69 331 ASN A N 1
ATOM 2503 C CA . ASN A 1 331 ? 4.913 0.477 -19.552 1.00 96.69 331 ASN A CA 1
ATOM 2504 C C . ASN A 1 331 ? 5.090 1.423 -18.361 1.00 96.69 331 ASN A C 1
ATOM 2506 O O . ASN A 1 331 ? 4.364 1.352 -17.366 1.00 96.69 331 ASN A O 1
ATOM 2510 N N . HIS A 1 332 ? 6.066 2.317 -18.474 1.00 96.88 332 HIS A N 1
ATOM 2511 C CA . HIS A 1 332 ? 6.256 3.415 -17.534 1.00 96.88 332 HIS A CA 1
ATOM 2512 C C . HIS A 1 332 ? 5.480 4.631 -18.037 1.00 96.88 332 HIS A C 1
ATOM 2514 O O . HIS A 1 332 ? 5.661 5.105 -19.161 1.00 96.88 332 HIS A O 1
ATOM 2520 N N . PHE A 1 333 ? 4.560 5.109 -17.210 1.00 97.69 333 PHE A N 1
ATOM 2521 C CA . PHE A 1 333 ? 3.682 6.226 -17.509 1.00 97.69 333 PHE A CA 1
ATOM 2522 C C . PHE A 1 333 ? 4.181 7.470 -16.785 1.00 97.69 333 PHE A C 1
ATOM 2524 O O . PHE A 1 333 ? 4.313 7.471 -15.562 1.00 97.69 333 PHE A O 1
ATOM 2531 N N . VAL A 1 334 ? 4.428 8.535 -17.545 1.00 97.50 334 VAL A N 1
ATOM 2532 C CA . VAL A 1 334 ? 4.814 9.852 -17.040 1.00 97.50 334 VAL A CA 1
ATOM 2533 C C . VAL A 1 334 ? 3.619 10.794 -17.036 1.00 97.50 334 VAL A C 1
ATOM 2535 O O . VAL A 1 334 ? 2.891 10.921 -18.025 1.00 97.50 334 VAL A O 1
ATOM 2538 N N . TYR A 1 335 ? 3.445 11.492 -15.923 1.00 98.31 335 TYR A N 1
ATOM 2539 C CA . TYR A 1 335 ? 2.330 12.394 -15.694 1.00 98.31 335 TYR A CA 1
ATOM 2540 C C . TYR A 1 335 ? 2.801 13.787 -15.304 1.00 98.31 335 TYR A C 1
ATOM 2542 O O . TYR A 1 335 ? 3.765 13.959 -14.554 1.00 98.31 335 TYR A O 1
ATOM 2550 N N . ASP A 1 336 ? 2.071 14.781 -15.800 1.00 97.88 336 ASP A N 1
ATOM 2551 C CA . ASP A 1 336 ? 2.252 16.188 -15.440 1.00 97.88 336 ASP A CA 1
ATOM 2552 C C . ASP A 1 336 ? 1.464 16.570 -14.182 1.00 97.88 336 ASP A C 1
ATOM 2554 O O . ASP A 1 336 ? 1.833 17.512 -13.489 1.00 97.88 336 ASP A O 1
ATOM 2558 N N . ASP A 1 337 ? 0.391 15.831 -13.895 1.00 97.00 337 ASP A N 1
ATOM 2559 C CA . ASP A 1 337 ? -0.530 16.069 -12.787 1.00 97.00 337 ASP A CA 1
ATOM 2560 C C . ASP A 1 337 ? -0.738 14.771 -11.982 1.00 97.00 337 ASP A C 1
ATOM 2562 O O . ASP A 1 337 ? -1.189 13.763 -12.547 1.00 97.00 337 ASP A O 1
ATOM 2566 N N . PRO A 1 338 ? -0.442 14.763 -10.668 1.00 97.56 338 PRO A N 1
ATOM 2567 C CA . PRO A 1 338 ? -0.550 13.558 -9.852 1.00 97.56 338 PRO A CA 1
ATOM 2568 C C . PRO A 1 338 ? -2.005 13.141 -9.623 1.00 97.56 338 PRO A C 1
ATOM 2570 O O . PRO A 1 338 ? -2.282 11.954 -9.428 1.00 97.56 338 PRO A O 1
ATOM 2573 N N . ALA A 1 339 ? -2.955 14.081 -9.675 1.00 96.75 339 ALA A N 1
ATOM 2574 C CA . ALA A 1 339 ? -4.371 13.764 -9.532 1.00 96.75 339 ALA A CA 1
ATOM 2575 C C . ALA A 1 339 ? -4.880 12.959 -10.738 1.00 96.75 339 ALA A C 1
ATOM 2577 O O . ALA A 1 339 ? -5.551 11.942 -10.557 1.00 96.75 339 ALA A O 1
ATOM 2578 N N . SER A 1 340 ? -4.508 13.357 -11.956 1.00 95.50 340 SER A N 1
ATOM 2579 C CA . SER A 1 340 ? -4.828 12.635 -13.193 1.00 95.50 340 SER A CA 1
ATOM 2580 C C . SER A 1 340 ? -4.229 11.228 -13.204 1.00 95.50 340 SER A C 1
ATOM 2582 O O . SER A 1 340 ? -4.945 10.263 -13.460 1.00 95.50 340 SER A O 1
ATOM 2584 N N . ALA A 1 341 ? -2.955 11.091 -12.828 1.00 97.31 341 ALA A N 1
ATOM 2585 C CA . ALA A 1 341 ? -2.305 9.789 -12.665 1.00 97.31 341 ALA A CA 1
ATOM 2586 C C . ALA A 1 341 ? -3.066 8.880 -11.688 1.00 97.31 341 ALA A C 1
ATOM 2588 O O . ALA A 1 341 ? -3.364 7.723 -11.985 1.00 97.31 341 ALA A O 1
ATOM 2589 N N . THR A 1 342 ? -3.441 9.430 -10.531 1.00 98.06 342 THR A N 1
ATOM 2590 C CA . THR A 1 342 ? -4.143 8.689 -9.477 1.00 98.06 342 THR A CA 1
ATOM 2591 C C . THR A 1 342 ? -5.559 8.285 -9.898 1.00 98.06 342 THR A C 1
ATOM 2593 O O . THR A 1 342 ? -6.016 7.198 -9.550 1.00 98.06 342 THR A O 1
ATOM 2596 N N . ARG A 1 343 ? -6.251 9.103 -10.705 1.00 96.88 343 ARG A N 1
ATOM 2597 C CA . ARG A 1 343 ? -7.540 8.726 -11.312 1.00 96.88 343 ARG A CA 1
ATOM 2598 C C . ARG A 1 343 ? -7.409 7.539 -12.253 1.00 96.88 343 ARG A C 1
ATOM 2600 O O . ARG A 1 343 ? -8.249 6.645 -12.206 1.00 96.88 343 ARG A O 1
ATOM 2607 N N . THR A 1 344 ? -6.357 7.499 -13.061 1.00 96.31 344 THR A N 1
ATOM 2608 C CA . THR A 1 344 ? -6.088 6.360 -13.943 1.00 96.31 344 THR A CA 1
ATOM 2609 C C . THR A 1 344 ? -5.826 5.083 -13.144 1.00 96.31 344 THR A C 1
ATOM 2611 O O . THR A 1 344 ? -6.402 4.046 -13.464 1.00 96.31 344 THR A O 1
ATOM 2614 N N . VAL A 1 345 ? -5.054 5.160 -12.052 1.00 97.25 345 VAL A N 1
ATOM 2615 C CA . VAL A 1 345 ? -4.862 4.029 -11.121 1.00 97.25 345 VAL A CA 1
ATOM 2616 C C . VAL A 1 345 ? -6.197 3.561 -10.534 1.00 97.25 345 VAL A C 1
ATOM 2618 O O . VAL A 1 345 ? -6.518 2.376 -10.589 1.00 97.25 345 VAL A O 1
ATOM 2621 N N . ALA A 1 346 ? -7.014 4.484 -10.019 1.00 98.00 346 ALA A N 1
ATOM 2622 C CA . ALA A 1 346 ? -8.319 4.159 -9.445 1.00 98.00 346 ALA A CA 1
ATOM 2623 C C . ALA A 1 346 ? -9.251 3.475 -10.457 1.00 98.00 346 ALA A C 1
ATOM 2625 O O . ALA A 1 346 ? -9.933 2.510 -10.114 1.00 98.00 346 ALA A O 1
ATOM 2626 N N . TRP A 1 347 ? -9.256 3.944 -11.706 1.00 96.81 347 TRP A N 1
ATOM 2627 C CA . TRP A 1 347 ? -10.034 3.348 -12.788 1.00 96.81 347 TRP A CA 1
ATOM 2628 C C . TRP A 1 347 ? -9.550 1.934 -13.144 1.00 96.81 347 TRP A C 1
ATOM 2630 O O . TRP A 1 347 ? -10.375 1.033 -13.291 1.00 96.81 347 TRP A O 1
ATOM 2640 N N . LEU A 1 348 ? -8.231 1.715 -13.237 1.00 96.00 348 LEU A N 1
ATOM 2641 C CA . LEU A 1 348 ? -7.629 0.400 -13.509 1.00 96.00 348 LEU A CA 1
ATOM 2642 C C . LEU A 1 348 ? -7.962 -0.627 -12.416 1.00 96.00 348 LEU A C 1
ATOM 2644 O O . LEU A 1 348 ? -8.372 -1.750 -12.724 1.00 96.00 348 LEU A O 1
ATOM 2648 N N . LEU A 1 349 ? -7.859 -0.213 -11.152 1.00 97.50 349 LEU A N 1
ATOM 2649 C CA . LEU A 1 349 ? -8.225 -1.016 -9.985 1.00 97.50 349 LEU A CA 1
ATOM 2650 C C . LEU A 1 349 ? -9.719 -1.370 -9.992 1.00 97.50 349 LEU A C 1
ATOM 2652 O O . LEU A 1 349 ? -10.104 -2.529 -9.815 1.00 97.50 349 LEU A O 1
ATOM 2656 N N . ALA A 1 350 ? -10.580 -0.371 -10.196 1.00 96.69 350 ALA A N 1
ATOM 2657 C CA . ALA A 1 350 ? -12.028 -0.543 -10.134 1.00 96.69 350 ALA A CA 1
ATOM 2658 C C . ALA A 1 350 ? -12.603 -1.314 -11.329 1.00 96.69 350 ALA A C 1
ATOM 2660 O O . ALA A 1 350 ? -13.668 -1.922 -11.201 1.00 96.69 350 ALA A O 1
ATOM 2661 N N . ASN A 1 351 ? -11.895 -1.353 -12.461 1.00 93.88 351 ASN A N 1
ATOM 2662 C CA . ASN A 1 351 ? -12.331 -2.091 -13.636 1.00 93.88 351 ASN A CA 1
ATOM 2663 C C . ASN A 1 351 ? -12.456 -3.600 -13.329 1.00 93.88 351 ASN A C 1
ATOM 2665 O O . ASN A 1 351 ? -11.447 -4.266 -13.080 1.00 93.88 351 ASN A O 1
ATOM 2669 N N . PRO A 1 352 ? -13.666 -4.187 -13.404 1.00 91.25 352 PRO A N 1
ATOM 2670 C CA . PRO A 1 352 ? -13.899 -5.571 -12.999 1.00 91.25 352 PRO A CA 1
ATOM 2671 C C . PRO A 1 352 ? -13.246 -6.604 -13.924 1.00 91.25 352 PRO A C 1
ATOM 2673 O O . PRO A 1 352 ? -13.076 -7.746 -13.511 1.00 91.25 352 PRO A O 1
ATOM 2676 N N . SER A 1 353 ? -12.882 -6.223 -15.153 1.00 87.56 353 SER A N 1
ATOM 2677 C CA . SER A 1 353 ? -12.226 -7.131 -16.105 1.00 87.56 353 SER A CA 1
ATOM 2678 C C . SER A 1 353 ? -10.740 -7.309 -15.808 1.00 87.56 353 SER A C 1
ATOM 2680 O O . SER A 1 353 ? -10.150 -8.308 -16.211 1.00 87.56 353 SER A O 1
ATOM 2682 N N . TYR A 1 354 ? -10.125 -6.317 -15.162 1.00 81.75 354 TYR A N 1
ATOM 2683 C CA . TYR A 1 354 ? -8.673 -6.254 -15.016 1.00 81.75 354 TYR A CA 1
ATOM 2684 C C . TYR A 1 354 ? -8.243 -6.333 -13.560 1.00 81.75 354 TYR A C 1
ATOM 2686 O O . TYR A 1 354 ? -7.307 -7.076 -13.276 1.00 81.75 354 TYR A O 1
ATOM 2694 N N . ARG A 1 355 ? -8.945 -5.615 -12.663 1.00 93.00 355 ARG A N 1
ATOM 2695 C CA . ARG A 1 355 ? -8.587 -5.478 -11.244 1.00 93.00 355 ARG A CA 1
ATOM 2696 C C . ARG A 1 355 ? -7.093 -5.204 -11.098 1.00 93.00 355 ARG A C 1
ATOM 2698 O O . ARG A 1 355 ? -6.368 -5.945 -10.448 1.00 93.00 355 ARG A O 1
ATOM 2705 N N . GLU A 1 356 ? -6.626 -4.186 -11.811 1.00 94.25 356 GLU A N 1
ATOM 2706 C CA . GLU A 1 356 ? -5.205 -4.043 -12.101 1.00 94.25 356 GLU A CA 1
ATOM 2707 C C . GLU A 1 356 ? -4.562 -3.039 -11.131 1.00 94.25 356 GLU A C 1
ATOM 2709 O O . GLU A 1 356 ? -4.985 -1.879 -11.107 1.00 94.25 356 GLU A O 1
ATOM 2714 N N . PRO A 1 357 ? -3.566 -3.454 -10.327 1.00 97.44 357 PRO A N 1
ATOM 2715 C CA . PRO A 1 357 ? -2.802 -2.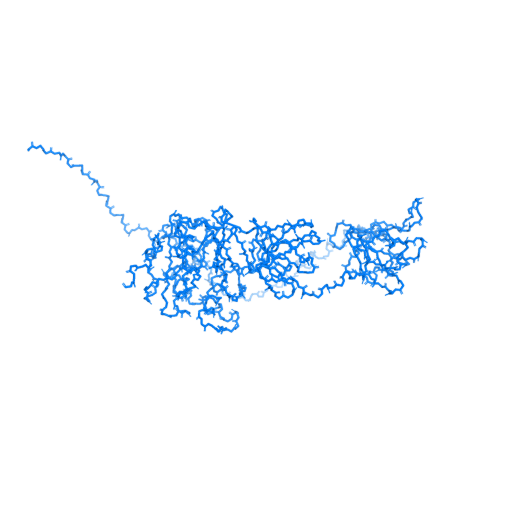541 -9.489 1.00 97.44 357 PRO A CA 1
ATOM 2716 C C . PRO A 1 357 ? -1.821 -1.701 -10.324 1.00 97.44 357 PRO A C 1
ATOM 2718 O O . PRO A 1 357 ? -1.778 -1.757 -11.555 1.00 97.44 357 PRO A O 1
ATOM 2721 N N . SER A 1 358 ? -1.059 -0.839 -9.661 1.00 98.31 358 SER A N 1
ATOM 2722 C CA . SER A 1 358 ? -0.000 -0.038 -10.285 1.00 98.31 358 SER A CA 1
ATOM 2723 C C . SER A 1 358 ? 1.146 0.146 -9.305 1.00 98.31 358 SER A C 1
ATOM 2725 O O . SER A 1 358 ? 0.903 0.269 -8.108 1.00 98.31 358 SER A O 1
ATOM 2727 N N . ILE A 1 359 ? 2.380 0.219 -9.794 1.00 98.69 359 ILE A N 1
ATOM 2728 C CA . ILE A 1 359 ? 3.535 0.558 -8.952 1.00 98.69 359 ILE A CA 1
ATOM 2729 C C . ILE A 1 359 ? 3.805 2.049 -9.108 1.00 98.69 359 ILE A C 1
ATOM 2731 O O . ILE A 1 359 ? 3.937 2.545 -10.225 1.00 98.69 359 ILE A O 1
ATOM 2735 N N . ALA A 1 360 ? 3.872 2.774 -8.000 1.00 98.50 360 ALA A N 1
ATOM 2736 C CA . ALA A 1 360 ? 4.142 4.201 -7.982 1.00 98.50 360 ALA A CA 1
ATOM 2737 C C . ALA A 1 360 ? 5.591 4.472 -7.597 1.00 98.50 360 ALA A C 1
ATOM 2739 O O . ALA A 1 360 ? 6.107 3.866 -6.659 1.00 98.50 360 ALA A O 1
ATOM 2740 N N . VAL A 1 361 ? 6.207 5.451 -8.257 1.00 97.88 361 VAL A N 1
ATOM 2741 C CA . VAL A 1 361 ? 7.489 6.002 -7.809 1.00 97.88 361 VAL A CA 1
ATOM 2742 C C . VAL A 1 361 ? 7.209 7.179 -6.887 1.00 97.88 361 VAL A C 1
ATOM 2744 O O . VAL A 1 361 ? 6.554 8.145 -7.286 1.00 97.88 361 VAL A O 1
ATOM 2747 N N . ILE A 1 362 ? 7.677 7.097 -5.647 1.00 97.44 362 ILE A N 1
ATOM 2748 C CA . ILE A 1 362 ? 7.409 8.087 -4.601 1.00 97.44 362 ILE A CA 1
ATOM 2749 C C . ILE A 1 362 ? 8.696 8.779 -4.144 1.00 97.44 362 ILE A C 1
ATOM 2751 O O . ILE A 1 362 ? 9.803 8.405 -4.534 1.00 97.44 362 ILE A O 1
ATOM 2755 N N . TRP A 1 363 ? 8.543 9.814 -3.313 1.00 96.06 363 TRP A N 1
ATOM 2756 C CA . TRP A 1 363 ? 9.647 10.547 -2.676 1.00 96.06 363 TRP A CA 1
ATOM 2757 C C . TRP A 1 363 ? 10.766 10.919 -3.654 1.00 96.06 363 TRP A C 1
ATOM 2759 O O . TRP A 1 363 ? 11.902 10.449 -3.540 1.00 96.06 363 TRP A O 1
ATOM 2769 N N . THR A 1 364 ? 10.394 11.719 -4.652 1.00 95.12 364 THR A N 1
ATOM 2770 C CA . THR A 1 364 ? 11.274 12.280 -5.685 1.00 95.12 364 THR A CA 1
ATOM 2771 C C . THR A 1 364 ? 12.106 11.249 -6.449 1.00 95.12 364 THR A C 1
ATOM 2773 O O . THR A 1 364 ? 13.181 11.572 -6.959 1.00 95.12 364 THR A O 1
ATOM 2776 N N . GLY A 1 365 ? 11.588 10.024 -6.570 1.00 93.38 365 GLY A N 1
ATOM 2777 C CA . GLY A 1 365 ? 12.214 8.933 -7.313 1.00 93.38 365 GLY A CA 1
ATOM 2778 C C . GLY A 1 365 ? 12.903 7.883 -6.445 1.00 93.38 365 GLY A C 1
ATOM 2779 O O . GLY A 1 365 ? 13.368 6.898 -6.992 1.00 93.38 365 GLY A O 1
ATOM 2780 N N . SER A 1 366 ? 12.993 8.076 -5.124 1.00 93.00 366 SER A N 1
ATOM 2781 C CA . SER A 1 366 ? 13.840 7.238 -4.256 1.00 93.00 366 SER A CA 1
ATOM 2782 C C . SER A 1 366 ? 13.265 5.884 -3.857 1.00 93.00 366 SER A C 1
ATOM 2784 O O . SER A 1 366 ? 13.971 5.112 -3.206 1.00 93.00 366 SER A O 1
ATOM 2786 N N . HIS A 1 367 ? 11.989 5.619 -4.139 1.00 96.44 367 HIS A N 1
ATOM 2787 C CA . HIS A 1 367 ? 11.327 4.405 -3.671 1.00 96.44 367 HIS A CA 1
ATOM 2788 C C . HIS A 1 367 ? 10.140 4.032 -4.553 1.00 96.44 367 HIS A C 1
ATOM 2790 O O . HIS A 1 367 ? 9.416 4.916 -5.021 1.00 96.44 367 HIS A O 1
ATOM 2796 N N . TYR A 1 368 ? 9.927 2.731 -4.725 1.00 97.75 368 TYR A N 1
ATOM 2797 C CA . TYR A 1 368 ? 8.754 2.164 -5.380 1.00 97.75 368 TYR A CA 1
ATOM 2798 C C . TYR A 1 368 ? 7.821 1.554 -4.334 1.00 97.75 368 TYR A C 1
ATOM 2800 O O . TYR A 1 368 ? 8.282 0.993 -3.338 1.00 97.75 368 TYR A O 1
ATOM 2808 N N . ILE A 1 369 ? 6.516 1.744 -4.534 1.00 98.50 369 ILE A N 1
ATOM 2809 C CA . ILE A 1 369 ? 5.483 1.079 -3.739 1.00 98.50 369 ILE A CA 1
ATOM 2810 C C . ILE A 1 369 ? 4.355 0.579 -4.636 1.00 98.50 369 ILE A C 1
ATOM 2812 O O . ILE A 1 369 ? 3.991 1.221 -5.630 1.00 98.50 369 ILE A O 1
ATOM 2816 N N . LEU A 1 370 ? 3.709 -0.505 -4.227 1.00 98.69 370 LEU A N 1
ATOM 2817 C CA . LEU A 1 370 ? 2.556 -1.052 -4.926 1.00 98.69 370 LEU A CA 1
ATOM 2818 C C . LEU A 1 370 ? 1.247 -0.413 -4.444 1.00 98.69 370 LEU A C 1
ATOM 2820 O O . LEU A 1 370 ? 0.889 -0.473 -3.267 1.00 98.69 370 LEU A O 1
ATOM 2824 N N . VAL A 1 371 ? 0.490 0.172 -5.372 1.00 98.75 371 VAL A N 1
ATOM 2825 C CA . VAL A 1 371 ? -0.876 0.665 -5.160 1.00 98.75 371 VAL A CA 1
ATOM 2826 C C . VAL A 1 371 ? -1.864 -0.408 -5.598 1.00 98.75 371 VAL A C 1
ATOM 2828 O O . VAL A 1 371 ? -1.976 -0.728 -6.782 1.00 98.75 371 VAL A O 1
ATOM 2831 N N . ARG A 1 372 ? -2.605 -0.955 -4.635 1.00 98.00 372 ARG A N 1
ATOM 2832 C CA . ARG A 1 372 ? -3.440 -2.152 -4.819 1.00 98.00 372 ARG A CA 1
ATOM 2833 C C . ARG A 1 372 ? -4.920 -1.949 -4.528 1.00 98.00 372 ARG A C 1
ATOM 2835 O O . ARG A 1 372 ? -5.705 -2.881 -4.664 1.00 98.00 372 ARG A O 1
ATOM 2842 N N . GLY A 1 373 ? -5.320 -0.749 -4.135 1.00 98.19 373 GLY A N 1
ATOM 2843 C CA . GLY A 1 373 ? -6.713 -0.485 -3.827 1.00 98.19 373 GLY A CA 1
ATOM 2844 C C . GLY A 1 373 ? -7.040 0.994 -3.733 1.00 98.19 373 GLY A C 1
ATOM 2845 O O . GLY A 1 373 ? -6.159 1.855 -3.721 1.00 98.19 373 GLY A O 1
ATOM 2846 N N . VAL A 1 374 ? -8.334 1.289 -3.695 1.00 98.44 374 VAL A N 1
ATOM 2847 C CA . VAL A 1 374 ? -8.873 2.646 -3.701 1.00 98.44 374 VAL A CA 1
ATOM 2848 C C . VAL A 1 374 ? -10.152 2.721 -2.874 1.00 98.44 374 VAL A C 1
ATOM 2850 O O . VAL A 1 374 ? -11.027 1.859 -2.973 1.00 98.44 374 VAL A O 1
ATOM 2853 N N . ARG A 1 375 ? -10.282 3.804 -2.101 1.00 98.00 375 ARG A N 1
ATOM 2854 C CA . ARG A 1 375 ? -11.558 4.242 -1.522 1.00 98.00 375 ARG A CA 1
ATOM 2855 C C . ARG A 1 375 ? -12.038 5.490 -2.244 1.00 98.00 375 ARG A C 1
ATOM 2857 O O . ARG A 1 375 ? -11.264 6.429 -2.446 1.00 98.00 375 ARG A O 1
ATOM 2864 N N . ALA A 1 376 ? -13.314 5.528 -2.599 1.00 98.44 3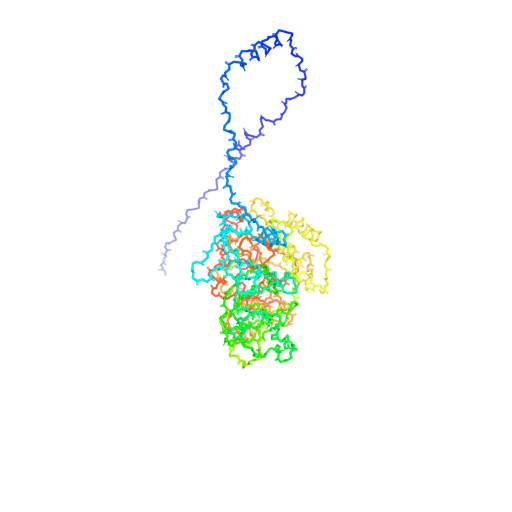76 ALA A N 1
ATOM 2865 C CA . ALA A 1 376 ? -13.925 6.640 -3.316 1.00 98.44 376 ALA A CA 1
ATOM 2866 C C . ALA A 1 376 ? -15.396 6.829 -2.922 1.00 98.44 376 ALA A C 1
ATOM 2868 O O . ALA A 1 376 ? -16.031 5.942 -2.354 1.00 98.44 376 ALA A O 1
ATOM 2869 N N . THR A 1 377 ? -15.964 7.994 -3.234 1.00 98.19 377 THR A N 1
ATOM 2870 C CA . THR A 1 377 ? -17.386 8.284 -2.968 1.00 98.19 377 THR A CA 1
ATOM 2871 C C . THR A 1 377 ? -18.345 7.487 -3.858 1.00 98.19 377 THR A C 1
ATOM 2873 O O . THR A 1 377 ? -19.515 7.362 -3.523 1.00 98.19 377 THR A O 1
ATOM 2876 N N . ALA A 1 378 ? -17.865 6.964 -4.985 1.00 98.25 378 ALA A N 1
ATOM 2877 C CA . ALA A 1 378 ? -18.581 6.091 -5.912 1.00 98.25 378 ALA A CA 1
ATOM 2878 C C . ALA A 1 378 ? -17.562 5.250 -6.704 1.00 98.25 378 ALA A C 1
ATOM 2880 O O . ALA A 1 378 ? -16.360 5.488 -6.597 1.00 98.25 378 ALA A O 1
ATOM 2881 N N . ASP A 1 379 ? -18.031 4.269 -7.478 1.00 97.94 379 ASP A N 1
ATOM 2882 C CA . ASP A 1 379 ? -17.189 3.398 -8.311 1.00 97.94 379 ASP A CA 1
ATOM 2883 C C . ASP A 1 379 ? -16.457 4.217 -9.399 1.00 97.94 379 ASP A C 1
ATOM 2885 O O . ASP A 1 379 ? -17.109 4.656 -10.352 1.00 97.94 379 ASP A O 1
ATOM 2889 N N . PRO A 1 380 ? -15.124 4.417 -9.309 1.00 96.75 380 PRO A N 1
ATOM 2890 C CA . PRO A 1 380 ? -14.391 5.299 -10.218 1.00 96.75 380 PRO A CA 1
ATOM 2891 C C . PRO A 1 380 ? -14.242 4.719 -11.632 1.00 96.75 380 PRO A C 1
ATOM 2893 O O . PRO A 1 380 ? -13.855 5.438 -12.551 1.00 96.75 380 PRO A O 1
ATOM 2896 N N . TYR A 1 381 ? -14.556 3.434 -11.835 1.00 95.81 381 TYR A N 1
ATOM 2897 C CA . TYR A 1 381 ? -14.647 2.860 -13.176 1.00 95.81 381 TYR A CA 1
ATOM 2898 C C . TYR A 1 381 ? -15.924 3.307 -13.903 1.00 95.81 381 TYR A C 1
ATOM 2900 O O . TYR A 1 381 ? -15.913 3.477 -15.123 1.00 95.81 381 TYR A O 1
ATOM 2908 N N . LYS A 1 382 ? -17.021 3.502 -13.161 1.00 95.31 382 LYS A N 1
ATOM 2909 C CA . LYS A 1 382 ? -18.341 3.859 -13.707 1.00 95.31 382 LYS A CA 1
ATOM 2910 C C . LYS A 1 382 ? -18.632 5.352 -13.647 1.00 95.31 382 LYS A C 1
ATOM 2912 O O . LYS A 1 382 ? -19.341 5.862 -14.509 1.00 95.31 382 LYS A O 1
ATOM 2917 N N . ASP A 1 383 ? -18.122 6.028 -12.625 1.00 95.94 383 ASP A N 1
ATOM 2918 C CA . ASP A 1 383 ? -18.375 7.436 -12.359 1.00 95.94 383 ASP A CA 1
ATOM 2919 C C . ASP A 1 383 ? -17.055 8.227 -12.354 1.00 95.94 383 ASP A C 1
ATOM 2921 O O . ASP A 1 383 ? -16.338 8.238 -11.349 1.00 95.94 383 ASP A O 1
ATOM 2925 N N . PRO A 1 384 ? -16.725 8.940 -13.446 1.00 89.75 384 PRO A N 1
ATOM 2926 C CA . PRO A 1 384 ? -15.509 9.749 -13.519 1.00 89.75 384 PRO A CA 1
ATOM 2927 C C . PRO A 1 384 ? -15.532 10.970 -12.583 1.00 89.75 384 PRO A C 1
ATOM 2929 O O . PRO A 1 384 ? -14.507 11.635 -12.414 1.00 89.75 384 PRO A O 1
ATOM 2932 N N . THR A 1 385 ? -16.682 11.294 -11.981 1.00 95.56 385 THR A N 1
ATOM 2933 C CA . THR A 1 385 ? -16.826 12.375 -10.996 1.00 95.56 385 THR A CA 1
ATOM 2934 C C . THR A 1 385 ? -16.614 11.906 -9.556 1.00 95.56 385 THR A C 1
ATOM 2936 O O . THR A 1 385 ? -16.544 12.742 -8.648 1.00 95.56 385 THR A O 1
ATOM 2939 N N . ALA A 1 386 ? -16.450 10.593 -9.339 1.00 97.44 386 ALA A N 1
ATOM 2940 C CA . ALA A 1 386 ? -16.171 10.015 -8.035 1.00 97.44 386 ALA A CA 1
ATOM 2941 C C . ALA A 1 386 ? -14.952 10.687 -7.387 1.00 97.44 386 ALA A C 1
ATOM 2943 O O . ALA A 1 386 ? -13.860 10.765 -7.959 1.00 97.44 386 ALA A O 1
ATOM 2944 N N . LYS A 1 387 ? -15.125 11.171 -6.155 1.00 97.81 387 LYS A N 1
ATOM 2945 C CA . LYS A 1 387 ? -14.026 11.746 -5.384 1.00 97.81 387 LYS A CA 1
ATOM 2946 C C . LYS A 1 387 ? -13.224 10.610 -4.773 1.00 97.81 387 LYS A C 1
ATOM 2948 O O . LYS A 1 387 ? -13.764 9.804 -4.016 1.00 97.81 387 LYS A O 1
ATOM 2953 N N . LEU A 1 388 ? -11.933 10.572 -5.084 1.00 98.19 388 LEU A N 1
ATOM 2954 C CA . LEU A 1 388 ? -11.010 9.627 -4.470 1.00 98.19 388 LEU A CA 1
ATOM 2955 C C . LEU A 1 388 ? -10.713 10.080 -3.039 1.00 98.19 388 LEU A C 1
ATOM 2957 O O . LEU A 1 388 ? -10.278 11.210 -2.816 1.00 98.19 388 LEU A O 1
ATOM 2961 N N . LEU A 1 389 ? -10.963 9.198 -2.076 1.00 98.06 389 LEU A N 1
ATOM 2962 C CA . LEU A 1 389 ? -10.738 9.451 -0.654 1.00 98.06 389 LEU A CA 1
ATOM 2963 C C . LEU A 1 389 ? -9.316 9.063 -0.242 1.00 98.06 389 LEU A C 1
ATOM 2965 O O . LEU A 1 389 ? -8.714 9.719 0.609 1.00 98.06 389 LEU A O 1
ATOM 2969 N N . GLY A 1 390 ? -8.762 8.030 -0.874 1.00 98.12 390 GLY A N 1
ATOM 2970 C CA . GLY A 1 390 ? -7.422 7.536 -0.597 1.00 98.12 390 GLY A CA 1
ATOM 2971 C C . GLY A 1 390 ? -7.127 6.227 -1.315 1.00 98.12 390 GLY A C 1
ATOM 2972 O O . GLY A 1 390 ? -7.972 5.688 -2.035 1.00 98.12 390 GLY A O 1
ATOM 2973 N N . LEU A 1 391 ? -5.915 5.730 -1.111 1.00 98.69 391 LEU A N 1
ATOM 2974 C CA . LEU A 1 391 ? -5.388 4.533 -1.756 1.00 98.69 391 LEU A CA 1
ATOM 2975 C C . LEU A 1 391 ? -4.963 3.507 -0.714 1.00 98.69 391 LEU A C 1
ATOM 2977 O O . LEU A 1 391 ? -4.485 3.874 0.358 1.00 98.69 391 LEU A O 1
ATOM 2981 N N . TYR A 1 392 ? -5.088 2.232 -1.056 1.00 98.31 392 TYR A N 1
ATOM 2982 C CA . TYR A 1 392 ? -4.426 1.160 -0.329 1.00 98.31 392 TYR A CA 1
ATOM 2983 C C . TYR A 1 392 ? -3.110 0.848 -1.015 1.00 98.31 392 TYR A C 1
ATOM 2985 O O . TYR A 1 392 ? -3.071 0.556 -2.214 1.00 98.31 392 TYR A O 1
ATOM 2993 N N . VAL A 1 393 ? -2.038 0.941 -0.243 1.00 98.50 393 VAL A N 1
ATOM 2994 C CA . VAL A 1 393 ? -0.681 0.714 -0.710 1.00 98.50 393 VAL A CA 1
ATOM 2995 C C . VAL A 1 393 ? 0.001 -0.348 0.132 1.00 98.50 393 VAL A C 1
ATOM 2997 O O . VAL A 1 393 ? -0.424 -0.686 1.241 1.00 98.50 393 VAL A O 1
ATOM 3000 N N . MET A 1 394 ? 1.076 -0.862 -0.430 1.00 97.06 394 MET A N 1
ATOM 3001 C CA . MET A 1 394 ? 1.982 -1.799 0.187 1.00 97.06 394 MET A CA 1
ATOM 3002 C C . MET A 1 394 ? 3.390 -1.242 0.017 1.00 97.06 394 MET A C 1
ATOM 3004 O O . MET A 1 394 ? 3.808 -0.980 -1.107 1.00 97.06 394 MET A O 1
ATOM 3008 N N . ASP A 1 395 ? 4.093 -1.015 1.122 1.00 98.12 395 ASP A N 1
ATOM 3009 C CA . ASP A 1 395 ? 5.484 -0.571 1.084 1.00 98.12 395 ASP A CA 1
ATOM 3010 C C . ASP A 1 395 ? 6.402 -1.747 1.449 1.00 98.12 395 ASP A C 1
ATOM 3012 O O . ASP A 1 395 ? 6.375 -2.198 2.601 1.00 98.12 395 ASP A O 1
ATOM 3016 N N . PRO A 1 396 ? 7.228 -2.251 0.517 1.00 98.00 396 PRO A N 1
ATOM 3017 C CA . PRO A 1 396 ? 8.069 -3.417 0.765 1.00 98.00 396 PRO A CA 1
ATOM 3018 C C . PRO A 1 396 ? 9.234 -3.133 1.732 1.00 98.00 396 PRO A C 1
ATOM 3020 O O . PRO A 1 396 ? 9.854 -4.075 2.237 1.00 98.00 396 PRO A O 1
ATOM 3023 N N . ASN A 1 397 ? 9.535 -1.868 2.062 1.00 96.25 397 ASN A N 1
ATOM 3024 C CA . ASN A 1 397 ? 10.717 -1.464 2.836 1.00 96.25 397 ASN A CA 1
ATOM 3025 C C . ASN A 1 397 ? 10.576 -1.617 4.355 1.00 96.25 397 ASN A C 1
ATOM 3027 O O . ASN A 1 397 ? 10.886 -0.708 5.136 1.00 96.25 397 ASN A O 1
ATOM 3031 N N . LYS A 1 398 ? 10.115 -2.789 4.802 1.00 92.38 398 LYS A N 1
ATOM 3032 C CA . LYS A 1 398 ? 9.975 -3.097 6.227 1.00 92.38 398 LYS A CA 1
ATOM 3033 C C . LYS A 1 398 ? 11.343 -3.030 6.917 1.00 92.38 398 LYS A C 1
ATOM 3035 O O . LYS A 1 398 ? 12.209 -3.888 6.710 1.00 92.38 398 LYS A O 1
ATOM 3040 N N . GLY A 1 399 ? 11.522 -2.004 7.749 1.00 85.38 399 GLY A N 1
ATOM 3041 C CA . GLY A 1 399 ? 12.760 -1.709 8.480 1.00 85.38 399 GLY A CA 1
ATOM 3042 C C . GLY A 1 399 ? 13.326 -0.307 8.231 1.00 85.38 399 GLY A C 1
ATOM 3043 O O . GLY A 1 399 ? 14.160 0.149 9.012 1.00 85.38 399 GLY A O 1
ATOM 3044 N N . ARG A 1 400 ? 12.863 0.411 7.198 1.00 90.00 400 ARG A N 1
ATOM 3045 C CA . ARG A 1 400 ? 13.203 1.829 7.014 1.00 90.00 400 ARG A CA 1
ATOM 3046 C C . ARG A 1 400 ? 12.395 2.702 7.990 1.00 90.00 400 ARG A C 1
ATOM 3048 O O . ARG A 1 400 ? 11.210 2.441 8.180 1.00 90.00 400 ARG A O 1
ATOM 3055 N N . PRO A 1 401 ? 12.961 3.788 8.552 1.00 90.00 401 PRO A N 1
ATOM 3056 C CA . PRO A 1 401 ? 12.212 4.693 9.433 1.00 90.00 401 PRO A CA 1
ATOM 3057 C C . PRO A 1 401 ? 10.959 5.314 8.800 1.00 90.00 401 PRO A C 1
ATOM 3059 O O . PRO A 1 401 ? 10.009 5.631 9.504 1.00 90.00 401 PRO A O 1
ATOM 3062 N N . SER A 1 402 ? 10.959 5.492 7.477 1.00 93.06 402 SER A N 1
ATOM 3063 C CA . SER A 1 402 ? 9.829 6.028 6.713 1.00 93.06 402 SER A CA 1
ATOM 3064 C C . SER A 1 402 ? 8.898 4.949 6.153 1.00 93.06 402 SER A C 1
ATOM 3066 O O . SER A 1 402 ? 8.085 5.272 5.293 1.00 93.06 402 SER A O 1
ATOM 3068 N N . TRP A 1 403 ? 9.042 3.688 6.577 1.00 96.00 403 TRP A N 1
ATOM 3069 C CA . TRP A 1 403 ? 8.199 2.587 6.111 1.00 96.00 403 TRP A CA 1
ATOM 3070 C C . TRP A 1 403 ? 6.719 2.914 6.321 1.00 96.00 403 TRP A C 1
ATOM 3072 O O . TRP A 1 403 ? 6.322 3.317 7.415 1.00 96.00 403 TRP A O 1
ATOM 3082 N N . LEU A 1 404 ? 5.908 2.750 5.276 1.00 96.19 404 LEU A N 1
ATOM 3083 C CA . LEU A 1 404 ? 4.488 3.111 5.293 1.00 96.19 404 LEU A CA 1
ATOM 3084 C C . LEU A 1 404 ? 3.593 2.006 5.869 1.00 96.19 404 LEU A C 1
ATOM 3086 O O . LEU A 1 404 ? 2.506 2.312 6.361 1.00 96.19 404 LEU A O 1
ATOM 3090 N N . GLY A 1 405 ? 4.059 0.754 5.873 1.00 95.06 405 GLY A N 1
ATOM 3091 C CA . GLY A 1 405 ? 3.314 -0.415 6.348 1.00 95.06 405 GLY A CA 1
ATOM 3092 C C . GLY A 1 405 ? 3.036 -1.439 5.247 1.00 95.06 405 GLY A C 1
ATOM 3093 O O . GLY A 1 405 ? 3.175 -1.159 4.056 1.00 95.06 405 GLY A O 1
ATOM 3094 N N . GLU A 1 406 ? 2.629 -2.640 5.656 1.00 94.62 406 GLU A N 1
ATOM 3095 C CA . GLU A 1 406 ? 2.300 -3.741 4.736 1.00 94.62 406 GLU A CA 1
ATOM 3096 C C . GLU A 1 406 ? 0.905 -3.592 4.095 1.00 94.62 406 GLU A C 1
ATOM 3098 O O . GLU A 1 406 ? 0.672 -4.073 2.990 1.00 94.62 406 GLU A O 1
ATOM 3103 N N . ASP A 1 407 ? -0.020 -2.899 4.769 1.00 94.06 407 ASP A N 1
ATOM 3104 C CA . ASP A 1 407 ? -1.420 -2.727 4.357 1.00 94.06 407 ASP A CA 1
ATOM 3105 C C . ASP A 1 407 ? -1.911 -1.310 4.701 1.00 94.06 407 ASP A C 1
ATOM 3107 O O . ASP A 1 407 ? -2.839 -1.072 5.488 1.00 94.06 407 ASP A O 1
ATOM 3111 N N . ARG A 1 408 ? -1.212 -0.320 4.149 1.00 96.44 408 ARG A N 1
ATOM 3112 C CA . ARG A 1 408 ? -1.413 1.080 4.507 1.00 96.44 408 ARG A CA 1
ATOM 3113 C C . ARG A 1 408 ? -2.508 1.697 3.648 1.00 96.44 408 ARG A C 1
ATOM 3115 O O . ARG A 1 408 ? -2.389 1.781 2.432 1.00 96.44 408 ARG A O 1
ATOM 3122 N N . TYR A 1 409 ? -3.542 2.239 4.287 1.00 97.94 409 TYR A N 1
ATOM 3123 C CA . TYR A 1 409 ? -4.403 3.235 3.646 1.00 97.94 409 TYR A CA 1
ATOM 3124 C C . TYR A 1 409 ? -3.751 4.612 3.695 1.00 97.94 409 TYR A C 1
ATOM 3126 O O . TYR A 1 409 ? -3.425 5.059 4.787 1.00 97.94 409 TYR A O 1
ATOM 3134 N N . ILE A 1 410 ? -3.633 5.320 2.578 1.00 97.94 410 ILE A N 1
ATOM 3135 C CA . ILE A 1 410 ? -3.138 6.700 2.523 1.00 97.94 410 ILE A CA 1
ATOM 3136 C C . ILE A 1 410 ? -4.284 7.625 2.089 1.00 97.94 410 ILE A C 1
ATOM 3138 O O . ILE A 1 410 ? -4.798 7.466 0.977 1.00 97.94 410 ILE A O 1
ATOM 3142 N N . PRO A 1 411 ? -4.692 8.606 2.919 1.00 97.56 411 PRO A N 1
ATOM 3143 C CA . PRO A 1 411 ? -5.635 9.645 2.516 1.00 97.56 411 PRO A CA 1
ATOM 3144 C C . PRO A 1 411 ? -5.144 10.416 1.286 1.00 97.56 411 PRO A C 1
ATOM 3146 O O . PRO A 1 411 ? -3.957 10.704 1.157 1.00 97.56 411 PRO A O 1
ATOM 3149 N N . MET A 1 412 ? -6.054 10.827 0.403 1.00 97.81 412 MET A N 1
ATOM 3150 C CA . MET A 1 412 ? -5.685 11.473 -0.865 1.00 97.81 412 MET A CA 1
ATOM 3151 C C . MET A 1 412 ? -4.838 12.745 -0.682 1.00 97.81 412 MET A C 1
ATOM 3153 O O . MET A 1 412 ? -3.930 13.002 -1.468 1.00 97.81 412 MET A O 1
ATOM 3157 N N . SER A 1 413 ? -5.085 13.526 0.373 1.00 96.38 413 SER A N 1
ATOM 3158 C CA . SER A 1 413 ? -4.281 14.713 0.692 1.00 96.38 413 SER A CA 1
ATOM 3159 C C . SER A 1 413 ? -2.837 14.372 1.072 1.00 96.38 413 SER A C 1
ATOM 3161 O O . SER A 1 413 ? -1.919 15.083 0.678 1.00 96.38 413 SER A O 1
ATOM 3163 N N . GLU A 1 414 ? -2.635 13.281 1.813 1.00 97.25 414 GLU A N 1
ATOM 3164 C CA . GLU A 1 414 ? -1.311 12.773 2.197 1.00 97.25 414 GLU A CA 1
ATOM 3165 C C . GLU A 1 414 ? -0.594 12.194 0.965 1.00 97.25 414 GLU A C 1
ATOM 3167 O O . GLU A 1 414 ? 0.570 12.502 0.706 1.00 97.25 414 GLU A O 1
ATOM 3172 N N . TRP A 1 415 ? -1.321 11.440 0.134 1.00 98.31 415 TRP A N 1
ATOM 3173 C CA . TRP A 1 415 ? -0.811 10.874 -1.114 1.00 98.31 415 TRP A CA 1
ATOM 3174 C C . TRP A 1 415 ? -0.251 11.943 -2.058 1.00 98.31 415 TRP A C 1
ATOM 3176 O O . TRP A 1 415 ? 0.922 11.883 -2.424 1.00 98.31 415 TRP A O 1
ATOM 3186 N N . LEU A 1 416 ? -1.072 12.936 -2.411 1.00 98.00 416 LEU A N 1
ATOM 3187 C CA . LEU A 1 416 ? -0.713 13.986 -3.370 1.00 98.00 416 LEU A CA 1
ATOM 3188 C C . LEU A 1 416 ? 0.235 15.038 -2.779 1.00 98.00 416 LEU A C 1
ATOM 3190 O O . LEU A 1 416 ? 0.953 15.702 -3.524 1.00 98.00 416 LEU A O 1
ATOM 3194 N N . GLY A 1 417 ? 0.208 15.227 -1.458 1.00 96.31 417 GLY A N 1
ATOM 3195 C CA . GLY A 1 417 ? 0.998 16.252 -0.781 1.00 96.31 417 GLY A CA 1
ATOM 3196 C C . GLY A 1 417 ? 2.390 15.794 -0.353 1.00 96.31 417 GLY A C 1
ATOM 3197 O O . GLY A 1 417 ? 3.286 16.628 -0.231 1.00 96.31 417 GLY A O 1
ATOM 3198 N N . THR A 1 418 ? 2.588 14.500 -0.088 1.00 96.44 418 THR A N 1
ATOM 3199 C CA . THR A 1 418 ? 3.798 14.023 0.606 1.00 96.44 418 THR A CA 1
ATOM 3200 C C . THR A 1 418 ? 4.455 12.818 -0.053 1.00 96.44 418 THR A C 1
ATOM 3202 O O . THR A 1 418 ? 5.683 12.745 -0.089 1.00 96.44 418 THR A O 1
ATOM 3205 N N . HIS A 1 419 ? 3.680 11.871 -0.582 1.00 97.75 419 HIS A N 1
ATOM 3206 C CA . HIS A 1 419 ? 4.245 10.620 -1.091 1.00 97.75 419 HIS A CA 1
ATOM 3207 C C . HIS A 1 419 ? 4.517 10.693 -2.586 1.00 97.75 419 HIS A C 1
ATOM 3209 O O . HIS A 1 419 ? 5.670 10.602 -3.020 1.00 97.75 419 HIS A O 1
ATOM 3215 N N . PHE A 1 420 ? 3.470 10.911 -3.376 1.00 98.38 420 PHE A N 1
ATOM 3216 C CA . PHE A 1 420 ? 3.573 10.903 -4.821 1.00 98.38 420 PHE A CA 1
ATOM 3217 C C . PHE A 1 420 ? 4.086 12.245 -5.311 1.00 98.38 420 PHE A C 1
ATOM 3219 O O . PHE A 1 420 ? 3.340 13.209 -5.448 1.00 98.38 420 PHE A O 1
ATOM 3226 N N . THR A 1 421 ? 5.395 12.308 -5.510 1.00 97.56 421 THR A N 1
ATOM 3227 C CA . THR A 1 421 ? 6.154 13.530 -5.777 1.00 97.56 421 THR A CA 1
ATOM 3228 C C . THR A 1 421 ? 6.947 13.364 -7.071 1.00 97.56 421 THR A C 1
ATOM 3230 O O . THR A 1 421 ? 7.303 12.238 -7.423 1.00 97.56 421 THR A O 1
ATOM 3233 N N . PRO A 1 422 ? 7.211 14.455 -7.810 1.00 97.00 422 PRO A N 1
ATOM 3234 C CA . PRO A 1 422 ? 7.863 14.353 -9.105 1.00 97.00 422 PRO A CA 1
ATOM 3235 C C . PRO A 1 422 ? 9.323 13.913 -8.957 1.00 97.00 422 PRO A C 1
ATOM 3237 O O . PRO A 1 422 ? 10.021 14.340 -8.036 1.00 97.00 422 PRO A O 1
ATOM 3240 N N . ILE A 1 423 ? 9.790 13.078 -9.883 1.00 96.25 423 ILE A N 1
ATOM 3241 C CA . ILE A 1 423 ? 11.154 12.538 -9.880 1.00 96.25 423 ILE A CA 1
ATOM 3242 C C . ILE A 1 423 ? 12.183 13.652 -10.080 1.00 96.25 423 ILE A C 1
ATOM 3244 O O . ILE A 1 423 ? 11.973 14.578 -10.867 1.00 96.25 423 ILE A O 1
ATOM 3248 N N . SER A 1 424 ? 13.312 13.541 -9.377 1.00 95.06 424 SER A N 1
ATOM 3249 C CA . SER A 1 424 ? 14.432 14.472 -9.493 1.00 95.06 424 SER A CA 1
ATOM 3250 C C . SER A 1 424 ? 15.776 13.750 -9.441 1.00 95.06 424 SER A C 1
ATOM 3252 O O . SER A 1 424 ? 16.070 13.061 -8.468 1.00 95.06 424 SER A O 1
ATOM 3254 N N . TYR A 1 425 ? 16.633 14.019 -10.427 1.00 93.25 425 TYR A N 1
ATOM 3255 C CA . TYR A 1 425 ? 18.016 13.542 -10.529 1.00 93.25 425 TYR A CA 1
ATOM 3256 C C . TYR A 1 425 ? 18.915 14.083 -9.409 1.00 93.25 425 TYR A C 1
ATOM 3258 O O . TYR A 1 425 ? 20.044 13.629 -9.236 1.00 93.25 425 TYR A O 1
ATOM 3266 N N . LEU A 1 426 ? 18.442 15.088 -8.662 1.00 93.25 426 LEU A N 1
ATOM 3267 C CA . LEU A 1 426 ? 19.114 15.567 -7.455 1.00 93.25 426 LEU A CA 1
ATOM 3268 C C . LEU A 1 426 ? 18.975 14.573 -6.298 1.00 93.25 426 LEU A C 1
ATOM 3270 O O . LEU A 1 426 ? 19.759 14.625 -5.353 1.00 93.25 426 LEU A O 1
ATOM 3274 N N . THR A 1 427 ? 17.999 13.668 -6.371 1.00 89.62 427 THR A N 1
ATOM 3275 C CA . THR A 1 427 ? 17.888 12.535 -5.460 1.00 89.62 427 THR A CA 1
ATOM 3276 C C . THR A 1 427 ? 18.953 11.499 -5.845 1.00 89.62 427 THR A C 1
ATOM 3278 O O . THR A 1 427 ? 18.906 10.981 -6.963 1.00 89.62 427 THR A O 1
ATOM 3281 N N . PRO A 1 428 ? 19.904 11.155 -4.957 1.00 86.94 428 PRO A N 1
ATOM 3282 C CA . PRO A 1 428 ? 20.987 10.229 -5.287 1.00 86.94 428 PRO A CA 1
ATOM 3283 C C . PRO A 1 428 ? 20.476 8.886 -5.822 1.00 86.94 428 PRO A C 1
ATOM 3285 O O . PRO A 1 428 ? 19.641 8.251 -5.179 1.00 86.94 428 PRO A O 1
ATOM 3288 N N . GLY A 1 429 ? 20.988 8.461 -6.980 1.00 85.88 429 GLY A N 1
ATOM 3289 C CA . GLY A 1 429 ? 20.642 7.180 -7.607 1.00 85.88 429 GLY A CA 1
ATOM 3290 C C . GLY A 1 429 ? 19.279 7.127 -8.306 1.00 85.88 429 GLY A C 1
ATOM 3291 O O . GLY A 1 429 ? 18.812 6.025 -8.577 1.00 85.88 429 GLY A O 1
ATOM 3292 N N . ASN A 1 430 ? 18.627 8.272 -8.570 1.00 87.19 430 ASN A N 1
ATOM 3293 C CA . ASN A 1 430 ? 17.280 8.320 -9.165 1.00 87.19 430 ASN A CA 1
ATOM 3294 C C . ASN A 1 430 ? 17.187 9.315 -10.329 1.00 87.19 430 ASN A C 1
ATOM 3296 O O . ASN A 1 430 ? 16.431 10.292 -10.285 1.00 87.19 430 ASN A O 1
ATOM 3300 N N . GLY A 1 431 ? 17.977 9.095 -11.375 1.00 86.94 431 GLY A N 1
ATOM 3301 C CA . GLY A 1 431 ? 17.891 9.903 -12.583 1.00 86.94 431 GLY A CA 1
ATOM 3302 C C . GLY A 1 431 ? 19.218 10.343 -13.155 1.00 86.94 431 GLY A C 1
ATOM 3303 O O . GLY A 1 431 ? 20.245 10.425 -12.483 1.00 86.94 431 GLY A O 1
ATOM 3304 N N . VAL A 1 432 ? 19.148 10.756 -14.414 1.00 89.56 432 VAL A N 1
ATOM 3305 C CA . VAL A 1 432 ? 20.162 11.599 -15.046 1.00 89.56 432 VAL A CA 1
ATOM 3306 C C . VAL A 1 432 ? 19.501 12.859 -15.605 1.00 89.56 432 VAL A C 1
ATOM 3308 O O . VAL A 1 432 ? 18.326 12.828 -15.987 1.00 89.56 432 VAL A O 1
ATOM 3311 N N . PRO A 1 433 ? 20.227 13.988 -15.694 1.00 89.81 433 PRO A N 1
ATOM 3312 C CA . PRO A 1 433 ? 19.687 15.190 -16.313 1.00 89.81 433 PRO A CA 1
ATOM 3313 C C . PRO A 1 433 ? 19.144 14.911 -17.722 1.00 89.81 433 PRO A C 1
ATOM 3315 O O . PRO A 1 433 ? 19.880 14.468 -18.603 1.00 89.81 433 PRO A O 1
ATOM 3318 N N . GLY A 1 434 ? 17.860 15.209 -17.931 1.00 85.94 434 GLY A N 1
ATOM 3319 C CA . GLY A 1 434 ? 17.199 15.108 -19.233 1.00 85.94 434 GLY A CA 1
ATOM 3320 C C . GLY A 1 434 ? 16.548 13.762 -19.557 1.00 85.94 434 GLY A C 1
ATOM 3321 O O . GLY A 1 434 ? 16.022 13.632 -20.662 1.00 85.94 434 GLY A O 1
ATOM 3322 N N . ASP A 1 435 ? 16.539 12.784 -18.643 1.00 92.06 435 ASP A N 1
ATOM 3323 C CA . ASP A 1 435 ? 15.684 11.607 -18.837 1.00 92.06 435 ASP A CA 1
ATOM 3324 C C . ASP A 1 435 ? 14.183 11.968 -18.793 1.00 92.06 435 ASP A C 1
ATOM 3326 O O . ASP A 1 435 ? 13.780 13.035 -18.319 1.00 92.06 435 ASP A O 1
ATOM 3330 N N . VAL A 1 436 ? 13.347 11.088 -19.353 1.00 94.00 436 VAL A N 1
ATOM 3331 C CA . VAL A 1 436 ? 11.918 11.359 -19.601 1.00 94.00 436 VAL A CA 1
ATOM 3332 C C . VAL A 1 436 ? 11.078 11.475 -18.323 1.00 94.00 436 VAL A C 1
ATOM 3334 O O . VAL A 1 436 ? 9.948 11.966 -18.378 1.00 94.00 436 VAL A O 1
ATOM 3337 N N . TRP A 1 437 ? 11.620 11.052 -17.181 1.00 95.88 437 TRP A N 1
ATOM 3338 C CA . TRP A 1 437 ? 10.927 11.007 -15.897 1.00 95.88 437 TRP A CA 1
ATOM 3339 C C . TRP A 1 437 ? 11.149 12.265 -15.053 1.00 95.88 437 TRP A C 1
ATOM 3341 O O . TRP A 1 437 ? 10.362 12.542 -14.149 1.00 95.88 437 TRP A O 1
ATOM 3351 N N . GLN A 1 438 ? 12.184 13.057 -15.351 1.00 95.69 438 GLN A N 1
ATOM 3352 C CA . GLN A 1 438 ? 12.523 14.245 -14.568 1.00 95.69 438 GLN A CA 1
ATOM 3353 C C . GLN A 1 438 ? 11.381 15.265 -14.505 1.00 95.69 438 GLN A C 1
ATOM 3355 O O . GLN A 1 438 ? 10.823 15.676 -15.525 1.00 95.69 438 GLN A O 1
ATOM 3360 N N . ASN A 1 439 ? 11.087 15.737 -13.290 1.00 96.25 439 ASN A N 1
ATOM 3361 C CA . ASN A 1 439 ? 9.982 16.642 -12.964 1.00 96.25 439 ASN A CA 1
ATOM 3362 C C . ASN A 1 439 ? 8.593 16.083 -13.320 1.00 96.25 439 ASN A C 1
ATOM 3364 O O . ASN A 1 439 ? 7.657 16.852 -13.547 1.00 96.25 439 ASN A O 1
ATOM 3368 N N . ARG A 1 440 ? 8.452 14.755 -13.395 1.00 97.38 440 ARG A N 1
ATOM 3369 C CA . ARG A 1 440 ? 7.189 14.062 -13.671 1.00 97.38 440 ARG A CA 1
ATOM 3370 C C . ARG A 1 440 ? 6.846 13.092 -12.555 1.00 97.38 440 ARG A C 1
ATOM 3372 O O . ARG A 1 440 ? 7.718 12.609 -11.837 1.00 97.38 440 ARG A O 1
ATOM 3379 N N . TYR A 1 441 ? 5.563 12.788 -12.457 1.00 98.25 441 TYR A N 1
ATOM 3380 C CA . TYR A 1 441 ? 5.047 11.722 -11.612 1.00 98.25 441 TYR A CA 1
ATOM 3381 C C . TYR A 1 441 ? 5.023 10.431 -12.421 1.00 98.25 441 TYR A C 1
ATOM 3383 O O . TYR A 1 441 ? 4.572 10.444 -13.568 1.00 98.25 441 TYR A O 1
ATOM 3391 N N . VAL A 1 442 ? 5.522 9.334 -11.855 1.00 98.12 442 VAL A N 1
ATOM 3392 C CA . VAL A 1 442 ? 5.732 8.096 -12.613 1.00 98.12 442 VAL A CA 1
ATOM 3393 C C . VAL A 1 442 ? 4.980 6.932 -11.990 1.00 98.12 442 VAL A C 1
ATOM 3395 O O . VAL A 1 442 ? 4.999 6.738 -10.775 1.00 98.12 442 VAL A O 1
ATOM 3398 N N . MET A 1 443 ? 4.322 6.162 -12.849 1.00 98.12 443 MET A N 1
ATOM 3399 C CA . MET A 1 443 ? 3.627 4.928 -12.503 1.00 98.12 443 MET A CA 1
ATOM 3400 C C . MET A 1 443 ? 4.035 3.824 -13.475 1.00 98.12 443 MET A C 1
ATOM 3402 O O . MET A 1 443 ? 4.089 4.057 -14.682 1.00 98.12 443 MET A O 1
ATOM 3406 N N . ILE A 1 444 ? 4.255 2.614 -12.979 1.00 98.00 444 ILE A N 1
ATOM 3407 C CA . ILE A 1 444 ? 4.285 1.408 -13.804 1.00 98.00 444 ILE A CA 1
ATOM 3408 C C . ILE A 1 444 ? 2.864 0.878 -13.863 1.00 98.00 444 ILE A C 1
ATOM 3410 O O . ILE A 1 444 ? 2.252 0.578 -12.833 1.00 98.00 444 ILE A O 1
ATOM 3414 N N . GLN A 1 445 ? 2.319 0.818 -15.071 1.00 95.62 445 GLN A N 1
ATOM 3415 C CA . GLN A 1 445 ? 0.928 0.448 -15.297 1.00 95.62 445 GLN A CA 1
ATOM 3416 C C . GLN A 1 445 ? 0.834 -0.485 -16.488 1.00 95.62 445 GLN A C 1
ATOM 3418 O O . GLN A 1 445 ? 1.757 -0.598 -17.303 1.00 95.62 445 GLN A O 1
ATOM 3423 N N . ARG A 1 446 ? -0.315 -1.145 -16.585 1.00 91.69 446 ARG A N 1
ATOM 3424 C CA . ARG A 1 446 ? -0.652 -1.938 -17.754 1.00 91.69 446 ARG A CA 1
ATOM 3425 C C . ARG A 1 446 ? -0.622 -1.079 -19.017 1.00 91.69 446 ARG A C 1
ATOM 3427 O O . ARG A 1 446 ? -1.050 0.069 -19.011 1.00 91.69 446 ARG A O 1
ATOM 3434 N N . ASP A 1 447 ? -0.151 -1.659 -20.104 1.00 88.81 447 ASP A N 1
ATOM 3435 C CA . ASP A 1 447 ? -0.219 -1.118 -21.457 1.00 88.81 447 ASP A CA 1
ATOM 3436 C C . ASP A 1 447 ? -0.875 -2.186 -22.334 1.00 88.81 447 ASP A C 1
ATOM 3438 O O . ASP A 1 447 ? -0.586 -3.364 -22.184 1.00 88.81 447 ASP A O 1
ATOM 3442 N N . TRP A 1 448 ? -1.779 -1.822 -23.241 1.00 82.19 448 TRP A N 1
ATOM 3443 C CA . TRP A 1 448 ? -2.429 -2.817 -24.109 1.00 82.19 448 TRP A CA 1
ATOM 3444 C C . TRP A 1 448 ? -1.470 -3.431 -25.136 1.00 82.19 448 TRP A C 1
ATOM 3446 O O . TRP A 1 448 ? -1.802 -4.425 -25.778 1.00 82.19 448 TRP A O 1
ATOM 3456 N N . SER A 1 449 ? -0.279 -2.850 -25.281 1.00 79.69 449 SER A N 1
ATOM 3457 C CA . SER A 1 449 ? 0.811 -3.383 -26.091 1.00 79.69 449 SER A CA 1
ATOM 3458 C C . SER A 1 449 ? 1.554 -4.510 -25.372 1.00 79.69 449 SER A C 1
ATOM 3460 O O . SER A 1 449 ? 2.194 -4.278 -24.349 1.00 79.69 449 SER A O 1
ATOM 3462 N N . ALA A 1 450 ? 1.546 -5.713 -25.951 1.00 75.56 450 ALA A N 1
ATOM 3463 C CA . ALA A 1 450 ? 2.312 -6.854 -25.440 1.00 75.56 450 ALA A CA 1
ATOM 3464 C C . ALA A 1 450 ? 3.821 -6.794 -25.770 1.00 75.56 450 ALA A C 1
ATOM 3466 O O . ALA A 1 450 ? 4.579 -7.621 -25.271 1.00 75.56 450 ALA A O 1
ATOM 3467 N N . ASP A 1 451 ? 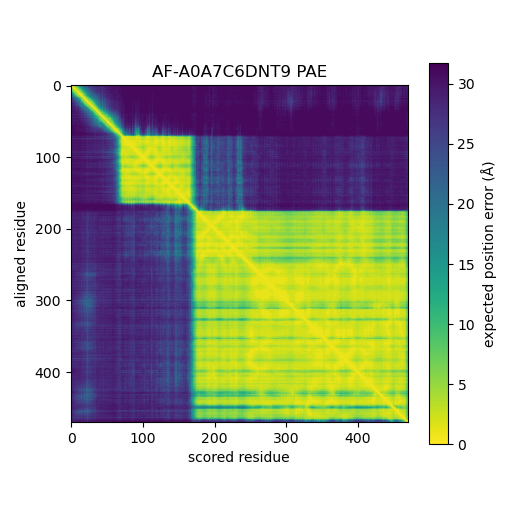4.265 -5.813 -26.565 1.00 81.56 451 ASP A N 1
ATOM 3468 C CA . ASP A 1 451 ? 5.649 -5.695 -27.062 1.00 81.56 451 ASP A CA 1
ATOM 3469 C C . ASP A 1 451 ? 6.669 -5.197 -26.013 1.00 81.56 451 ASP A C 1
ATOM 3471 O O . ASP A 1 451 ? 7.831 -4.943 -26.335 1.00 81.56 451 ASP A O 1
ATOM 3475 N N . GLY A 1 452 ? 6.253 -5.045 -24.754 1.00 86.00 452 GLY A N 1
ATOM 3476 C CA . GLY A 1 452 ? 7.085 -4.498 -23.683 1.00 86.00 452 GLY A CA 1
ATOM 3477 C C . GLY A 1 452 ? 7.099 -2.963 -23.628 1.00 86.00 452 GLY A C 1
ATOM 3478 O O . GLY A 1 452 ? 6.378 -2.293 -24.377 1.00 86.00 452 GLY A O 1
ATOM 3479 N N . PRO A 1 453 ? 7.898 -2.372 -22.717 1.00 94.94 453 PRO A N 1
ATOM 3480 C CA . PRO A 1 453 ? 7.947 -0.929 -22.563 1.00 94.94 453 PRO A CA 1
ATOM 3481 C C . PRO A 1 453 ? 8.685 -0.274 -23.731 1.00 94.94 453 PRO A C 1
ATOM 3483 O O . PRO A 1 453 ? 9.725 -0.730 -24.199 1.00 94.94 453 PRO A O 1
ATOM 3486 N N . THR A 1 454 ? 8.191 0.881 -24.156 1.00 93.38 454 THR A N 1
ATOM 3487 C CA . THR A 1 454 ? 8.906 1.743 -25.104 1.00 93.38 454 THR A CA 1
ATOM 3488 C C . THR A 1 454 ? 9.923 2.613 -24.370 1.00 93.38 454 THR A C 1
ATOM 3490 O O . THR A 1 454 ? 9.650 3.049 -23.252 1.00 93.38 454 THR A O 1
ATOM 3493 N N . LEU A 1 455 ? 11.036 2.988 -25.013 1.00 92.31 455 LEU A N 1
ATOM 3494 C CA . LEU A 1 455 ? 12.019 3.915 -24.417 1.00 92.31 455 LEU A CA 1
ATOM 3495 C C . LEU A 1 455 ? 11.391 5.245 -23.961 1.00 92.31 455 LEU A C 1
ATOM 3497 O O . LEU A 1 455 ? 11.759 5.778 -22.922 1.00 92.31 455 LEU A O 1
ATOM 3501 N N . ALA A 1 456 ? 10.418 5.763 -24.716 1.00 92.25 456 ALA A N 1
ATOM 3502 C CA . ALA A 1 456 ? 9.743 7.025 -24.402 1.00 92.25 456 ALA A CA 1
ATOM 3503 C C . ALA A 1 456 ? 8.661 6.912 -23.310 1.00 92.25 456 ALA A C 1
ATOM 3505 O O . ALA A 1 456 ? 8.208 7.935 -22.800 1.00 92.25 456 ALA A O 1
ATOM 3506 N N . GLY A 1 457 ? 8.234 5.695 -22.968 1.00 94.25 457 GLY A N 1
ATOM 3507 C CA . GLY A 1 457 ? 7.095 5.465 -22.081 1.00 94.25 457 GLY A CA 1
ATOM 3508 C C . GLY A 1 457 ? 5.751 5.900 -22.668 1.00 94.25 457 GLY A C 1
ATOM 3509 O O . GLY A 1 457 ? 5.592 6.112 -23.874 1.00 94.25 457 GLY A O 1
ATOM 3510 N N . ARG A 1 458 ? 4.761 6.052 -21.789 1.00 95.06 458 ARG A N 1
ATOM 3511 C CA . ARG A 1 458 ? 3.440 6.624 -22.094 1.00 95.06 458 ARG A CA 1
ATOM 3512 C C . ARG A 1 458 ? 3.256 7.927 -21.330 1.00 95.06 458 ARG A C 1
ATOM 3514 O O . ARG A 1 458 ? 3.789 8.079 -20.239 1.00 95.06 458 ARG A O 1
ATOM 3521 N N . ARG A 1 459 ? 2.492 8.877 -21.874 1.00 95.31 459 ARG A N 1
ATOM 3522 C CA . ARG A 1 459 ? 2.348 10.211 -21.272 1.00 95.31 459 ARG A CA 1
ATOM 3523 C C . ARG A 1 459 ? 0.894 10.569 -21.010 1.00 95.31 459 ARG A C 1
ATOM 3525 O O . ARG A 1 459 ? 0.080 10.460 -21.920 1.00 95.31 459 ARG A O 1
ATOM 3532 N N . ASN A 1 460 ? 0.611 11.053 -19.798 1.00 94.81 460 ASN A N 1
ATOM 3533 C CA . ASN A 1 460 ? -0.682 11.599 -19.371 1.00 94.81 460 ASN A CA 1
ATOM 3534 C C . ASN A 1 460 ? -1.879 10.700 -19.733 1.00 94.81 460 ASN A C 1
ATOM 3536 O O . ASN A 1 460 ? -2.890 11.188 -20.235 1.00 94.81 460 ASN A O 1
ATOM 3540 N N . ALA A 1 461 ? -1.757 9.389 -19.510 1.00 93.06 461 ALA A N 1
ATOM 3541 C CA . ALA A 1 461 ? -2.838 8.468 -19.831 1.00 93.06 461 ALA A CA 1
ATOM 3542 C C . ALA A 1 461 ? -4.065 8.726 -18.950 1.00 93.06 461 ALA A C 1
ATOM 3544 O O . ALA A 1 461 ? -3.972 8.889 -17.737 1.00 93.06 461 ALA A O 1
ATOM 3545 N N . THR A 1 462 ? -5.232 8.724 -19.567 1.00 93.25 462 THR A N 1
ATOM 3546 C CA . THR A 1 462 ? -6.533 8.832 -18.902 1.00 93.25 462 THR A CA 1
ATOM 3547 C C . THR A 1 462 ? -7.287 7.511 -19.040 1.00 93.25 462 THR A C 1
ATOM 3549 O O . THR A 1 462 ? -6.907 6.697 -19.885 1.00 93.25 462 THR A O 1
ATOM 3552 N N . PRO A 1 463 ? -8.380 7.280 -18.295 1.00 90.06 463 PRO A N 1
ATOM 3553 C CA . PRO A 1 463 ? -9.274 6.148 -18.545 1.00 90.06 463 PRO A CA 1
ATOM 3554 C C . PRO A 1 463 ? -9.632 5.937 -20.028 1.00 90.06 463 PRO A C 1
ATOM 3556 O O . PRO A 1 463 ? -9.621 4.812 -20.524 1.00 90.06 463 PRO A O 1
ATOM 3559 N N . GLU A 1 464 ? -9.862 7.013 -20.783 1.00 86.31 464 GLU A N 1
ATOM 3560 C CA . GLU A 1 464 ? -10.177 6.965 -22.217 1.00 86.31 464 GLU A CA 1
ATOM 3561 C C . GLU A 1 464 ? -8.998 6.475 -23.064 1.00 86.31 464 GLU A C 1
ATOM 3563 O O . GLU A 1 464 ? -9.203 5.803 -24.075 1.00 86.31 464 GLU A O 1
ATOM 3568 N N . SER A 1 465 ? -7.762 6.740 -22.627 1.00 85.62 465 SER A N 1
ATOM 3569 C CA . SER A 1 465 ? -6.548 6.233 -23.288 1.00 85.62 465 SER A CA 1
ATOM 3570 C C . SER A 1 465 ? -6.521 4.703 -23.318 1.00 85.62 465 SER A C 1
ATOM 3572 O O . SER A 1 465 ? -5.946 4.113 -24.228 1.00 85.62 465 SER A O 1
ATOM 3574 N N . TYR A 1 466 ? -7.193 4.058 -22.360 1.00 80.50 466 TYR A N 1
ATOM 3575 C CA . TYR A 1 466 ? -7.332 2.609 -22.307 1.00 80.50 466 TYR A CA 1
ATOM 3576 C C . TYR A 1 466 ? -8.530 2.078 -23.114 1.00 80.50 466 TYR A C 1
ATOM 3578 O O . TYR A 1 466 ? -8.598 0.878 -23.370 1.00 80.50 466 TYR A O 1
ATOM 3586 N N . GLY A 1 467 ? -9.471 2.932 -23.523 1.00 65.31 467 GLY A N 1
ATOM 3587 C CA . GLY A 1 467 ? -10.622 2.550 -24.348 1.00 65.31 467 GLY A CA 1
ATOM 3588 C C . GLY A 1 467 ? -10.307 2.446 -25.844 1.00 65.31 467 GLY A C 1
ATOM 3589 O O . GLY A 1 467 ? -10.962 1.683 -26.545 1.00 65.31 467 GLY A O 1
ATOM 3590 N N . ALA A 1 468 ? -9.288 3.167 -26.322 1.00 53.41 468 ALA A N 1
ATOM 3591 C CA . ALA A 1 468 ? -8.900 3.230 -27.737 1.00 53.41 468 ALA A CA 1
ATOM 3592 C C . ALA A 1 468 ? -8.063 2.029 -28.237 1.00 53.41 468 ALA A C 1
ATOM 3594 O O . ALA A 1 468 ? -7.691 1.993 -29.406 1.00 53.41 468 ALA A O 1
ATOM 3595 N N . GLY A 1 469 ? -7.749 1.066 -27.362 1.00 50.12 469 GLY A N 1
ATOM 3596 C CA . GLY A 1 469 ? -6.991 -0.154 -27.678 1.00 50.12 469 GLY A CA 1
ATOM 3597 C C . GLY A 1 469 ? -7.854 -1.406 -27.874 1.00 50.12 469 GLY A C 1
ATOM 3598 O O . GLY A 1 469 ? -7.343 -2.511 -27.709 1.00 50.12 469 GLY A O 1
ATOM 3599 N N . ARG A 1 470 ? -9.155 -1.239 -28.143 1.00 42.47 470 ARG A N 1
ATOM 3600 C CA . ARG A 1 470 ? -10.085 -2.321 -28.499 1.00 42.47 470 ARG A CA 1
ATOM 3601 C C . ARG A 1 470 ? -10.413 -2.312 -29.980 1.00 42.47 470 ARG A C 1
ATOM 3603 O O . ARG A 1 470 ? -10.634 -1.201 -30.510 1.00 42.47 470 ARG A O 1
#

Mean predicted aligned error: 16.95 Å

Radius of gyration: 33.05 Å; Cα contacts (8 Å, |Δi|>4): 920; chains: 1; bounding box: 96×62×108 Å

Nearest PDB structures (foldseek):
  1ov3-assembly1_B  TM=4.278E-01  e=3.575E-03  Homo sapiens
  4lnp-assembly1_A  TM=7.243E-01  e=2.382E-01  Homo sapiens
  6bio-assembly1_A  TM=2.581E-01  e=3.015E-03  Trichomonas vaginalis
  6biq-assembly4_C  TM=2.557E-01  e=3.783E-03  Trichomonas vaginalis
  3iql-assembly1_A  TM=6.120E-01  e=3.970E-01  Rattus norvegicus

Sequence (470 aa):
MRLGKVRQESVRPPLPAQRRTEYAARARSRTDAETGSRALTPEAQMRVRLLLIALAFAIAVPAPVPVDAAGCQFVLGFRALRDLIPTVVGECLVDEHHNPTNGDGLQETTGIDGKGGLMVWRKADNWTAYTDGYRTWINGPNGLQQRLNSQRFSWEPDAGSYPLAGGAAAPRPVGGLAVGGGAITTDVLTLRGGPNAENPAVGTLPSGIGLRLLGSAPGNWWRVTDGTRVGYVSGAYLAPGETIADPAGFDLDLPLTFHRQMTSVWCDPADIQAWAEYVLGRSLGDDTAVQRSIWDWELAHNAGYTVEQWNASPYAMASAANQWMPGRGYNHFVYDDPASATRTVAWLLANPSYREPSIAVIWTGSHYILVRGVRATADPYKDPTAKLLGLYVMDPNKGRPSWLGEDRYIPMSEWLGTHFTPISYLTPGNGVPGDVWQNRYVMIQRDWSADGPTLAGRRNATPESYGAGR

pLDDT: mean 84.15, std 19.81, range [31.34, 98.75]